Protein AF-0000000078760744 (afdb_homodimer)

Secondary structure (DSSP, 8-state):
-----HHHHHHHHTS-HHHHHHHHTT-S---HHHHHHHHHHHHHHT----HHHHHHHHT---EEEEEES-S-SHHHHHHHHHHHHHHHTTT-EEEEEE-TT-HHHHHHHHHHHHHTT-SEEEE----S--GGG--TT--EEEES----TTSEEEEE-HHHHHHHHHHHHHHTT--SEEEEE--TTS--TTHHHHHHHHHHHHHTTPPPEEEE--TTS-HHHHHHHHHHHHHH-TT--EEEESSHHHHHHHHHHHHHTTPPTTTT-EEEEEE--HHHHHH-TT-EEEEP-HHHHHHHHHHHHHHHHTT-----EEEE--EEE--TT-/-----HHHHHHHHTS-HHHHHHHHTT-S---HHHHHHHHHHHHHHT----HHHHHHHHT---EEEEEES-S-SHHHHHHHHHHHHHHHTTT-EEEEEE-TT-HHHHHHHHHHHHHTT-SEEEE----S---TT--TT--EEEES----TTSEEEEE-HHHHHHHHHHHHHHTT--SEEEEE--TTS--TTHHHHHHHHHHHHHTTPPPEEEE--TTS-HHHHHHHHHHHHHH-TT--EEEESSHHHHHHHHHHHHHTTPPTTTT-EEEEEE--HHHHHH-TT-EEEEP-HHHHHHHHHHHHHHHHTT-----EEEE--EEE--TT-

Foldseek 3Di:
DPPDDLCNLCVQLVHDSVLLVCLVVVHDDDDPSSNVSSVVSCVVVVNDPDLLVVCVVVLASLEEEEEEQDCPPLLNVLLVVLLQVLSVVVVHHYDYQHQVQPLVSSLVSVVVCVVSSHLEYEYEHQHPDPLPPPDPPHAYEYEQADNDDRYAYEYAQLLVQLLVQLVVCVVVPWQAEEEEEEDPVGDGLNVSSVVSNVVNCVVVVGDYHYFYDHPSDDLVVLLVSLLVVCVVCVSGLEYEYSALSNQVSNCVSCVVVVHDANPRHAYEHEAPRPVSCVVVVQHKYKHTPSNVRSNVRSVQSVCVSVVHDDHYHHHHYIDTDHGRRD/DPPDDLCQLCVQLVHHSVLLVCLVVVHDDDDPSSNVSSVVSCVVVVNDPDLLVVCVVVLASLEEEEEEQDCPPLLNVLLVVLLQVLSVVVVHHYDYQHQVQPLVSSLVSVVVCVVSSHLEYEYEHQHPDNLPPPDPPHAYEYEQADNDDRYAYEYAQLLVQLLVQLVVCVVVPWQAEEEEEEDPVGDGLNVSSVVSNVVNCVVVPGDYHYFYDHPSDDLVVLLVSLLVVCVVCVSGLEYEYSALSSQVSNCVSCVVVVHDANPRHAYEHEAPRPVSCVVPVQHKYKHTPSNVRSNVRSVQSVCVSVVHDDHYHHHHYIDTDHGRRD

Solvent-accessible surface area (backbone atoms only — not comparable to full-atom values): 33428 Å² total; per-residue (Å²): 128,86,78,74,42,59,59,49,33,9,61,67,36,72,46,51,48,64,54,43,50,25,55,77,62,69,48,76,96,70,55,71,65,56,46,48,36,42,50,50,24,20,59,73,64,66,46,60,72,51,45,48,59,48,16,66,71,68,75,50,54,47,26,32,35,38,42,28,39,51,41,54,48,48,55,43,10,48,31,51,47,47,33,48,50,59,38,44,78,70,67,28,42,35,38,61,37,71,29,64,60,32,62,68,50,42,51,51,47,53,51,51,42,56,26,55,49,42,48,29,36,42,35,36,69,84,62,76,88,66,75,77,72,71,45,87,93,52,32,36,30,24,46,50,28,70,72,51,90,77,41,31,30,37,34,49,27,29,38,61,40,18,35,54,56,43,49,52,40,48,74,71,67,34,65,35,43,36,34,38,34,51,52,82,86,51,68,36,59,59,55,32,22,56,53,24,34,48,54,55,31,51,76,69,72,39,68,82,40,79,45,74,48,47,76,72,52,52,70,72,55,46,44,50,54,51,41,55,50,50,69,75,41,75,72,48,24,21,35,45,19,66,27,47,66,55,28,35,48,47,52,52,42,36,47,75,71,70,44,47,71,35,83,58,29,22,38,30,22,25,41,59,27,68,59,49,47,57,52,33,63,45,57,12,23,30,22,49,43,50,70,57,53,23,53,50,45,50,51,49,38,54,40,33,57,72,68,42,89,74,68,66,42,59,63,41,66,61,44,80,43,82,33,61,20,80,127,86,77,74,43,59,59,51,34,9,59,64,36,71,46,51,48,64,53,44,50,25,56,76,62,68,48,74,97,71,56,70,66,58,45,47,37,42,51,50,22,20,60,74,65,68,46,60,72,51,45,47,60,48,15,65,72,68,74,48,54,48,28,32,35,37,39,28,38,50,42,55,48,49,55,43,11,49,32,50,48,47,34,48,50,57,37,42,77,70,68,29,44,36,38,61,38,72,28,64,58,31,64,70,50,42,51,50,47,53,50,51,41,56,26,55,48,44,48,29,36,43,36,34,70,84,62,75,90,65,75,76,70,71,45,86,93,51,31,37,29,24,44,48,28,69,69,52,91,75,40,31,29,37,35,49,26,30,37,61,41,18,37,53,55,44,49,52,42,46,74,70,66,37,66,36,42,35,34,37,33,51,52,82,85,53,66,35,59,60,57,32,21,56,52,24,34,47,54,55,32,52,77,70,73,39,69,83,39,79,46,74,48,47,76,72,52,51,67,70,55,48,44,51,54,50,43,54,50,50,68,76,41,75,73,48,25,21,34,47,19,67,25,48,66,55,28,36,48,48,52,53,42,36,46,75,71,70,44,46,71,34,82,57,29,22,38,30,23,22,41,59,28,70,59,48,46,57,53,32,64,46,57,12,23,29,23,49,45,50,69,56,52,25,52,51,44,52,52,48,38,54,40,32,57,72,69,44,88,74,71,65,41,60,64,41,65,59,45,80,43,83,35,61,19,80

Nearest PDB structures (foldseek):
  2pue-assembly1_A  TM=9.050E-01  e=2.016E-27  Escherichia coli
  1jfs-assembly1_A-2  TM=8.765E-01  e=9.260E-28  Escherichia coli
  5ysz-assembly1_A-2  TM=7.354E-01  e=8.883E-24  Thermobifida fusca YX
  3c3k-assembly1_B  TM=8.754E-01  e=2.737E-19  Actinobacillus succinogenes 130Z
  1urp-assembly1_A  TM=7.060E-01  e=9.295E-19  Escherichia coli K-12

pLDDT: mean 92.15, std 10.06, range [35.28, 98.94]

Structure (mmCIF, N/CA/C/O backbone):
data_AF-0000000078760744-model_v1
#
loop_
_entity.id
_entity.type
_entity.pdbx_description
1 polymer 'LacI family transcriptional regulator'
#
loop_
_atom_site.group_PDB
_atom_site.id
_atom_site.type_symbol
_atom_site.label_atom_id
_atom_site.label_alt_id
_atom_site.label_comp_id
_atom_site.label_asym_id
_atom_site.label_entity_id
_atom_site.label_seq_id
_atom_site.pdbx_PDB_ins_code
_atom_site.Cartn_x
_atom_site.Cartn_y
_atom_site.Cartn_z
_atom_site.occupancy
_atom_site.B_iso_or_equiv
_atom_site.auth_seq_id
_atom_site.auth_comp_id
_atom_site.auth_asym_id
_atom_site.auth_atom_id
_atom_site.pdbx_PDB_model_num
ATOM 1 N N . MET A 1 1 ? 0.284 38.438 10.344 1 35.41 1 MET A N 1
ATOM 2 C CA . MET A 1 1 ? 0.421 38.156 11.766 1 35.41 1 MET A CA 1
ATOM 3 C C . MET A 1 1 ? 1.846 37.719 12.094 1 35.41 1 MET A C 1
ATOM 5 O O . MET A 1 1 ? 2.486 37.031 11.312 1 35.41 1 MET A O 1
ATOM 9 N N . LYS A 1 2 ? 2.496 38.5 12.992 1 47.16 2 LYS A N 1
ATOM 10 C CA . LYS A 1 2 ? 3.889 38.219 13.344 1 47.16 2 LYS A CA 1
ATOM 11 C C . LYS A 1 2 ? 4.09 36.781 13.742 1 47.16 2 LYS A C 1
ATOM 13 O O . LYS A 1 2 ? 3.295 36.219 14.508 1 47.16 2 LYS A O 1
ATOM 18 N N . LYS A 1 3 ? 4.879 35.938 13 1 59.22 3 LYS A N 1
ATOM 19 C CA . LYS A 1 3 ? 5.148 34.531 13.281 1 59.22 3 LYS A CA 1
ATOM 20 C C . LYS A 1 3 ? 5.738 34.344 14.672 1 59.22 3 LYS A C 1
ATOM 22 O O . LYS A 1 3 ? 6.676 35.062 15.055 1 59.22 3 LYS A O 1
ATOM 27 N N . ILE A 1 4 ? 4.977 33.75 15.617 1 64.12 4 ILE A N 1
ATOM 28 C CA . ILE A 1 4 ? 5.438 33.469 16.969 1 64.12 4 ILE A CA 1
ATOM 29 C C . ILE A 1 4 ? 6.715 32.625 16.891 1 64.12 4 ILE A C 1
ATOM 31 O O . ILE A 1 4 ? 6.746 31.578 16.25 1 64.12 4 ILE A O 1
ATOM 35 N N . GLY A 1 5 ? 7.832 33.281 17.156 1 73.12 5 GLY A N 1
ATOM 36 C CA . GLY A 1 5 ? 9.109 32.594 17.219 1 73.12 5 GLY A CA 1
ATOM 37 C C . GLY A 1 5 ? 9.695 32.531 18.609 1 73.12 5 GLY A C 1
ATOM 38 O O . GLY A 1 5 ? 8.977 32.719 19.594 1 73.12 5 GLY A O 1
ATOM 39 N N . ILE A 1 6 ? 10.883 32.219 18.594 1 78.44 6 ILE A N 1
ATOM 40 C CA . ILE A 1 6 ? 11.617 32.031 19.844 1 78.44 6 ILE A CA 1
ATOM 41 C C . ILE A 1 6 ? 11.57 33.344 20.656 1 78.44 6 ILE A C 1
ATOM 43 O O . ILE A 1 6 ? 11.477 33.312 21.875 1 78.44 6 ILE A O 1
ATOM 47 N N . ARG A 1 7 ? 11.469 34.406 20 1 83.81 7 ARG A N 1
ATOM 48 C CA . ARG A 1 7 ? 11.484 35.688 20.672 1 83.81 7 ARG A CA 1
ATOM 49 C C . ARG A 1 7 ? 10.172 35.938 21.406 1 83.81 7 ARG A C 1
ATOM 51 O O . ARG A 1 7 ? 10.164 36.438 22.531 1 83.81 7 ARG A O 1
ATOM 58 N N . GLU A 1 8 ? 9.102 35.531 20.734 1 85.75 8 GLU A N 1
ATOM 59 C CA . GLU A 1 8 ? 7.789 35.719 21.359 1 85.75 8 GLU A CA 1
ATOM 60 C C . GLU A 1 8 ? 7.621 34.781 22.547 1 85.75 8 GLU A C 1
ATOM 62 O O . GLU A 1 8 ? 7.039 35.156 23.562 1 85.75 8 GLU A O 1
ATOM 67 N N . VAL A 1 9 ? 8.125 33.594 22.328 1 87.44 9 VAL A N 1
ATOM 68 C CA . VAL A 1 9 ? 8.078 32.656 23.422 1 87.44 9 VAL A CA 1
ATOM 69 C C . VAL A 1 9 ? 8.898 33.156 24.609 1 87.44 9 VAL A C 1
ATOM 71 O O . VAL A 1 9 ? 8.461 33.094 25.766 1 87.44 9 VAL A O 1
ATOM 74 N N . ALA A 1 10 ? 10 33.719 24.344 1 88.56 10 ALA A N 1
ATOM 75 C CA . ALA A 1 10 ? 10.883 34.25 25.375 1 88.56 10 ALA A CA 1
ATOM 76 C C . ALA A 1 10 ? 10.195 35.375 26.141 1 88.56 10 ALA A C 1
ATOM 78 O O . ALA A 1 10 ? 10.25 35.406 27.375 1 88.56 10 ALA A O 1
ATOM 79 N N . LYS A 1 11 ? 9.562 36.188 25.422 1 89.44 11 LYS A N 1
ATOM 80 C CA . LYS A 1 11 ? 8.836 37.281 26.016 1 89.44 11 LYS A CA 1
ATOM 81 C C . LYS A 1 11 ? 7.711 36.781 26.922 1 89.44 11 LYS A C 1
ATOM 83 O O . LYS A 1 11 ? 7.543 37.25 28.047 1 89.44 11 LYS A O 1
ATOM 88 N N . GLU A 1 12 ? 7.031 35.844 26.391 1 90.19 12 GLU A N 1
ATOM 89 C CA . GLU A 1 12 ? 5.914 35.281 27.156 1 90.19 12 GLU A CA 1
ATOM 90 C C . GLU A 1 12 ? 6.398 34.562 28.406 1 90.19 12 GLU A C 1
ATOM 92 O O . GLU A 1 12 ? 5.742 34.594 29.453 1 90.19 12 GLU A O 1
ATOM 97 N N . ALA A 1 13 ? 7.441 33.906 28.297 1 90.62 13 ALA A N 1
ATOM 98 C CA . ALA A 1 13 ? 8 33.125 29.391 1 90.62 13 ALA A CA 1
ATOM 99 C C . ALA A 1 13 ? 8.867 34 30.297 1 90.62 13 ALA A C 1
ATOM 101 O O . ALA A 1 13 ? 9.281 33.562 31.375 1 90.62 13 ALA A O 1
ATOM 102 N N . ASN A 1 14 ? 9.188 35.156 29.969 1 91.75 14 ASN A N 1
ATOM 103 C CA . ASN A 1 14 ? 10.039 36.094 30.703 1 91.75 14 ASN A CA 1
ATOM 104 C C . ASN A 1 14 ? 11.453 35.562 30.859 1 91.75 14 ASN A C 1
ATOM 106 O O . ASN A 1 14 ? 11.984 35.5 31.984 1 91.75 14 ASN A O 1
ATOM 110 N N . VAL A 1 15 ? 11.891 35.031 29.797 1 91.75 15 VAL A N 1
ATOM 111 C CA . VAL A 1 15 ? 13.273 34.562 29.734 1 91.75 15 VAL A CA 1
ATOM 112 C C . VAL A 1 15 ? 13.93 35.094 28.453 1 91.75 15 VAL A C 1
ATOM 114 O O . VAL A 1 15 ? 13.273 35.719 27.625 1 91.75 15 VAL A O 1
ATOM 117 N N . SER A 1 16 ? 15.203 35 28.359 1 87.12 16 SER A N 1
ATOM 118 C CA . SER A 1 16 ? 15.906 35.375 27.125 1 87.12 16 SER A CA 1
ATOM 119 C C . SER A 1 16 ? 15.648 34.375 26 1 87.12 16 SER A C 1
ATOM 121 O O . SER A 1 16 ? 15.336 33.219 26.266 1 87.12 16 SER A O 1
ATOM 123 N N . PRO A 1 17 ? 15.781 34.844 24.672 1 87.75 17 PRO A N 1
ATOM 124 C CA . PRO A 1 17 ? 15.688 33.906 23.547 1 87.75 17 PRO A CA 1
ATOM 125 C C . PRO A 1 17 ? 16.703 32.75 23.656 1 87.75 17 PRO A C 1
ATOM 127 O O . PRO A 1 17 ? 16.406 31.625 23.266 1 87.75 17 PRO A O 1
ATOM 130 N N . THR A 1 18 ? 17.781 33.125 24.297 1 82.38 18 THR A N 1
ATOM 131 C CA . THR A 1 18 ? 18.828 32.125 24.484 1 82.38 18 THR A CA 1
ATOM 132 C C . THR A 1 18 ? 18.359 31.031 25.453 1 82.38 18 THR A C 1
ATOM 134 O O . THR A 1 18 ? 18.625 29.844 25.234 1 82.38 18 THR A O 1
ATOM 137 N N . THR A 1 19 ? 17.688 31.469 26.453 1 84.75 19 THR A N 1
ATOM 138 C CA . THR A 1 19 ? 17.156 30.516 27.422 1 84.75 19 THR A CA 1
ATOM 139 C C . THR A 1 19 ? 16.125 29.594 26.766 1 84.75 19 THR A C 1
ATOM 141 O O . THR A 1 19 ? 16.125 28.391 27 1 84.75 19 THR A O 1
ATOM 144 N N . VAL A 1 20 ? 15.297 30.172 25.859 1 84.75 20 VAL A N 1
ATOM 145 C CA . VAL A 1 20 ? 14.297 29.375 25.156 1 84.75 20 VAL A CA 1
ATOM 146 C C . VAL A 1 20 ? 14.992 28.344 24.281 1 84.75 20 VAL A C 1
ATOM 148 O O . VAL A 1 20 ? 14.617 27.172 24.281 1 84.75 20 VAL A O 1
ATOM 151 N N . SER A 1 21 ? 16.031 28.766 23.656 1 79 21 SER A N 1
ATOM 152 C CA . SER A 1 21 ? 16.797 27.875 22.797 1 79 21 SER A CA 1
ATOM 153 C C . SER A 1 21 ? 17.422 26.734 23.609 1 79 21 SER A C 1
ATOM 155 O O . SER A 1 21 ? 17.375 25.578 23.188 1 79 21 SER A O 1
ATOM 157 N N . ARG A 1 22 ? 17.906 27.141 24.719 1 77.5 22 ARG A N 1
ATOM 158 C CA . ARG A 1 22 ? 18.516 26.125 25.594 1 77.5 22 ARG A CA 1
ATOM 159 C C . ARG A 1 22 ? 17.484 25.141 26.109 1 77.5 22 ARG A C 1
ATOM 161 O O . ARG A 1 22 ? 17.75 23.938 26.188 1 77.5 22 ARG A O 1
ATOM 168 N N . VAL A 1 23 ? 16.328 25.594 26.438 1 78.5 23 VAL A N 1
ATOM 169 C CA . VAL A 1 23 ? 15.242 24.75 26.922 1 78.5 23 VAL A CA 1
ATOM 170 C C . VAL A 1 23 ? 14.805 23.781 25.828 1 78.5 23 VAL A C 1
ATOM 172 O O . VAL A 1 23 ? 14.648 22.578 26.078 1 78.5 23 VAL A O 1
ATOM 175 N N . LEU A 1 24 ? 14.719 24.344 24.609 1 76.69 24 LEU A N 1
ATOM 176 C CA . LEU A 1 24 ? 14.203 23.578 23.484 1 76.69 24 LEU A CA 1
ATOM 177 C C . LEU A 1 24 ? 15.203 22.516 23.047 1 76.69 24 LEU A C 1
ATOM 179 O O . LEU A 1 24 ? 14.82 21.453 22.547 1 76.69 24 LEU A O 1
ATOM 183 N N . ASN A 1 25 ? 16.5 22.781 23.391 1 71.62 25 ASN A N 1
ATOM 184 C CA . ASN A 1 25 ? 17.547 21.875 22.938 1 71.62 25 ASN A CA 1
ATOM 185 C C . ASN A 1 25 ? 18.203 21.141 24.109 1 71.62 25 ASN A C 1
ATOM 187 O O . ASN A 1 25 ? 19.203 20.438 23.938 1 71.62 25 ASN A O 1
ATOM 191 N N . ASP A 1 26 ? 17.562 21.281 25.172 1 69.94 26 ASP A N 1
ATOM 192 C CA . ASP A 1 26 ? 18.016 20.688 26.422 1 69.94 26 ASP A CA 1
ATOM 193 C C . ASP A 1 26 ? 19.531 20.875 26.594 1 69.94 26 ASP A C 1
ATOM 195 O O . ASP A 1 26 ? 20.25 19.906 26.828 1 69.94 26 ASP A O 1
ATOM 199 N N . ARG A 1 27 ? 19.875 21.984 26.328 1 71.06 27 ARG A N 1
ATOM 200 C CA . ARG A 1 27 ? 21.297 22.297 26.422 1 71.06 27 ARG A CA 1
ATOM 201 C C . ARG A 1 27 ? 21.594 23.109 27.688 1 71.06 27 ARG A C 1
ATOM 203 O O . ARG A 1 27 ? 20.922 24.109 27.953 1 71.06 27 ARG A O 1
ATOM 210 N N . GLY A 1 28 ? 22.5 22.641 28.5 1 65.06 28 GLY A N 1
ATOM 211 C CA . GLY A 1 28 ? 22.969 23.344 29.688 1 65.06 28 GLY A CA 1
ATOM 212 C C . GLY A 1 28 ? 22.109 23.094 30.906 1 65.06 28 GLY A C 1
ATOM 213 O O . GLY A 1 28 ? 21.141 22.312 30.859 1 65.06 28 GLY A O 1
ATOM 214 N N . TYR A 1 29 ? 22.578 23.578 32.062 1 75.94 29 TYR A N 1
ATOM 215 C CA . TYR A 1 29 ? 21.797 23.469 33.312 1 75.94 29 TYR A CA 1
ATOM 216 C C . TYR A 1 29 ? 20.594 24.406 33.281 1 75.94 29 TYR A C 1
ATOM 218 O O . TYR A 1 29 ? 20.734 25.609 33.031 1 75.94 29 TYR A O 1
ATOM 226 N N . LEU A 1 30 ? 19.375 23.906 33.219 1 80 30 LEU A N 1
ATOM 227 C CA . LEU A 1 30 ? 18.141 24.672 33.281 1 80 30 LEU A CA 1
ATOM 228 C C . LEU A 1 30 ? 17.25 24.172 34.406 1 80 30 LEU A C 1
ATOM 230 O O . LEU A 1 30 ? 17.156 22.969 34.656 1 80 30 LEU A O 1
ATOM 234 N N . SER A 1 31 ? 16.781 25.125 35.25 1 82.69 31 SER A N 1
ATOM 235 C CA . SER A 1 31 ? 15.867 24.766 36.312 1 82.69 31 SER A CA 1
ATOM 236 C C . SER A 1 31 ? 14.539 24.234 35.75 1 82.69 31 SER A C 1
ATOM 238 O O . SER A 1 31 ? 14.141 24.594 34.656 1 82.69 31 SER A O 1
ATOM 240 N N . GLU A 1 32 ? 13.945 23.375 36.594 1 85.38 32 GLU A N 1
ATOM 241 C CA . GLU A 1 32 ? 12.633 22.859 36.219 1 85.38 32 GLU A CA 1
ATOM 242 C C . GLU A 1 32 ? 11.617 23.984 36.031 1 85.38 32 GLU A C 1
ATOM 244 O O . GLU A 1 32 ? 10.734 23.906 35.188 1 85.38 32 GLU A O 1
ATOM 249 N N . GLU A 1 33 ? 11.805 24.938 36.844 1 87.31 33 GLU A N 1
ATOM 250 C CA . GLU A 1 33 ? 10.906 26.094 36.75 1 87.31 33 GLU A CA 1
ATOM 251 C C . GLU A 1 33 ? 11.031 26.797 35.406 1 87.31 33 GLU A C 1
ATOM 253 O O . GLU A 1 33 ? 10.016 27.125 34.781 1 87.31 33 GLU A O 1
ATOM 258 N N . THR A 1 34 ? 12.211 26.984 34.969 1 87.38 34 THR A N 1
ATOM 259 C CA . THR A 1 34 ? 12.461 27.656 33.688 1 87.38 34 THR A CA 1
ATOM 260 C C . THR A 1 34 ? 11.891 26.844 32.531 1 87.38 34 THR A C 1
ATOM 262 O O . THR A 1 34 ? 11.258 27.391 31.625 1 87.38 34 THR A O 1
ATOM 265 N N . LYS A 1 35 ? 12.039 25.609 32.5 1 88.44 35 LYS A N 1
ATOM 266 C CA . LYS A 1 35 ? 11.5 24.719 31.469 1 88.44 35 LYS A CA 1
ATOM 267 C C . LYS A 1 35 ? 9.977 24.828 31.391 1 88.44 35 LYS A C 1
ATOM 269 O O . LYS A 1 35 ? 9.406 24.953 30.312 1 88.44 35 LYS A O 1
ATOM 274 N N . ARG A 1 36 ? 9.438 24.781 32.562 1 87.75 36 ARG A N 1
ATOM 275 C CA . ARG A 1 36 ? 7.98 24.859 32.656 1 87.75 36 ARG A CA 1
ATOM 276 C C . ARG A 1 36 ? 7.469 26.172 32.062 1 87.75 36 ARG A C 1
ATOM 278 O O . ARG A 1 36 ? 6.492 26.172 31.312 1 87.75 36 ARG A O 1
ATOM 285 N N . LYS A 1 37 ? 8.086 27.234 32.469 1 89.06 37 LYS A N 1
ATOM 286 C CA . LYS A 1 37 ? 7.684 28.547 31.969 1 89.06 37 LYS A CA 1
ATOM 287 C C . LYS A 1 37 ? 7.73 28.594 30.438 1 89.06 37 LYS A C 1
ATOM 289 O O . LYS A 1 37 ? 6.816 29.109 29.797 1 89.06 37 LYS A O 1
ATOM 294 N N . VAL A 1 38 ? 8.773 28 29.906 1 87.25 38 VAL A N 1
ATOM 295 C CA . VAL A 1 38 ? 8.969 28.016 28.453 1 87.25 38 VAL A CA 1
ATOM 296 C C . VAL A 1 38 ? 7.91 27.156 27.781 1 87.25 38 VAL A C 1
ATOM 298 O O . VAL A 1 38 ? 7.258 27.594 26.828 1 87.25 38 VAL A O 1
ATOM 301 N N . PHE A 1 39 ? 7.715 26.047 28.344 1 85.25 39 PHE A N 1
ATOM 302 C CA . PHE A 1 39 ? 6.746 25.141 27.734 1 85.25 39 PHE A CA 1
ATOM 303 C C . PHE A 1 39 ? 5.332 25.688 27.859 1 85.25 39 PHE A C 1
ATOM 305 O O . PHE A 1 39 ? 4.516 25.547 26.953 1 85.25 39 PHE A O 1
ATOM 312 N N . ASP A 1 40 ? 5.047 26.281 29 1 85.81 40 ASP A N 1
ATOM 313 C CA . ASP A 1 40 ? 3.752 26.922 29.172 1 85.81 40 ASP A CA 1
ATOM 314 C C . ASP A 1 40 ? 3.553 28.047 28.172 1 85.81 40 ASP A C 1
ATOM 316 O O . ASP A 1 40 ? 2.463 28.203 27.609 1 85.81 40 ASP A O 1
ATOM 320 N N . ALA A 1 41 ? 4.551 28.812 28 1 84.75 41 ALA A N 1
ATOM 321 C CA . ALA A 1 41 ? 4.5 29.891 27.031 1 84.75 41 ALA A CA 1
ATOM 322 C C . ALA A 1 41 ? 4.281 29.359 25.625 1 84.75 41 ALA A C 1
ATOM 324 O O . ALA A 1 41 ? 3.506 29.938 24.844 1 84.75 41 ALA A O 1
ATOM 325 N N . MET A 1 42 ? 4.973 28.281 25.312 1 81.25 42 MET A N 1
ATOM 326 C CA . MET A 1 42 ? 4.828 27.656 24 1 81.25 42 MET A CA 1
ATOM 327 C C . MET A 1 42 ? 3.396 27.188 23.781 1 81.25 42 MET A C 1
ATOM 329 O O . MET A 1 42 ? 2.832 27.391 22.703 1 81.25 42 MET A O 1
ATOM 333 N N . LYS A 1 43 ? 2.867 26.641 24.781 1 77.88 43 LYS A N 1
ATOM 334 C CA . LYS A 1 43 ? 1.491 26.156 24.719 1 77.88 43 LYS A CA 1
ATOM 335 C C . LYS A 1 43 ? 0.514 27.312 24.516 1 77.88 43 LYS A C 1
ATOM 337 O O . LYS A 1 43 ? -0.38 27.25 23.672 1 77.88 43 LYS A O 1
ATOM 342 N N . LYS A 1 44 ? 0.79 28.297 25.328 1 78.38 44 LYS A N 1
ATOM 343 C CA . LYS A 1 44 ? -0.084 29.453 25.281 1 78.38 44 LYS A CA 1
ATOM 344 C C . LYS A 1 44 ? -0.042 30.125 23.906 1 78.38 44 LYS A C 1
ATOM 346 O O . LYS A 1 44 ? -1.079 30.531 23.375 1 78.38 44 LYS A O 1
ATOM 351 N N . LEU A 1 45 ? 1.163 30.141 23.422 1 77.19 45 LEU A N 1
ATOM 352 C CA . LEU A 1 45 ? 1.356 30.844 22.156 1 77.19 45 LEU A CA 1
ATOM 353 C C . LEU A 1 45 ? 1.137 29.906 20.969 1 77.19 45 LEU A C 1
ATOM 355 O O . LEU A 1 45 ? 1.202 30.328 19.812 1 77.19 45 LEU A O 1
ATOM 359 N N . GLU A 1 46 ? 0.945 28.656 21.297 1 70 46 GLU A N 1
ATOM 360 C CA . GLU A 1 46 ? 0.829 27.625 20.266 1 70 46 GLU A CA 1
ATOM 361 C C . GLU A 1 46 ? 2.061 27.609 19.359 1 70 46 GLU A C 1
ATOM 363 O O . GLU A 1 46 ? 1.938 27.594 18.141 1 70 46 GLU A O 1
ATOM 368 N N . TYR A 1 47 ? 3.143 27.828 20.109 1 68.44 47 TYR A N 1
ATOM 369 C CA . TYR A 1 47 ? 4.426 27.812 19.406 1 68.44 47 TYR A CA 1
ATOM 370 C C . TYR A 1 47 ? 5 26.406 19.359 1 68.44 47 TYR A C 1
ATOM 372 O O . TYR A 1 47 ? 5.008 25.688 20.359 1 68.44 47 TYR A O 1
ATOM 380 N N . TYR A 1 48 ? 5.293 26 18.141 1 66.44 48 TYR A N 1
ATOM 381 C CA . TYR A 1 48 ? 6.039 24.766 17.938 1 66.44 48 TYR A CA 1
ATOM 382 C C . TYR A 1 48 ? 7.402 25.047 17.312 1 66.44 48 TYR A C 1
ATOM 384 O O . TYR A 1 48 ? 7.512 25.828 16.359 1 66.44 48 TYR A O 1
ATOM 392 N N . PRO A 1 49 ? 8.461 24.5 18.188 1 63.12 49 PRO A N 1
ATOM 393 C CA . PRO A 1 49 ? 9.781 24.703 17.594 1 63.12 49 PRO A CA 1
ATOM 394 C C . PRO A 1 49 ? 9.852 24.25 16.125 1 63.12 49 PRO A C 1
ATOM 396 O O . PRO A 1 49 ? 9.242 23.25 15.766 1 63.12 49 PRO A O 1
ATOM 399 N N . ASN A 1 50 ? 10.43 25.141 15.391 1 68.44 50 ASN A N 1
ATOM 400 C CA . ASN A 1 50 ? 10.617 24.844 13.977 1 68.44 50 ASN A CA 1
ATOM 401 C C . ASN A 1 50 ? 11.672 23.75 13.773 1 68.44 50 ASN A C 1
ATOM 403 O O . ASN A 1 50 ? 12.859 23.984 13.992 1 68.44 50 ASN A O 1
ATOM 407 N N . GLU A 1 51 ? 11.203 22.531 13.539 1 71.44 51 GLU A N 1
ATOM 408 C CA . GLU A 1 51 ? 12.094 21.375 13.383 1 71.44 51 GLU A CA 1
ATOM 409 C C . GLU A 1 51 ? 13.07 21.594 12.227 1 71.44 51 GLU A C 1
ATOM 411 O O . GLU A 1 51 ? 14.188 21.078 12.25 1 71.44 51 GLU A O 1
ATOM 416 N N . LEU A 1 52 ? 12.617 22.359 11.297 1 69.12 52 LEU A N 1
ATOM 417 C CA . LEU A 1 52 ? 13.508 22.672 10.18 1 69.12 52 LEU A CA 1
ATOM 418 C C . LEU A 1 52 ? 14.727 23.453 10.656 1 69.12 52 LEU A C 1
ATOM 420 O O . LEU A 1 52 ? 15.859 23.156 10.242 1 69.12 52 LEU A O 1
ATOM 424 N N . ALA A 1 53 ? 14.406 24.359 11.477 1 61.25 53 ALA A N 1
ATOM 425 C CA . ALA A 1 53 ? 15.492 25.172 12.023 1 61.25 53 ALA A CA 1
ATOM 426 C C . ALA A 1 53 ? 16.438 24.328 12.875 1 61.25 53 ALA A C 1
ATOM 428 O O . ALA A 1 53 ? 17.656 24.469 12.797 1 61.25 53 ALA A O 1
ATOM 429 N N . ARG A 1 54 ? 15.812 23.547 13.594 1 66.38 54 ARG A N 1
ATOM 430 C CA . ARG A 1 54 ? 16.594 22.672 14.453 1 66.38 54 ARG A CA 1
ATOM 431 C C . ARG A 1 54 ? 17.453 21.719 13.633 1 66.38 54 ARG A C 1
ATOM 433 O O . ARG A 1 54 ? 18.609 21.453 13.984 1 66.38 54 ARG A O 1
ATOM 440 N N . ALA A 1 55 ? 16.859 21.172 12.672 1 68.88 55 ALA A N 1
ATOM 441 C CA . ALA A 1 55 ? 17.562 20.266 11.781 1 68.88 55 ALA A CA 1
ATOM 442 C C . ALA A 1 55 ? 18.781 20.938 11.141 1 68.88 55 ALA A C 1
ATOM 444 O O . ALA A 1 55 ? 19.844 20.312 11.016 1 68.88 55 ALA A O 1
ATOM 445 N N . LEU A 1 56 ? 18.625 22.109 10.781 1 62.44 56 LEU A N 1
ATOM 446 C CA . LEU A 1 56 ? 19.703 22.875 10.164 1 62.44 56 LEU A CA 1
ATOM 447 C C . LEU A 1 56 ? 20.859 23.078 11.148 1 62.44 56 LEU A C 1
ATOM 449 O O . LEU A 1 56 ? 22.031 22.984 10.766 1 62.44 56 LEU A O 1
ATOM 453 N N . PHE A 1 57 ? 20.422 23.25 12.32 1 56.69 57 PHE A N 1
ATOM 454 C CA . PHE A 1 57 ? 21.422 23.531 13.344 1 56.69 57 PHE A CA 1
ATOM 455 C C . PHE A 1 57 ? 22.172 22.25 13.719 1 56.69 57 PHE A C 1
ATOM 457 O O . PHE A 1 57 ? 23.406 22.281 13.859 1 56.69 57 PHE A O 1
ATOM 464 N N . LYS A 1 58 ? 21.531 21.203 13.859 1 64.06 58 LYS A N 1
ATOM 465 C CA . LYS A 1 58 ? 22.109 19.938 14.336 1 64.06 58 LYS A CA 1
ATOM 466 C C . LYS A 1 58 ? 22.641 19.109 13.172 1 64.06 58 LYS A C 1
ATOM 468 O O . LYS A 1 58 ? 23.359 18.125 13.383 1 64.06 58 LYS A O 1
ATOM 473 N N . ASN A 1 59 ? 22.391 19.516 11.984 1 68.5 59 ASN A N 1
ATOM 474 C CA . ASN A 1 59 ? 22.719 18.75 10.789 1 68.5 59 ASN A CA 1
ATOM 475 C C . ASN A 1 59 ? 22.109 17.344 10.844 1 68.5 59 ASN A C 1
ATOM 477 O O . ASN A 1 59 ? 22.766 16.359 10.5 1 68.5 59 ASN A O 1
ATOM 481 N N . GLU A 1 60 ? 21.062 17.219 11.555 1 81.62 60 GLU A N 1
ATOM 482 C CA . GLU A 1 60 ? 20.25 16.016 11.641 1 81.62 60 GLU A CA 1
ATOM 483 C C . GLU A 1 60 ? 18.766 16.344 11.461 1 81.62 60 GLU A C 1
ATOM 485 O O . GLU A 1 60 ? 18.203 17.141 12.203 1 81.62 60 GLU A O 1
ATOM 490 N N . THR A 1 61 ? 18.203 15.727 10.5 1 88.88 61 THR A N 1
ATOM 491 C CA . THR A 1 61 ? 16.828 16.078 10.188 1 88.88 61 THR A CA 1
ATOM 492 C C . THR A 1 61 ? 15.859 15.016 10.727 1 88.88 61 THR A C 1
ATOM 494 O O . THR A 1 61 ? 14.648 15.242 10.781 1 88.88 61 THR A O 1
ATOM 497 N N . TYR A 1 62 ? 16.359 13.82 11.156 1 94.62 62 TYR A N 1
ATOM 498 C CA . TYR A 1 62 ? 15.539 12.68 11.531 1 94.62 62 TYR A CA 1
ATOM 499 C C . TYR A 1 62 ? 14.531 12.344 10.43 1 94.62 62 TYR A C 1
ATOM 501 O O . TYR A 1 62 ? 13.359 12.094 10.711 1 94.62 62 TYR A O 1
ATOM 509 N N . THR A 1 63 ? 15.039 12.484 9.188 1 96.69 63 THR A N 1
ATOM 510 C CA . THR A 1 63 ? 14.234 12.172 8.016 1 96.69 63 THR A CA 1
ATOM 511 C C . THR A 1 63 ? 14.898 11.078 7.176 1 96.69 63 THR A C 1
ATOM 513 O O . THR A 1 63 ? 16.109 11.117 6.949 1 96.69 63 THR A O 1
ATOM 516 N N . VAL A 1 64 ? 14.141 10.094 6.82 1 98.44 64 VAL A N 1
ATOM 517 C CA . VAL A 1 64 ? 14.609 9.016 5.957 1 98.44 64 VAL A CA 1
ATOM 518 C C . VAL A 1 64 ? 13.781 8.984 4.672 1 98.44 64 VAL A C 1
ATOM 520 O O . VAL A 1 64 ? 12.562 9.141 4.715 1 98.44 64 VAL A O 1
ATOM 523 N N . GLY A 1 65 ? 14.453 8.914 3.514 1 98.56 65 GLY A N 1
ATOM 524 C CA . GLY A 1 65 ? 13.773 8.742 2.244 1 98.56 65 GLY A CA 1
ATOM 525 C C . GLY A 1 65 ? 13.516 7.285 1.897 1 98.56 65 GLY A C 1
ATOM 526 O O . GLY A 1 65 ? 14.375 6.43 2.131 1 98.56 65 GLY A O 1
ATOM 527 N N . LEU A 1 66 ? 12.328 6.992 1.453 1 98.75 66 LEU A N 1
ATOM 528 C CA . LEU A 1 66 ? 11.992 5.68 0.917 1 98.75 66 LEU A CA 1
ATOM 529 C C . LEU A 1 66 ? 11.742 5.754 -0.586 1 98.75 66 LEU A C 1
ATOM 531 O O . LEU A 1 66 ? 10.758 6.344 -1.026 1 98.75 66 LEU A O 1
ATOM 535 N N . ILE A 1 67 ? 12.586 5.145 -1.397 1 97.5 67 ILE A N 1
ATOM 536 C CA . ILE A 1 67 ? 12.406 5.109 -2.846 1 97.5 67 ILE A CA 1
ATOM 537 C C . ILE A 1 67 ? 11.992 3.707 -3.281 1 97.5 67 ILE A C 1
ATOM 539 O O . ILE A 1 67 ? 12.773 2.76 -3.176 1 97.5 67 ILE A O 1
ATOM 543 N N . PHE A 1 68 ? 10.844 3.572 -3.781 1 97.19 68 PHE A N 1
ATOM 544 C CA . PHE A 1 68 ? 10.32 2.303 -4.266 1 97.19 68 PHE A CA 1
ATOM 545 C C . PHE A 1 68 ? 9.617 2.484 -5.605 1 97.19 68 PHE A C 1
ATOM 547 O O . PHE A 1 68 ? 9.164 3.584 -5.934 1 97.19 68 PHE A O 1
ATOM 554 N N . PRO A 1 69 ? 9.484 1.473 -6.387 1 94.69 69 PRO A N 1
ATOM 555 C CA . PRO A 1 69 ? 8.82 1.604 -7.688 1 94.69 69 PRO A CA 1
ATOM 556 C C . PRO A 1 69 ? 7.312 1.788 -7.57 1 94.69 69 PRO A C 1
ATOM 558 O O . PRO A 1 69 ? 6.688 2.377 -8.453 1 94.69 69 PRO A O 1
ATOM 561 N N . THR A 1 70 ? 6.758 1.176 -6.461 1 94.56 70 THR A N 1
ATOM 562 C CA . THR A 1 70 ? 5.324 1.284 -6.219 1 94.56 70 THR A CA 1
ATOM 563 C C . THR A 1 70 ? 5.004 1 -4.754 1 94.56 70 THR A C 1
ATOM 565 O O . THR A 1 70 ? 5.758 0.303 -4.07 1 94.56 70 THR A O 1
ATOM 568 N N . ILE A 1 71 ? 3.895 1.477 -4.324 1 96 71 ILE A N 1
ATOM 569 C CA . ILE A 1 71 ? 3.432 1.1 -2.994 1 96 71 ILE A CA 1
ATOM 570 C C . ILE A 1 71 ? 2.166 0.254 -3.107 1 96 71 ILE A C 1
ATOM 572 O O . ILE A 1 71 ? 1.592 -0.154 -2.096 1 96 71 ILE A O 1
ATOM 576 N N . THR A 1 72 ? 1.729 -0.09 -4.363 1 96.62 72 THR A N 1
ATOM 577 C CA . THR A 1 72 ? 0.478 -0.821 -4.531 1 96.62 72 THR A CA 1
ATOM 578 C C . THR A 1 72 ? 0.727 -2.326 -4.531 1 96.62 72 THR A C 1
ATOM 580 O O . THR A 1 72 ? -0.197 -3.113 -4.316 1 96.62 72 THR A O 1
ATOM 583 N N . ASN A 1 73 ? 1.979 -2.729 -4.832 1 96.25 73 ASN A N 1
ATOM 584 C CA . ASN A 1 73 ? 2.334 -4.133 -4.648 1 96.25 73 ASN A CA 1
ATOM 585 C C . ASN A 1 73 ? 2.248 -4.547 -3.182 1 96.25 73 ASN A C 1
ATOM 587 O O . ASN A 1 73 ? 2.844 -3.904 -2.314 1 96.25 73 ASN A O 1
ATOM 591 N N . PRO A 1 74 ? 1.514 -5.629 -2.932 1 97.88 74 PRO A N 1
ATOM 592 C CA . PRO A 1 74 ? 1.278 -5.969 -1.526 1 97.88 74 PRO A CA 1
ATOM 593 C C . PRO A 1 74 ? 2.574 -6.168 -0.742 1 97.88 74 PRO A C 1
ATOM 595 O O . PRO A 1 74 ? 2.643 -5.824 0.44 1 97.88 74 PRO A O 1
ATOM 598 N N . PHE A 1 75 ? 3.615 -6.727 -1.352 1 98.06 75 PHE A N 1
ATOM 599 C CA . PHE A 1 75 ? 4.902 -6.883 -0.685 1 98.06 75 PHE A CA 1
ATOM 600 C C . PHE A 1 75 ? 5.496 -5.527 -0.327 1 98.06 75 PHE A C 1
ATOM 602 O O . PHE A 1 75 ? 5.902 -5.305 0.815 1 98.06 75 PHE A O 1
ATOM 609 N N . HIS A 1 76 ? 5.5 -4.609 -1.261 1 97.88 76 HIS A N 1
ATOM 610 C CA . HIS A 1 76 ? 6.062 -3.283 -1.038 1 97.88 76 HIS A CA 1
ATOM 611 C C . HIS A 1 76 ? 5.242 -2.5 -0.02 1 97.88 76 HIS A C 1
ATOM 613 O O . HIS A 1 76 ? 5.797 -1.808 0.834 1 97.88 76 HIS A O 1
ATOM 619 N N . ALA A 1 77 ? 3.92 -2.605 -0.145 1 98.25 77 ALA A N 1
ATOM 620 C CA . ALA A 1 77 ? 3.049 -1.872 0.771 1 98.25 77 ALA A CA 1
ATOM 621 C C . ALA A 1 77 ? 3.311 -2.279 2.219 1 98.25 77 ALA A C 1
ATOM 623 O O . ALA A 1 77 ? 3.484 -1.422 3.088 1 98.25 77 ALA A O 1
ATOM 624 N N . GLU A 1 78 ? 3.354 -3.582 2.414 1 98.25 78 GLU A N 1
ATOM 625 C CA . GLU A 1 78 ? 3.586 -4.105 3.756 1 98.25 78 GLU A CA 1
ATOM 626 C C . GLU A 1 78 ? 4.977 -3.729 4.262 1 98.25 78 GLU A C 1
ATOM 628 O O . GLU A 1 78 ? 5.133 -3.328 5.418 1 98.25 78 GLU A O 1
ATOM 633 N N . LEU A 1 79 ? 5.914 -3.82 3.408 1 98.69 79 LEU A N 1
ATOM 634 C CA . LEU A 1 79 ? 7.293 -3.482 3.748 1 98.69 79 LEU A CA 1
ATOM 635 C C . LEU A 1 79 ? 7.418 -2.01 4.117 1 98.69 79 LEU A C 1
ATOM 637 O O . LEU A 1 79 ? 8 -1.672 5.148 1 98.69 79 LEU A O 1
ATOM 641 N N . ILE A 1 80 ? 6.863 -1.134 3.311 1 98.69 80 ILE A N 1
ATOM 642 C CA . ILE A 1 80 ? 6.949 0.309 3.512 1 98.69 80 ILE A CA 1
ATOM 643 C C . ILE A 1 80 ? 6.23 0.692 4.805 1 98.69 80 ILE A C 1
ATOM 645 O O . ILE A 1 80 ? 6.73 1.515 5.578 1 98.69 80 ILE A O 1
ATOM 649 N N . GLN A 1 81 ? 5.094 0.089 5.062 1 98.5 81 GLN A N 1
ATOM 650 C CA . GLN A 1 81 ? 4.375 0.352 6.305 1 98.5 81 GLN A CA 1
ATOM 651 C C . GLN A 1 81 ? 5.219 -0.025 7.52 1 98.5 81 GLN A C 1
ATOM 653 O O . GLN A 1 81 ? 5.309 0.74 8.484 1 98.5 81 GLN A O 1
ATOM 658 N N . ASP A 1 82 ? 5.824 -1.211 7.465 1 98.5 82 ASP A N 1
ATOM 659 C CA . ASP A 1 82 ? 6.621 -1.692 8.586 1 98.5 82 ASP A CA 1
ATOM 660 C C . ASP A 1 82 ? 7.855 -0.817 8.797 1 98.5 82 ASP A C 1
ATOM 662 O O . ASP A 1 82 ? 8.227 -0.528 9.938 1 98.5 82 ASP A O 1
ATOM 666 N N . ILE A 1 83 ? 8.453 -0.422 7.695 1 98.81 83 ILE A N 1
ATOM 667 C CA . ILE A 1 83 ? 9.625 0.446 7.781 1 98.81 83 ILE A CA 1
ATOM 668 C C . ILE A 1 83 ? 9.227 1.784 8.398 1 98.81 83 ILE A C 1
ATOM 670 O O . ILE A 1 83 ? 9.914 2.287 9.297 1 98.81 83 ILE A O 1
ATOM 674 N N . GLU A 1 84 ? 8.148 2.352 7.883 1 98.75 84 GLU A N 1
ATOM 675 C CA . GLU A 1 84 ? 7.68 3.625 8.414 1 98.75 84 GLU A CA 1
ATOM 676 C C . GLU A 1 84 ? 7.383 3.523 9.906 1 98.75 84 GLU A C 1
ATOM 678 O O . GLU A 1 84 ? 7.758 4.406 10.688 1 98.75 84 GLU A O 1
ATOM 683 N N . PHE A 1 85 ? 6.758 2.447 10.305 1 97.88 85 PHE A N 1
ATOM 684 C CA . PHE A 1 85 ? 6.43 2.238 11.711 1 97.88 85 PHE A CA 1
ATOM 685 C C . PHE A 1 85 ? 7.695 2.17 12.555 1 97.88 85 PHE A C 1
ATOM 687 O O . PHE A 1 85 ? 7.785 2.812 13.609 1 97.88 85 PHE A O 1
ATOM 694 N N . GLU A 1 86 ? 8.656 1.415 12.117 1 98.19 86 GLU A N 1
ATOM 695 C CA . GLU A 1 86 ? 9.914 1.246 12.836 1 98.19 86 GLU A CA 1
ATOM 696 C C . GLU A 1 86 ? 10.664 2.572 12.969 1 98.19 86 GLU A C 1
ATOM 698 O O . GLU A 1 86 ? 11.195 2.893 14.031 1 98.19 86 GLU A O 1
ATOM 703 N N . LEU A 1 87 ? 10.688 3.322 11.891 1 98.5 87 LEU A N 1
ATOM 704 C CA . LEU A 1 87 ? 11.375 4.605 11.891 1 98.5 87 LEU A CA 1
ATOM 705 C C . LEU A 1 87 ? 10.656 5.613 12.781 1 98.5 87 LEU A C 1
ATOM 707 O O . LEU A 1 87 ? 11.297 6.305 13.578 1 98.5 87 LEU A O 1
ATOM 711 N N . SER A 1 88 ? 9.336 5.641 12.641 1 97.31 88 SER A N 1
ATOM 712 C CA . SER A 1 88 ? 8.562 6.59 13.43 1 97.31 88 SER A CA 1
ATOM 713 C C . SER A 1 88 ? 8.703 6.324 14.922 1 97.31 88 SER A C 1
ATOM 715 O O . SER A 1 88 ? 8.75 7.258 15.727 1 97.31 88 SER A O 1
ATOM 717 N N . SER A 1 89 ? 8.766 5.066 15.273 1 95.75 89 SER A N 1
ATOM 718 C CA . SER A 1 89 ? 8.906 4.684 16.672 1 95.75 89 SER A CA 1
ATOM 719 C C . SER A 1 89 ? 10.242 5.141 17.234 1 95.75 89 SER A C 1
ATOM 721 O O . SER A 1 89 ? 10.422 5.195 18.469 1 95.75 89 SER A O 1
ATOM 723 N N . ARG A 1 90 ? 11.109 5.574 16.359 1 95.5 90 ARG A N 1
ATOM 724 C CA . ARG A 1 90 ? 12.438 6.02 16.781 1 95.5 90 ARG A CA 1
ATOM 725 C C . ARG A 1 90 ? 12.633 7.504 16.5 1 95.5 90 ARG A C 1
ATOM 727 O O . ARG A 1 90 ? 13.758 8 16.5 1 95.5 90 ARG A O 1
ATOM 734 N N . GLY A 1 91 ? 11.539 8.148 16.156 1 94.62 91 GLY A N 1
ATOM 735 C CA . GLY A 1 91 ? 11.547 9.594 16.031 1 94.62 91 GLY A CA 1
ATOM 736 C C . GLY A 1 91 ? 11.867 10.07 14.633 1 94.62 91 GLY A C 1
ATOM 737 O O . GLY A 1 91 ? 12.023 11.273 14.406 1 94.62 91 GLY A O 1
ATOM 738 N N . TYR A 1 92 ? 11.984 9.133 13.688 1 96.94 92 TYR A N 1
ATOM 739 C CA . TYR A 1 92 ? 12.281 9.516 12.312 1 96.94 92 TYR A CA 1
ATOM 740 C C . TYR A 1 92 ? 11 9.727 11.516 1 96.94 92 TYR A C 1
ATOM 742 O O . TYR A 1 92 ? 9.992 9.055 11.75 1 96.94 92 TYR A O 1
ATOM 750 N N . LYS A 1 93 ? 11.055 10.664 10.602 1 96.69 93 LYS A N 1
ATOM 751 C CA . LYS A 1 93 ? 9.992 10.859 9.625 1 96.69 93 LYS A CA 1
ATOM 752 C C . LYS A 1 93 ? 10.383 10.281 8.266 1 96.69 93 LYS A C 1
ATOM 754 O O . LYS A 1 93 ? 11.562 10.117 7.977 1 96.69 93 LYS A O 1
ATOM 759 N N . VAL A 1 94 ? 9.359 10.039 7.473 1 98.38 94 VAL A N 1
ATOM 760 C CA . VAL A 1 94 ? 9.609 9.328 6.223 1 98.38 94 VAL A CA 1
ATOM 761 C C . VAL A 1 94 ? 9.125 10.164 5.043 1 98.38 94 VAL A C 1
ATOM 763 O O . VAL A 1 94 ? 7.965 10.578 5 1 98.38 94 VAL A O 1
ATOM 766 N N . LEU A 1 95 ? 10.031 10.445 4.105 1 98.5 95 LEU A N 1
ATOM 767 C CA . LEU A 1 95 ? 9.656 10.969 2.797 1 98.5 95 LEU A CA 1
ATOM 768 C C . LEU A 1 95 ? 9.383 9.836 1.814 1 98.5 95 LEU A C 1
ATOM 770 O O . LEU A 1 95 ? 10.258 9.008 1.557 1 98.5 95 LEU A O 1
ATOM 774 N N . LEU A 1 96 ? 8.172 9.75 1.316 1 98.69 96 LEU A N 1
ATOM 775 C CA . LEU A 1 96 ? 7.762 8.703 0.388 1 98.69 96 LEU A CA 1
ATOM 776 C C . LEU A 1 96 ? 8.078 9.094 -1.051 1 98.69 96 LEU A C 1
ATOM 778 O O . LEU A 1 96 ? 7.66 10.156 -1.519 1 98.69 96 LEU A O 1
ATOM 782 N N . CYS A 1 97 ? 8.828 8.242 -1.763 1 98.19 97 CYS A N 1
ATOM 783 C CA . CYS A 1 97 ? 9.227 8.469 -3.148 1 98.19 97 CYS A CA 1
ATOM 784 C C . CYS A 1 97 ? 8.852 7.285 -4.027 1 98.19 97 CYS A C 1
ATOM 786 O O . CYS A 1 97 ? 9.562 6.281 -4.059 1 98.19 97 CYS A O 1
ATOM 788 N N . ASN A 1 98 ? 7.773 7.453 -4.762 1 96.75 98 ASN A N 1
ATOM 789 C CA . ASN A 1 98 ? 7.332 6.43 -5.699 1 96.75 98 ASN A CA 1
ATOM 790 C C . ASN A 1 98 ? 7.875 6.684 -7.102 1 96.75 98 ASN A C 1
ATOM 792 O O . ASN A 1 98 ? 7.344 7.516 -7.84 1 96.75 98 ASN A O 1
ATOM 796 N N . SER A 1 99 ? 8.82 5.906 -7.523 1 94 99 SER A N 1
ATOM 797 C CA . SER A 1 99 ? 9.484 6.18 -8.789 1 94 99 SER A CA 1
ATOM 798 C C . SER A 1 99 ? 8.664 5.66 -9.969 1 94 99 SER A C 1
ATOM 800 O O . SER A 1 99 ? 8.914 6.035 -11.117 1 94 99 SER A O 1
ATOM 802 N N . LEU A 1 100 ? 7.715 4.707 -9.734 1 92.38 100 LEU A N 1
ATOM 803 C CA . LEU A 1 100 ? 6.887 4.098 -10.766 1 92.38 100 LEU A CA 1
ATOM 804 C C . LEU A 1 100 ? 7.746 3.482 -11.859 1 92.38 100 LEU A C 1
ATOM 806 O O . LEU A 1 100 ? 7.484 3.688 -13.047 1 92.38 100 LEU A O 1
ATOM 810 N N . ASN A 1 101 ? 8.859 2.936 -11.469 1 90.38 101 ASN A N 1
ATOM 811 C CA . ASN A 1 101 ? 9.797 2.236 -12.336 1 90.38 101 ASN A CA 1
ATOM 812 C C . ASN A 1 101 ? 10.422 3.178 -13.359 1 90.38 101 ASN A C 1
ATOM 814 O O . ASN A 1 101 ? 10.883 2.738 -14.422 1 90.38 101 ASN A O 1
ATOM 818 N N . ASN A 1 102 ? 10.383 4.445 -13.117 1 92.38 102 ASN A N 1
ATOM 819 C CA . ASN A 1 102 ? 10.984 5.457 -13.984 1 92.38 102 ASN A CA 1
ATOM 820 C C . ASN A 1 102 ? 12.359 5.879 -13.484 1 92.38 102 ASN A C 1
ATOM 822 O O . ASN A 1 102 ? 12.477 6.527 -12.445 1 92.38 102 ASN A O 1
ATOM 826 N N . PRO A 1 103 ? 13.391 5.516 -14.211 1 92 103 PRO A N 1
ATOM 827 C CA . PRO A 1 103 ? 14.742 5.812 -13.742 1 92 103 PRO A CA 1
ATOM 828 C C . PRO A 1 103 ? 15 7.309 -13.586 1 92 103 PRO A C 1
ATOM 830 O O . PRO A 1 103 ? 15.75 7.727 -12.703 1 92 103 PRO A O 1
ATOM 833 N N . THR A 1 104 ? 14.398 8.102 -14.461 1 92.31 104 THR A N 1
ATOM 834 C CA . THR A 1 104 ? 14.547 9.547 -14.367 1 92.31 104 THR A CA 1
ATOM 835 C C . THR A 1 104 ? 13.922 10.07 -13.078 1 92.31 104 THR A C 1
ATOM 837 O O . THR A 1 104 ? 14.531 10.875 -12.367 1 92.31 104 THR A O 1
ATOM 840 N N . LYS A 1 105 ? 12.789 9.594 -12.781 1 93.19 105 LYS A N 1
ATOM 841 C CA . LYS A 1 105 ? 12.117 9.992 -11.547 1 93.19 105 LYS A CA 1
ATOM 842 C C . LYS A 1 105 ? 12.898 9.539 -10.32 1 93.19 105 LYS A C 1
ATOM 844 O O . LYS A 1 105 ? 12.984 10.266 -9.328 1 93.19 105 LYS A O 1
ATOM 849 N N . GLU A 1 106 ? 13.398 8.367 -10.414 1 94.12 106 GLU A N 1
ATOM 850 C CA . GLU A 1 106 ? 14.227 7.836 -9.336 1 94.12 106 GLU A CA 1
ATOM 851 C C . GLU A 1 106 ? 15.406 8.758 -9.047 1 94.12 106 GLU A C 1
ATOM 853 O O . GLU A 1 106 ? 15.695 9.055 -7.883 1 94.12 106 GLU A O 1
ATOM 858 N N . LYS A 1 107 ? 16.078 9.211 -10.016 1 91.19 107 LYS A N 1
ATOM 859 C CA . LYS A 1 107 ? 17.219 10.117 -9.867 1 91.19 107 LYS A CA 1
ATOM 860 C C . LYS A 1 107 ? 16.766 11.461 -9.297 1 91.19 107 LYS A C 1
ATOM 862 O O . LYS A 1 107 ? 17.469 12.055 -8.477 1 91.19 107 LYS A O 1
ATOM 867 N N . GLU A 1 108 ? 15.68 11.891 -9.781 1 91.88 108 GLU A N 1
ATOM 868 C CA . GLU A 1 108 ? 15.125 13.133 -9.266 1 91.88 108 GLU A CA 1
ATOM 869 C C . GLU A 1 108 ? 14.852 13.031 -7.766 1 91.88 108 GLU A C 1
ATOM 871 O O . GLU A 1 108 ? 15.109 13.977 -7.02 1 91.88 108 GLU A O 1
ATOM 876 N N . TYR A 1 109 ? 14.328 11.914 -7.344 1 94.5 109 TYR A N 1
ATOM 877 C CA . TYR A 1 109 ? 14.055 11.711 -5.93 1 94.5 109 TYR A CA 1
ATOM 878 C C . TYR A 1 109 ? 15.344 11.68 -5.121 1 94.5 109 TYR A C 1
ATOM 880 O O . TYR A 1 109 ? 15.414 12.25 -4.031 1 94.5 109 TYR A O 1
ATOM 888 N N . LEU A 1 110 ? 16.312 11.023 -5.656 1 91.5 110 LEU A N 1
ATOM 889 C CA . LEU A 1 110 ? 17.594 10.969 -4.973 1 91.5 110 LEU A CA 1
ATOM 890 C C . LEU A 1 110 ? 18.156 12.367 -4.77 1 91.5 110 LEU A C 1
ATOM 892 O O . LEU A 1 110 ? 18.625 12.703 -3.68 1 91.5 110 LEU A O 1
ATOM 896 N N . THR A 1 111 ? 18.062 13.164 -5.785 1 88.81 111 THR A N 1
ATOM 897 C CA . THR A 1 111 ? 18.531 14.547 -5.719 1 88.81 111 THR A CA 1
ATOM 898 C C . THR A 1 111 ? 17.719 15.344 -4.699 1 88.81 111 THR A C 1
ATOM 900 O O . THR A 1 111 ? 18.281 16.062 -3.871 1 88.81 111 THR A O 1
ATOM 903 N N . MET A 1 112 ? 16.469 15.172 -4.75 1 91.69 112 MET A N 1
ATOM 904 C CA . MET A 1 112 ? 15.578 15.875 -3.828 1 91.69 112 MET A CA 1
ATOM 905 C C . MET A 1 112 ? 15.883 15.492 -2.383 1 91.69 112 MET A C 1
ATOM 907 O O . MET A 1 112 ? 15.938 16.359 -1.508 1 91.69 112 MET A O 1
ATOM 911 N N . LEU A 1 113 ? 16.109 14.258 -2.117 1 93.62 113 LEU A N 1
ATOM 912 C CA . LEU A 1 113 ? 16.391 13.773 -0.769 1 93.62 113 LEU A CA 1
ATOM 913 C C . LEU A 1 113 ? 17.719 14.336 -0.261 1 93.62 113 LEU A C 1
ATOM 915 O O . LEU A 1 113 ? 17.828 14.727 0.903 1 93.62 113 LEU A O 1
ATOM 919 N N . ARG A 1 114 ? 18.625 14.422 -1.124 1 87.25 114 ARG A N 1
ATOM 920 C CA . ARG A 1 114 ? 19.922 14.992 -0.756 1 87.25 114 ARG A CA 1
ATOM 921 C C . ARG A 1 114 ? 19.797 16.484 -0.431 1 87.25 114 ARG A C 1
ATOM 923 O O . ARG A 1 114 ? 20.344 16.953 0.566 1 87.25 114 ARG A O 1
ATOM 930 N N . LYS A 1 115 ? 19.047 17.094 -1.282 1 83.75 115 LYS A N 1
ATOM 931 C CA . LYS A 1 115 ? 18.828 18.531 -1.092 1 83.75 115 LYS A CA 1
ATOM 932 C C . LYS A 1 115 ? 18.109 18.797 0.219 1 83.75 115 LYS A C 1
ATOM 934 O O . LYS A 1 115 ? 18.25 19.875 0.804 1 83.75 115 LYS A O 1
ATOM 939 N N . ASN A 1 116 ? 17.391 17.844 0.684 1 88.62 116 ASN A N 1
ATOM 940 C CA . ASN A 1 116 ? 16.641 18.016 1.917 1 88.62 116 ASN A CA 1
ATOM 941 C C . ASN A 1 116 ? 17.375 17.438 3.119 1 88.62 116 ASN A C 1
ATOM 943 O O . ASN A 1 116 ? 16.812 17.312 4.203 1 88.62 116 ASN A O 1
ATOM 947 N N . GLN A 1 117 ? 18.578 17.016 2.869 1 87.25 117 GLN A N 1
ATOM 948 C CA . GLN A 1 117 ? 19.5 16.594 3.918 1 87.25 117 GLN A CA 1
ATOM 949 C C . GLN A 1 117 ? 18.906 15.453 4.734 1 87.25 117 GLN A C 1
ATOM 951 O O . GLN A 1 117 ? 18.953 15.477 5.969 1 87.25 117 GLN A O 1
ATOM 956 N N . VAL A 1 118 ? 18.344 14.492 4.059 1 93.31 118 VAL A N 1
ATOM 957 C CA . VAL A 1 118 ? 17.844 13.32 4.777 1 93.31 118 VAL A CA 1
ATOM 958 C C . VAL A 1 118 ? 19.016 12.594 5.441 1 93.31 118 VAL A C 1
ATOM 960 O O . VAL A 1 118 ? 20.141 12.656 4.961 1 93.31 118 VAL A O 1
ATOM 963 N N . ASP A 1 119 ? 18.688 11.93 6.523 1 95.25 119 ASP A N 1
ATOM 964 C CA . ASP A 1 119 ? 19.734 11.234 7.266 1 95.25 119 ASP A CA 1
ATOM 965 C C . ASP A 1 119 ? 20.078 9.906 6.602 1 95.25 119 ASP A C 1
ATOM 967 O O . ASP A 1 119 ? 21.172 9.367 6.812 1 95.25 119 ASP A O 1
ATOM 971 N N . GLY A 1 120 ? 19.234 9.352 5.844 1 97.19 120 GLY A N 1
ATOM 972 C CA . GLY A 1 120 ? 19.453 8.086 5.152 1 97.19 120 GLY A CA 1
ATOM 973 C C . GLY A 1 120 ? 18.344 7.738 4.188 1 97.19 120 GLY A C 1
ATOM 974 O O . GLY A 1 120 ? 17.312 8.422 4.141 1 97.19 120 GLY A O 1
ATOM 975 N N . ILE A 1 121 ? 18.578 6.699 3.389 1 97.75 121 ILE A N 1
ATOM 976 C CA . ILE A 1 121 ? 17.625 6.262 2.381 1 97.75 121 ILE A CA 1
ATOM 977 C C . ILE A 1 121 ? 17.469 4.746 2.432 1 97.75 121 ILE A C 1
ATOM 979 O O . ILE A 1 121 ? 18.469 4.023 2.596 1 97.75 121 ILE A O 1
ATOM 983 N N . ILE A 1 122 ? 16.281 4.262 2.412 1 98.5 122 ILE A N 1
ATOM 984 C CA . ILE A 1 122 ? 16 2.861 2.115 1 98.5 122 ILE A CA 1
ATOM 985 C C . ILE A 1 122 ? 15.383 2.744 0.726 1 98.5 122 ILE A C 1
ATOM 987 O O . ILE A 1 122 ? 14.43 3.459 0.404 1 98.5 122 ILE A O 1
ATOM 991 N N . VAL A 1 123 ? 15.906 1.862 -0.088 1 96.44 123 VAL A N 1
ATOM 992 C CA . VAL A 1 123 ? 15.508 1.872 -1.491 1 96.44 123 VAL A CA 1
ATOM 993 C C . VAL A 1 123 ? 15.242 0.444 -1.963 1 96.44 123 VAL A C 1
ATOM 995 O O . VAL A 1 123 ? 15.922 -0.493 -1.538 1 96.44 123 VAL A O 1
ATOM 998 N N . GLY A 1 124 ? 14.18 0.284 -2.666 1 93.5 124 GLY A N 1
ATOM 999 C CA . GLY A 1 124 ? 13.883 -0.882 -3.482 1 93.5 124 GLY A CA 1
ATOM 1000 C C . GLY A 1 124 ? 13.633 -0.543 -4.938 1 93.5 124 GLY A C 1
ATOM 1001 O O . GLY A 1 124 ? 12.734 0.245 -5.25 1 93.5 124 GLY A O 1
ATOM 1002 N N . THR A 1 125 ? 14.531 -0.841 -5.859 1 88.75 125 THR A N 1
ATOM 1003 C CA . THR A 1 125 ? 14.383 -0.455 -7.258 1 88.75 125 THR A CA 1
ATOM 1004 C C . THR A 1 125 ? 14.617 -1.649 -8.18 1 88.75 125 THR A C 1
ATOM 1006 O O . THR A 1 125 ? 15.164 -2.67 -7.75 1 88.75 125 THR A O 1
ATOM 1009 N N . HIS A 1 126 ? 14.117 -1.476 -9.398 1 87.19 126 HIS A N 1
ATOM 1010 C CA . HIS A 1 126 ? 14.305 -2.504 -10.414 1 87.19 126 HIS A CA 1
ATOM 1011 C C . HIS A 1 126 ? 14.836 -1.906 -11.711 1 87.19 126 HIS A C 1
ATOM 1013 O O . HIS A 1 126 ? 14.828 -2.566 -12.75 1 87.19 126 HIS A O 1
ATOM 1019 N N . ASN A 1 127 ? 15.242 -0.645 -11.555 1 85.44 127 ASN A N 1
ATOM 1020 C CA . ASN A 1 127 ? 15.758 0.017 -12.75 1 85.44 127 ASN A CA 1
ATOM 1021 C C . ASN A 1 127 ? 17.203 -0.383 -13.023 1 85.44 127 ASN A C 1
ATOM 1023 O O . ASN A 1 127 ? 17.953 -0.71 -12.102 1 85.44 127 ASN A O 1
ATOM 1027 N N . LYS A 1 128 ? 17.531 -0.278 -14.25 1 80.25 128 LYS A N 1
ATOM 1028 C CA . LYS A 1 128 ? 18.906 -0.586 -14.656 1 80.25 128 LYS A CA 1
ATOM 1029 C C . LYS A 1 128 ? 19.797 0.639 -14.523 1 80.25 128 LYS A C 1
ATOM 1031 O O . LYS A 1 128 ? 19.328 1.774 -14.594 1 80.25 128 LYS A O 1
ATOM 1036 N N . ASP A 1 129 ? 21.094 0.426 -14.297 1 67.12 129 ASP A N 1
ATOM 1037 C CA . ASP A 1 129 ? 22.188 1.368 -14.477 1 67.12 129 ASP A CA 1
ATOM 1038 C C . ASP A 1 129 ? 21.969 2.641 -13.664 1 67.12 129 ASP A C 1
ATOM 1040 O O . ASP A 1 129 ? 22.094 3.748 -14.188 1 67.12 129 ASP A O 1
ATOM 1044 N N . ILE A 1 130 ? 21.484 2.367 -12.477 1 70.88 130 ILE A N 1
ATOM 1045 C CA . ILE A 1 130 ? 21.406 3.586 -11.68 1 70.88 130 ILE A CA 1
ATOM 1046 C C . ILE A 1 130 ? 22.734 3.803 -10.93 1 70.88 130 ILE A C 1
ATOM 1048 O O . ILE A 1 130 ? 23.016 3.1 -9.961 1 70.88 130 ILE A O 1
ATOM 1052 N N . ALA A 1 131 ? 23.609 4.492 -11.438 1 65.12 131 ALA A N 1
ATOM 1053 C CA . ALA A 1 131 ? 24.938 4.777 -10.891 1 65.12 131 ALA A CA 1
ATOM 1054 C C . ALA A 1 131 ? 24.859 5.832 -9.789 1 65.12 131 ALA A C 1
ATOM 1056 O O . ALA A 1 131 ? 25.812 6.031 -9.039 1 65.12 131 ALA A O 1
ATOM 1057 N N . ASP A 1 132 ? 23.719 6.176 -9.391 1 72.75 132 ASP A N 1
ATOM 1058 C CA . ASP A 1 132 ? 23.578 7.414 -8.633 1 72.75 132 ASP A CA 1
ATOM 1059 C C . ASP A 1 132 ? 23.5 7.137 -7.137 1 72.75 132 ASP A C 1
ATOM 1061 O O . ASP A 1 132 ? 23.516 8.062 -6.324 1 72.75 132 ASP A O 1
ATOM 1065 N N . TYR A 1 133 ? 23.625 5.844 -6.703 1 85.56 133 TYR A N 1
ATOM 1066 C CA . TYR A 1 133 ? 23.469 5.594 -5.273 1 85.56 133 TYR A CA 1
ATOM 1067 C C . TYR A 1 133 ? 24.828 5.559 -4.578 1 85.56 133 TYR A C 1
ATOM 1069 O O . TYR A 1 133 ? 24.906 5.344 -3.365 1 85.56 133 TYR A O 1
ATOM 1077 N N . ASP A 1 134 ? 25.828 5.809 -5.336 1 81.19 134 ASP A N 1
ATOM 1078 C CA . ASP A 1 134 ? 27.172 5.938 -4.75 1 81.19 134 ASP A CA 1
ATOM 1079 C C . ASP A 1 134 ? 27.406 7.355 -4.234 1 81.19 134 ASP A C 1
ATOM 1081 O O . ASP A 1 134 ? 28.125 8.133 -4.867 1 81.19 134 ASP A O 1
ATOM 1085 N N . ILE A 1 135 ? 26.844 7.633 -3.148 1 79.25 135 ILE A N 1
ATOM 1086 C CA . ILE A 1 135 ? 26.906 8.969 -2.572 1 79.25 135 ILE A CA 1
ATOM 1087 C C . ILE A 1 135 ? 27.656 8.922 -1.243 1 79.25 135 ILE A C 1
ATOM 1089 O O . ILE A 1 135 ? 27.125 8.438 -0.241 1 79.25 135 ILE A O 1
ATOM 1093 N N . PRO A 1 136 ? 28.812 9.391 -1.28 1 76.19 136 PRO A N 1
ATOM 1094 C CA . PRO A 1 136 ? 29.594 9.367 -0.04 1 76.19 136 PRO A CA 1
ATOM 1095 C C . PRO A 1 136 ? 28.891 10.062 1.119 1 76.19 136 PRO A C 1
ATOM 1097 O O . PRO A 1 136 ? 28.281 11.117 0.932 1 76.19 136 PRO A O 1
ATOM 1100 N N . GLY A 1 137 ? 28.859 9.336 2.248 1 81.81 137 GLY A N 1
ATOM 1101 C CA . GLY A 1 137 ? 28.359 9.953 3.469 1 81.81 137 GLY A CA 1
ATOM 1102 C C . GLY A 1 137 ? 26.875 9.773 3.662 1 81.81 137 GLY A C 1
ATOM 1103 O O . GLY A 1 137 ? 26.344 10.062 4.738 1 81.81 137 GLY A O 1
ATOM 1104 N N . LEU A 1 138 ? 26.188 9.375 2.672 1 89.75 138 LEU A N 1
ATOM 1105 C CA . LEU A 1 138 ? 24.75 9.156 2.807 1 89.75 138 LEU A CA 1
ATOM 1106 C C . LEU A 1 138 ? 24.453 7.676 3.008 1 89.75 138 LEU A C 1
ATOM 1108 O O . LEU A 1 138 ? 24.641 6.871 2.09 1 89.75 138 LEU A O 1
ATOM 1112 N N . PRO A 1 139 ? 24.031 7.328 4.242 1 96.25 139 PRO A N 1
ATOM 1113 C CA . PRO A 1 139 ? 23.672 5.93 4.488 1 96.25 139 PRO A CA 1
ATOM 1114 C C . PRO A 1 139 ? 22.516 5.453 3.607 1 96.25 139 PRO A C 1
ATOM 1116 O O . PRO A 1 139 ? 21.469 6.098 3.559 1 96.25 139 PRO A O 1
ATOM 1119 N N . ILE A 1 140 ? 22.734 4.348 2.869 1 96.56 140 ILE A N 1
ATOM 1120 C CA . ILE A 1 140 ? 21.719 3.781 1.988 1 96.56 140 ILE A CA 1
ATOM 1121 C C . ILE A 1 140 ? 21.625 2.275 2.221 1 96.56 140 ILE A C 1
ATOM 1123 O O . ILE A 1 140 ? 22.641 1.57 2.215 1 96.56 140 ILE A O 1
ATOM 1127 N N . VAL A 1 141 ? 20.453 1.799 2.494 1 97.81 141 VAL A N 1
ATOM 1128 C CA . VAL A 1 141 ? 20.156 0.373 2.566 1 97.81 141 VAL A CA 1
ATOM 1129 C C . VAL A 1 141 ? 19.234 -0.019 1.42 1 97.81 141 VAL A C 1
ATOM 1131 O O . VAL A 1 141 ? 18.203 0.624 1.198 1 97.81 141 VAL A O 1
ATOM 1134 N N . ALA A 1 142 ? 19.609 -0.985 0.657 1 96.5 142 ALA A N 1
ATOM 1135 C CA . ALA A 1 142 ? 18.797 -1.493 -0.455 1 96.5 142 ALA A CA 1
ATOM 1136 C C . ALA A 1 142 ? 18.078 -2.781 -0.067 1 96.5 142 ALA A C 1
ATOM 1138 O O . ALA A 1 142 ? 18.672 -3.658 0.575 1 96.5 142 ALA A O 1
ATOM 1139 N N . ILE A 1 143 ? 16.797 -2.828 -0.41 1 97.38 143 ILE A N 1
ATOM 1140 C CA . ILE A 1 143 ? 16.031 -4.051 -0.218 1 97.38 143 ILE A CA 1
ATOM 1141 C C . ILE A 1 143 ? 16.016 -4.859 -1.515 1 97.38 143 ILE A C 1
ATOM 1143 O O . ILE A 1 143 ? 15.516 -4.387 -2.539 1 97.38 143 ILE A O 1
ATOM 1147 N N . ASP A 1 144 ? 16.547 -6.02 -1.526 1 94.12 144 ASP A N 1
ATOM 1148 C CA . ASP A 1 144 ? 16.516 -6.984 -2.621 1 94.12 144 ASP A CA 1
ATOM 1149 C C . ASP A 1 144 ? 17.234 -6.445 -3.854 1 94.12 144 ASP A C 1
ATOM 1151 O O . ASP A 1 144 ? 16.812 -6.676 -4.984 1 94.12 144 ASP A O 1
ATOM 1155 N N . ARG A 1 145 ? 18.281 -5.59 -3.631 1 91.56 145 ARG A N 1
ATOM 1156 C CA . ARG A 1 145 ? 19.031 -5 -4.723 1 91.56 145 ARG A CA 1
ATOM 1157 C C . ARG A 1 145 ? 20.484 -4.758 -4.312 1 91.56 145 ARG A C 1
ATOM 1159 O O . ARG A 1 145 ? 20.766 -4.352 -3.182 1 91.56 145 ARG A O 1
ATOM 1166 N N . SER A 1 146 ? 21.328 -5.062 -5.211 1 87.81 146 SER A N 1
ATOM 1167 C CA . SER A 1 146 ? 22.734 -4.711 -5.008 1 87.81 146 SER A CA 1
ATOM 1168 C C . SER A 1 146 ? 23.094 -3.43 -5.754 1 87.81 146 SER A C 1
ATOM 1170 O O . SER A 1 146 ? 23.188 -3.426 -6.984 1 87.81 146 SER A O 1
ATOM 1172 N N . LEU A 1 147 ? 23.328 -2.334 -5.043 1 87.19 147 LEU A N 1
ATOM 1173 C CA . LEU A 1 147 ? 23.516 -1.033 -5.672 1 87.19 147 LEU A CA 1
ATOM 1174 C C . LEU A 1 147 ? 24.984 -0.599 -5.602 1 87.19 147 LEU A C 1
ATOM 1176 O O . LEU A 1 147 ? 25.328 0.51 -6.016 1 87.19 147 LEU A O 1
ATOM 1180 N N . GLY A 1 148 ? 25.828 -1.454 -5.066 1 80.25 148 GLY A N 1
ATOM 1181 C CA . GLY A 1 148 ? 27.234 -1.096 -5.043 1 80.25 148 GLY A CA 1
ATOM 1182 C C . GLY A 1 148 ? 27.875 -1.318 -3.688 1 80.25 148 GLY A C 1
ATOM 1183 O O . GLY A 1 148 ? 27.234 -1.79 -2.752 1 80.25 148 GLY A O 1
ATOM 1184 N N . GLU A 1 149 ? 29.094 -0.901 -3.604 1 79.38 149 GLU A N 1
ATOM 1185 C CA . GLU A 1 149 ? 29.922 -1.248 -2.449 1 79.38 149 GLU A CA 1
ATOM 1186 C C . GLU A 1 149 ? 29.578 -0.384 -1.241 1 79.38 149 GLU A C 1
ATOM 1188 O O . GLU A 1 149 ? 29.781 -0.792 -0.097 1 79.38 149 GLU A O 1
ATOM 1193 N N . ASN A 1 150 ? 29 0.729 -1.515 1 81.94 150 ASN A N 1
ATOM 1194 C CA . ASN A 1 150 ? 28.719 1.639 -0.409 1 81.94 150 ASN A CA 1
ATOM 1195 C C . ASN A 1 150 ? 27.281 1.494 0.089 1 81.94 150 ASN A C 1
ATOM 1197 O O . ASN A 1 150 ? 26.828 2.287 0.914 1 81.94 150 ASN A O 1
ATOM 1201 N N . THR A 1 151 ? 26.594 0.517 -0.422 1 91.25 151 THR A N 1
ATOM 1202 C CA . THR A 1 151 ? 25.219 0.25 0.005 1 91.25 151 THR A CA 1
ATOM 1203 C C . THR A 1 151 ? 25.125 -1.115 0.681 1 91.25 151 THR A C 1
ATOM 1205 O O . THR A 1 151 ? 25.922 -2.014 0.396 1 91.25 151 THR A O 1
ATOM 1208 N N . VAL A 1 152 ? 24.328 -1.178 1.674 1 95.75 152 VAL A N 1
ATOM 1209 C CA . VAL A 1 152 ? 24.047 -2.438 2.354 1 95.75 152 VAL A CA 1
ATOM 1210 C C . VAL A 1 152 ? 22.766 -3.051 1.796 1 95.75 152 VAL A C 1
ATOM 1212 O O . VAL A 1 152 ? 21.766 -2.352 1.6 1 95.75 152 VAL A O 1
ATOM 1215 N N . THR A 1 153 ? 22.828 -4.32 1.53 1 96.88 153 THR A N 1
ATOM 1216 C CA . THR A 1 153 ? 21.672 -5.016 0.963 1 96.88 153 THR A CA 1
ATOM 1217 C C . THR A 1 153 ? 21.031 -5.93 2 1 96.88 153 THR A C 1
ATOM 1219 O O . THR A 1 153 ? 21.719 -6.633 2.734 1 96.88 153 THR A O 1
ATOM 1222 N N . VAL A 1 154 ? 19.703 -5.852 2.141 1 98.62 154 VAL A N 1
ATOM 1223 C CA . VAL A 1 154 ? 18.922 -6.727 3.004 1 98.62 154 VAL A CA 1
ATOM 1224 C C . VAL A 1 154 ? 17.922 -7.527 2.162 1 98.62 154 VAL A C 1
ATOM 1226 O O . VAL A 1 154 ? 17.219 -6.961 1.327 1 98.62 154 VAL A O 1
ATOM 1229 N N . SER A 1 155 ? 17.875 -8.805 2.303 1 98.44 155 SER A N 1
ATOM 1230 C CA . SER A 1 155 ? 16.969 -9.68 1.566 1 98.44 155 SER A CA 1
ATOM 1231 C C . SER A 1 155 ? 16.719 -10.977 2.324 1 98.44 155 SER A C 1
ATOM 1233 O O . SER A 1 155 ? 17.438 -11.289 3.279 1 98.44 155 SER A O 1
ATOM 1235 N N . CYS A 1 156 ? 15.695 -11.664 1.921 1 98.75 156 CYS A N 1
ATOM 1236 C CA . CYS A 1 156 ? 15.461 -13.008 2.441 1 98.75 156 CYS A CA 1
ATOM 1237 C C . CYS A 1 156 ? 16.375 -14.023 1.764 1 98.75 156 CYS A C 1
ATOM 1239 O O . CYS A 1 156 ? 17.141 -13.672 0.87 1 98.75 156 CYS A O 1
ATOM 1241 N N . ASP A 1 157 ? 16.344 -15.258 2.244 1 98.75 157 ASP A N 1
ATOM 1242 C CA . ASP A 1 157 ? 17.078 -16.359 1.63 1 98.75 157 ASP A CA 1
ATOM 1243 C C . ASP A 1 157 ? 16.391 -16.828 0.347 1 98.75 157 ASP A C 1
ATOM 1245 O O . ASP A 1 157 ? 15.672 -17.828 0.351 1 98.75 157 ASP A O 1
ATOM 1249 N N . ASN A 1 158 ? 16.703 -16.156 -0.706 1 98.75 158 ASN A N 1
ATOM 1250 C CA . ASN A 1 158 ? 16.047 -16.391 -1.988 1 98.75 158 ASN A CA 1
ATOM 1251 C C . ASN A 1 158 ? 16.344 -17.781 -2.523 1 98.75 158 ASN A C 1
ATOM 1253 O O . ASN A 1 158 ? 15.484 -18.422 -3.133 1 98.75 158 ASN A O 1
ATOM 1257 N N . TYR A 1 159 ? 17.531 -18.234 -2.355 1 98.81 159 TYR A N 1
ATOM 1258 C CA . TYR A 1 159 ? 17.875 -19.562 -2.814 1 98.81 159 TYR A CA 1
ATOM 1259 C C . TYR A 1 159 ? 17.031 -20.625 -2.104 1 98.81 159 TYR A C 1
ATOM 1261 O O . TYR A 1 159 ? 16.422 -21.484 -2.748 1 98.81 159 TYR A O 1
ATOM 1269 N N . ARG A 1 160 ? 16.969 -20.516 -0.803 1 98.88 160 ARG A N 1
ATOM 1270 C CA . ARG A 1 160 ? 16.156 -21.453 -0.035 1 98.88 160 ARG A CA 1
ATOM 1271 C C . ARG A 1 160 ? 14.688 -21.391 -0.462 1 98.88 160 ARG A C 1
ATOM 1273 O O . ARG A 1 160 ? 14.023 -22.422 -0.573 1 98.88 160 ARG A O 1
ATOM 1280 N N . GLY A 1 161 ? 14.188 -20.188 -0.688 1 98.94 161 GLY A N 1
ATOM 1281 C CA . GLY A 1 161 ? 12.82 -20.047 -1.163 1 98.94 161 GLY A CA 1
ATOM 1282 C C . GLY A 1 161 ? 12.578 -20.719 -2.498 1 98.94 161 GLY A C 1
ATOM 1283 O O . GLY A 1 161 ? 11.562 -21.391 -2.684 1 98.94 161 GLY A O 1
ATOM 1284 N N . GLY A 1 162 ? 13.516 -20.516 -3.439 1 98.88 162 GLY A N 1
ATOM 1285 C CA . GLY A 1 162 ? 13.406 -21.172 -4.73 1 98.88 162 GLY A CA 1
ATOM 1286 C C . GLY A 1 162 ? 13.43 -22.688 -4.629 1 98.88 162 GLY A C 1
ATOM 1287 O O . GLY A 1 162 ? 12.703 -23.375 -5.344 1 98.88 162 GLY A O 1
ATOM 1288 N N . GLU A 1 163 ? 14.273 -23.156 -3.746 1 98.88 163 GLU A N 1
ATOM 1289 C CA . GLU A 1 163 ? 14.375 -24.594 -3.512 1 98.88 163 GLU A CA 1
ATOM 1290 C C . GLU A 1 163 ? 13.062 -25.156 -2.998 1 98.88 163 GLU A C 1
ATOM 1292 O O . GLU A 1 163 ? 12.562 -26.156 -3.531 1 98.88 163 GLU A O 1
ATOM 1297 N N . LEU A 1 164 ? 12.492 -24.531 -1.982 1 98.94 164 LEU A N 1
ATOM 1298 C CA . LEU A 1 164 ? 11.25 -25 -1.374 1 98.94 164 LEU A CA 1
ATOM 1299 C C . LEU A 1 164 ? 10.109 -24.984 -2.389 1 98.94 164 LEU A C 1
ATOM 1301 O O . LEU A 1 164 ? 9.344 -25.953 -2.473 1 98.94 164 LEU A O 1
ATOM 1305 N N . ALA A 1 165 ? 10.039 -23.906 -3.162 1 98.94 165 ALA A N 1
ATOM 1306 C CA . ALA A 1 165 ? 8.961 -23.75 -4.133 1 98.94 165 ALA A CA 1
ATOM 1307 C C . ALA A 1 165 ? 9.031 -24.828 -5.211 1 98.94 165 ALA A C 1
ATOM 1309 O O . ALA A 1 165 ? 8.023 -25.484 -5.516 1 98.94 165 ALA A O 1
ATOM 1310 N N . THR A 1 166 ? 10.203 -25.031 -5.738 1 98.94 166 THR A N 1
ATOM 1311 C CA . THR A 1 166 ? 10.383 -25.984 -6.828 1 98.94 166 THR A CA 1
ATOM 1312 C C . THR A 1 166 ? 10.219 -27.406 -6.332 1 98.94 166 THR A C 1
ATOM 1314 O O . THR A 1 166 ? 9.594 -28.234 -7.004 1 98.94 166 THR A O 1
ATOM 1317 N N . GLN A 1 167 ? 10.766 -27.703 -5.18 1 98.81 167 GLN A N 1
ATOM 1318 C CA . GLN A 1 167 ? 10.641 -29.031 -4.59 1 98.81 167 GLN A CA 1
ATOM 1319 C C . GLN A 1 167 ? 9.18 -29.391 -4.367 1 98.81 167 GLN A C 1
ATOM 1321 O O . GLN A 1 167 ? 8.781 -30.547 -4.562 1 98.81 167 GLN A O 1
ATOM 1326 N N . LEU A 1 168 ? 8.383 -28.438 -3.932 1 98.88 168 LEU A N 1
ATOM 1327 C CA . LEU A 1 168 ? 6.961 -28.672 -3.73 1 98.88 168 LEU A CA 1
ATOM 1328 C C . LEU A 1 168 ? 6.305 -29.156 -5.02 1 98.88 168 LEU A C 1
ATOM 1330 O O . LEU A 1 168 ? 5.543 -30.125 -5.008 1 98.88 168 LEU A O 1
ATOM 1334 N N . LEU A 1 169 ? 6.602 -28.469 -6.129 1 98.88 169 LEU A N 1
ATOM 1335 C CA . LEU A 1 169 ? 6.008 -28.797 -7.422 1 98.88 169 LEU A CA 1
ATOM 1336 C C . LEU A 1 169 ? 6.457 -30.188 -7.883 1 98.88 169 LEU A C 1
ATOM 1338 O O . LEU A 1 169 ? 5.641 -31 -8.328 1 98.88 169 LEU A O 1
ATOM 1342 N N . VAL A 1 170 ? 7.738 -30.516 -7.727 1 98.69 170 VAL A N 1
ATOM 1343 C CA . VAL A 1 170 ? 8.289 -31.812 -8.141 1 98.69 170 VAL A CA 1
ATOM 1344 C C . VAL A 1 170 ? 7.684 -32.938 -7.297 1 98.69 170 VAL A C 1
ATOM 1346 O O . VAL A 1 170 ? 7.293 -33.969 -7.824 1 98.69 170 VAL A O 1
ATOM 1349 N N . ASN A 1 171 ? 7.594 -32.625 -6.008 1 98.19 171 ASN A N 1
ATOM 1350 C CA . ASN A 1 171 ? 7.043 -33.625 -5.086 1 98.19 171 ASN A CA 1
ATOM 1351 C C . ASN A 1 171 ? 5.586 -33.938 -5.406 1 98.19 171 ASN A C 1
ATOM 1353 O O . ASN A 1 171 ? 5.102 -35.031 -5.105 1 98.19 171 ASN A O 1
ATOM 1357 N N . HIS A 1 172 ? 4.938 -33.031 -6.035 1 98.25 172 HIS A N 1
ATOM 1358 C CA . HIS A 1 172 ? 3.525 -33.219 -6.355 1 98.25 172 HIS A CA 1
ATOM 1359 C C . HIS A 1 172 ? 3.344 -33.688 -7.785 1 98.25 172 HIS A C 1
ATOM 1361 O O . HIS A 1 172 ? 2.244 -33.625 -8.336 1 98.25 172 HIS A O 1
ATOM 1367 N N . GLY A 1 173 ? 4.445 -34.031 -8.469 1 98.12 173 GLY A N 1
ATOM 1368 C CA . GLY A 1 173 ? 4.375 -34.812 -9.703 1 98.12 173 GLY A CA 1
ATOM 1369 C C . GLY A 1 173 ? 4.547 -33.938 -10.945 1 98.12 173 GLY A C 1
ATOM 1370 O O . GLY A 1 173 ? 4.445 -34.469 -12.062 1 98.12 173 GLY A O 1
ATOM 1371 N N . CYS A 1 174 ? 4.797 -32.688 -10.773 1 98.75 174 CYS A N 1
ATOM 1372 C CA . CYS A 1 174 ? 4.984 -31.828 -11.945 1 98.75 174 CYS A CA 1
ATOM 1373 C C . CYS A 1 174 ? 6.246 -32.219 -12.703 1 98.75 174 CYS A C 1
ATOM 1375 O O . CYS A 1 174 ? 7.281 -32.5 -12.102 1 98.75 174 CYS A O 1
ATOM 1377 N N . GLN A 1 175 ? 6.16 -32.188 -13.969 1 98.44 175 GLN A N 1
ATOM 1378 C CA . GLN A 1 175 ? 7.27 -32.594 -14.82 1 98.44 175 GLN A CA 1
ATOM 1379 C C . GLN A 1 175 ? 7.719 -31.469 -15.734 1 98.44 175 GLN A C 1
ATOM 1381 O O . GLN A 1 175 ? 8.883 -31.406 -16.141 1 98.44 175 GLN A O 1
ATOM 1386 N N . ASN A 1 176 ? 6.816 -30.625 -16.156 1 98.69 176 ASN A N 1
ATOM 1387 C CA . ASN A 1 176 ? 7.086 -29.453 -16.984 1 98.69 176 ASN A CA 1
ATOM 1388 C C . ASN A 1 176 ? 6.816 -28.156 -16.234 1 98.69 176 ASN A C 1
ATOM 1390 O O . ASN A 1 176 ? 5.758 -27.547 -16.391 1 98.69 176 ASN A O 1
ATOM 1394 N N . ILE A 1 177 ? 7.84 -27.766 -15.539 1 98.88 177 ILE A N 1
ATOM 1395 C CA . ILE A 1 177 ? 7.668 -26.672 -14.586 1 98.88 177 ILE A CA 1
ATOM 1396 C C . ILE A 1 177 ? 8.227 -25.375 -15.172 1 98.88 177 ILE A C 1
ATOM 1398 O O . ILE A 1 177 ? 9.414 -25.312 -15.516 1 98.88 177 ILE A O 1
ATOM 1402 N N . LEU A 1 178 ? 7.426 -24.359 -15.312 1 98.94 178 LEU A N 1
ATOM 1403 C CA . LEU A 1 178 ? 7.809 -23.016 -15.773 1 98.94 178 LEU A CA 1
ATOM 1404 C C . LEU A 1 178 ? 8.219 -22.141 -14.602 1 98.94 178 LEU A C 1
ATOM 1406 O O . LEU A 1 178 ? 7.512 -22.078 -13.594 1 98.94 178 LEU A O 1
ATOM 1410 N N . CYS A 1 179 ? 9.352 -21.562 -14.703 1 98.94 179 CYS A N 1
ATOM 1411 C CA . CYS A 1 179 ? 9.75 -20.5 -13.789 1 98.94 179 CYS A CA 1
ATOM 1412 C C . CYS A 1 179 ? 9.547 -19.125 -14.414 1 98.94 179 CYS A C 1
ATOM 1414 O O . CYS A 1 179 ? 10.117 -18.828 -15.469 1 98.94 179 CYS A O 1
ATOM 1416 N N . ILE A 1 180 ? 8.695 -18.344 -13.812 1 98.88 180 ILE A N 1
ATOM 1417 C CA . ILE A 1 180 ? 8.516 -16.969 -14.25 1 98.88 180 ILE A CA 1
ATOM 1418 C C . ILE A 1 180 ? 9.344 -16.031 -13.375 1 98.88 180 ILE A C 1
ATOM 1420 O O . ILE A 1 180 ? 9.18 -16.016 -12.148 1 98.88 180 ILE A O 1
ATOM 1424 N N . ARG A 1 181 ? 10.227 -15.281 -13.93 1 97.88 181 ARG A N 1
ATOM 1425 C CA . ARG A 1 181 ? 11.148 -14.438 -13.172 1 97.88 181 ARG A CA 1
ATOM 1426 C C . ARG A 1 181 ? 11.219 -13.039 -13.766 1 97.88 181 ARG A C 1
ATOM 1428 O O . ARG A 1 181 ? 10.68 -12.789 -14.852 1 97.88 181 ARG A O 1
ATOM 1435 N N . GLY A 1 182 ? 11.836 -12.086 -13.016 1 95.19 182 GLY A N 1
ATOM 1436 C CA . GLY A 1 182 ? 12.133 -10.766 -13.539 1 95.19 182 GLY A CA 1
ATOM 1437 C C . GLY A 1 182 ? 13.32 -10.742 -14.477 1 95.19 182 GLY A C 1
ATOM 1438 O O . GLY A 1 182 ? 13.805 -11.797 -14.898 1 95.19 182 GLY A O 1
ATOM 1439 N N . ASP A 1 183 ? 13.82 -9.562 -14.727 1 93.12 183 ASP A N 1
ATOM 1440 C CA . ASP A 1 183 ? 14.945 -9.336 -15.641 1 93.12 183 ASP A CA 1
ATOM 1441 C C . ASP A 1 183 ? 16.25 -9.883 -15.047 1 93.12 183 ASP A C 1
ATOM 1443 O O . ASP A 1 183 ? 16.766 -9.344 -14.078 1 93.12 183 ASP A O 1
ATOM 1447 N N . SER A 1 184 ? 16.828 -10.852 -15.75 1 91.31 184 SER A N 1
ATOM 1448 C CA . SER A 1 184 ? 18.016 -11.539 -15.242 1 91.31 184 SER A CA 1
ATOM 1449 C C . SER A 1 184 ? 19.25 -10.664 -15.375 1 91.31 184 SER A C 1
ATOM 1451 O O . SER A 1 184 ? 20.281 -10.945 -14.758 1 91.31 184 SER A O 1
ATOM 1453 N N . LYS A 1 185 ? 19.125 -9.609 -16.109 1 89.31 185 LYS A N 1
ATOM 1454 C CA . LYS A 1 185 ? 20.281 -8.742 -16.328 1 89.31 185 LYS A CA 1
ATOM 1455 C C . LYS A 1 185 ? 20.5 -7.797 -15.148 1 89.31 185 LYS A C 1
ATOM 1457 O O . LYS A 1 185 ? 21.562 -7.188 -15.016 1 89.31 185 LYS A O 1
ATOM 1462 N N . ILE A 1 186 ? 19.469 -7.711 -14.344 1 87.25 186 ILE A N 1
ATOM 1463 C CA . ILE A 1 186 ? 19.578 -6.887 -13.141 1 87.25 186 ILE A CA 1
ATOM 1464 C C . ILE A 1 186 ? 20.125 -7.719 -11.984 1 87.25 186 ILE A C 1
ATOM 1466 O O . ILE A 1 186 ? 19.688 -8.852 -11.773 1 87.25 186 ILE A O 1
ATOM 1470 N N . LYS A 1 187 ? 21.094 -7.168 -11.32 1 86.06 187 LYS A N 1
ATOM 1471 C CA . LYS A 1 187 ? 21.688 -7.871 -10.188 1 86.06 187 LYS A CA 1
ATOM 1472 C C . LYS A 1 187 ? 20.75 -7.816 -8.977 1 86.06 187 LYS A C 1
ATOM 1474 O O . LYS A 1 187 ? 20.766 -6.844 -8.219 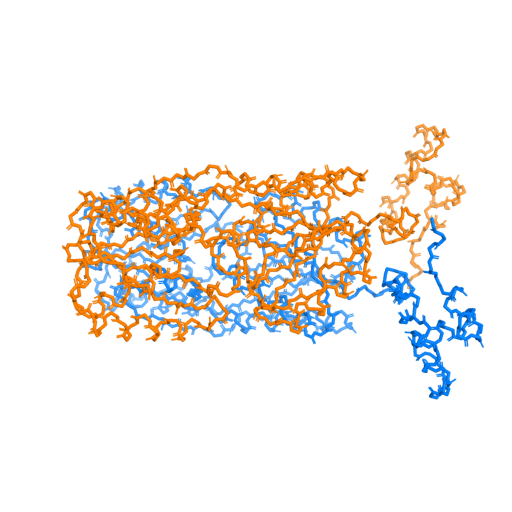1 86.06 187 LYS A O 1
ATOM 1479 N N . LEU A 1 188 ? 20.062 -8.898 -8.75 1 91.44 188 LEU A N 1
ATOM 1480 C CA . LEU A 1 188 ? 19.125 -9.023 -7.645 1 91.44 188 LEU A CA 1
ATOM 1481 C C . LEU A 1 188 ? 19.375 -10.305 -6.859 1 91.44 188 LEU A C 1
ATOM 1483 O O . LEU A 1 188 ? 19.641 -11.359 -7.449 1 91.44 188 LEU A O 1
ATOM 1487 N N . PRO A 1 189 ? 19.266 -10.156 -5.543 1 94.5 189 PRO A N 1
ATOM 1488 C CA . PRO A 1 189 ? 19.266 -11.391 -4.754 1 94.5 189 PRO A CA 1
ATOM 1489 C C . PRO A 1 189 ? 18.219 -12.398 -5.23 1 94.5 189 PRO A C 1
ATOM 1491 O O . PRO A 1 189 ? 18.438 -13.609 -5.133 1 94.5 189 PRO A O 1
ATOM 1494 N N . ALA A 1 190 ? 17.188 -11.945 -5.797 1 95.69 190 ALA A N 1
ATOM 1495 C CA . ALA A 1 190 ? 16.078 -12.781 -6.242 1 95.69 190 ALA A CA 1
ATOM 1496 C C . ALA A 1 190 ? 16.516 -13.727 -7.359 1 95.69 190 ALA A C 1
ATOM 1498 O O . ALA A 1 190 ? 15.859 -14.734 -7.629 1 95.69 190 ALA A O 1
ATOM 1499 N N . ASN A 1 191 ? 17.594 -13.43 -8.031 1 96.56 191 ASN A N 1
ATOM 1500 C CA . ASN A 1 191 ? 18.109 -14.312 -9.07 1 96.56 191 ASN A CA 1
ATOM 1501 C C . ASN A 1 191 ? 18.438 -15.695 -8.523 1 96.56 191 ASN A C 1
ATOM 1503 O O . ASN A 1 191 ? 18.391 -16.688 -9.258 1 96.56 191 ASN A O 1
ATOM 1507 N N . SER A 1 192 ? 18.688 -15.742 -7.258 1 97.81 192 SER A N 1
ATOM 1508 C CA . SER A 1 192 ? 19 -17.016 -6.617 1 97.81 192 SER A CA 1
ATOM 1509 C C . SER A 1 192 ? 17.781 -17.922 -6.574 1 97.81 192 SER A C 1
ATOM 1511 O O . SER A 1 192 ? 17.906 -19.141 -6.422 1 97.81 192 SER A O 1
ATOM 1513 N N . ARG A 1 193 ? 16.562 -17.359 -6.695 1 98.69 193 ARG A N 1
ATOM 1514 C CA . ARG A 1 193 ? 15.352 -18.172 -6.793 1 98.69 193 ARG A CA 1
ATOM 1515 C C . ARG A 1 193 ? 15.406 -19.094 -8.016 1 98.69 193 ARG A C 1
ATOM 1517 O O . ARG A 1 193 ? 15.125 -20.281 -7.918 1 98.69 193 ARG A O 1
ATOM 1524 N N . THR A 1 194 ? 15.797 -18.5 -9.109 1 98.44 194 THR A N 1
ATOM 1525 C CA . THR A 1 194 ? 15.859 -19.25 -10.359 1 98.44 194 THR A CA 1
ATOM 1526 C C . THR A 1 194 ? 17.016 -20.234 -10.344 1 98.44 194 THR A C 1
ATOM 1528 O O . THR A 1 194 ? 16.922 -21.328 -10.898 1 98.44 194 THR A O 1
ATOM 1531 N N . LEU A 1 195 ? 18.109 -19.797 -9.766 1 98.5 195 LEU A N 1
ATOM 1532 C CA . LEU A 1 195 ? 19.234 -20.719 -9.617 1 98.5 195 LEU A CA 1
ATOM 1533 C C . LEU A 1 195 ? 18.812 -21.969 -8.859 1 98.5 195 LEU A C 1
ATOM 1535 O O . LEU A 1 195 ? 19.125 -23.094 -9.273 1 98.5 195 LEU A O 1
ATOM 1539 N N . ALA A 1 196 ? 18.125 -21.781 -7.77 1 98.88 196 ALA A N 1
ATOM 1540 C CA . ALA A 1 196 ? 17.625 -22.891 -6.961 1 98.88 196 ALA A CA 1
ATOM 1541 C C . ALA A 1 196 ? 16.672 -23.766 -7.762 1 98.88 196 ALA A C 1
ATOM 1543 O O . ALA A 1 196 ? 16.734 -24.984 -7.688 1 98.88 196 ALA A O 1
ATOM 1544 N N . TYR A 1 197 ? 15.812 -23.094 -8.516 1 98.88 197 TYR A N 1
ATOM 1545 C CA . TYR A 1 197 ? 14.883 -23.781 -9.406 1 98.88 197 TYR A CA 1
ATOM 1546 C C . TYR A 1 197 ? 15.625 -24.719 -10.352 1 98.88 197 TYR A C 1
ATOM 1548 O O . TYR A 1 197 ? 15.289 -25.906 -10.445 1 98.88 197 TYR A O 1
ATOM 1556 N N . LYS A 1 198 ? 16.594 -24.25 -10.984 1 98.88 198 LYS A N 1
ATOM 1557 C CA . LYS A 1 198 ? 17.375 -25.047 -11.93 1 98.88 198 LYS A CA 1
ATOM 1558 C C . LYS A 1 198 ? 18.094 -26.203 -11.234 1 98.88 198 LYS A C 1
ATOM 1560 O O . LYS A 1 198 ? 18.141 -27.312 -11.75 1 98.88 198 LYS A O 1
ATOM 1565 N N . ASP A 1 199 ? 18.672 -25.891 -10.094 1 98.81 199 ASP A N 1
ATOM 1566 C CA . ASP A 1 199 ? 19.391 -26.922 -9.344 1 98.81 199 ASP A CA 1
ATOM 1567 C C . ASP A 1 199 ? 18.469 -28.062 -8.945 1 98.81 199 ASP A C 1
ATOM 1569 O O . ASP A 1 199 ? 18.844 -29.234 -9.047 1 98.81 199 ASP A O 1
ATOM 1573 N N . VAL A 1 200 ? 17.266 -27.734 -8.469 1 98.88 200 VAL A N 1
ATOM 1574 C CA . VAL A 1 200 ? 16.312 -28.766 -8.062 1 98.88 200 VAL A CA 1
ATOM 1575 C C . VAL A 1 200 ? 15.898 -29.594 -9.281 1 98.88 200 VAL A C 1
ATOM 1577 O O . VAL A 1 200 ? 15.852 -30.812 -9.219 1 98.88 200 VAL A O 1
ATOM 1580 N N . LEU A 1 201 ? 15.586 -28.938 -10.406 1 98.81 201 LEU A N 1
ATOM 1581 C CA . LEU A 1 201 ? 15.18 -29.656 -11.602 1 98.81 201 LEU A CA 1
ATOM 1582 C C . LEU A 1 201 ? 16.281 -30.594 -12.07 1 98.81 201 LEU A C 1
ATOM 1584 O O . LEU A 1 201 ? 16 -31.719 -12.516 1 98.81 201 LEU A O 1
ATOM 1588 N N . ASN A 1 202 ? 17.484 -30.094 -12.016 1 98.5 202 ASN A N 1
ATOM 1589 C CA . ASN A 1 202 ? 18.625 -30.906 -12.422 1 98.5 202 ASN A CA 1
ATOM 1590 C C . ASN A 1 202 ? 18.719 -32.188 -11.609 1 98.5 202 ASN A C 1
ATOM 1592 O O . ASN A 1 202 ? 19.031 -33.25 -12.156 1 98.5 202 ASN A O 1
ATOM 1596 N N . LYS A 1 203 ? 18.484 -32.125 -10.344 1 98.19 203 LYS A N 1
ATOM 1597 C CA . LYS A 1 203 ? 18.516 -33.281 -9.461 1 98.19 203 LYS A CA 1
ATOM 1598 C C . LYS A 1 203 ? 17.484 -34.344 -9.898 1 98.19 203 LYS A C 1
ATOM 1600 O O . LYS A 1 203 ? 17.688 -35.531 -9.68 1 98.19 203 LYS A O 1
ATOM 1605 N N . PHE A 1 204 ? 16.453 -33.906 -10.484 1 97.81 204 PHE A N 1
ATOM 1606 C CA . PHE A 1 204 ? 15.391 -34.812 -10.883 1 97.81 204 PHE A CA 1
ATOM 1607 C C . PHE A 1 204 ? 15.414 -35.062 -12.391 1 97.81 204 PHE A C 1
ATOM 1609 O O . PHE A 1 204 ? 14.492 -35.656 -12.945 1 97.81 204 PHE A O 1
ATOM 1616 N N . MET A 1 205 ? 16.406 -34.469 -13.062 1 97.94 205 MET A N 1
ATOM 1617 C CA . MET A 1 205 ? 16.641 -34.656 -14.5 1 97.94 205 MET A CA 1
ATOM 1618 C C . MET A 1 205 ? 15.469 -34.094 -15.305 1 97.94 205 MET A C 1
ATOM 1620 O O . MET A 1 205 ? 14.992 -34.75 -16.234 1 97.94 205 MET A O 1
ATOM 1624 N N . LEU A 1 206 ? 14.922 -33 -14.852 1 98.5 206 LEU A N 1
ATOM 1625 C CA . LEU A 1 206 ? 13.875 -32.281 -15.562 1 98.5 206 LEU A CA 1
ATOM 1626 C C . LEU A 1 206 ? 14.453 -31.078 -16.312 1 98.5 206 LEU A C 1
ATOM 1628 O O . LEU A 1 206 ? 15.445 -30.5 -15.867 1 98.5 206 LEU A O 1
ATOM 1632 N N . GLU A 1 207 ? 13.891 -30.672 -17.406 1 98.06 207 GLU A N 1
ATOM 1633 C CA . GLU A 1 207 ? 14.359 -29.562 -18.219 1 98.06 207 GLU A CA 1
ATOM 1634 C C . GLU A 1 207 ? 13.781 -28.234 -17.75 1 98.06 207 GLU A C 1
ATOM 1636 O O . GLU A 1 207 ? 12.57 -28.109 -17.578 1 98.06 207 GLU A O 1
ATOM 1641 N N . PRO A 1 208 ? 14.602 -27.312 -17.547 1 98.5 208 PRO A N 1
ATOM 1642 C CA . PRO A 1 208 ? 14.102 -26.016 -17.094 1 98.5 208 PRO A CA 1
ATOM 1643 C C . PRO A 1 208 ? 13.391 -25.25 -18.203 1 98.5 208 PRO A C 1
ATOM 1645 O O . PRO A 1 208 ? 13.812 -25.297 -19.359 1 98.5 208 PRO A O 1
ATOM 1648 N N . LEU A 1 209 ? 12.32 -24.562 -17.859 1 98.62 209 LEU A N 1
ATOM 1649 C CA . LEU A 1 209 ? 11.602 -23.578 -18.656 1 98.62 209 LEU A CA 1
ATOM 1650 C C . LEU A 1 209 ? 11.531 -22.234 -17.938 1 98.62 209 LEU A C 1
ATOM 1652 O O . LEU A 1 209 ? 10.977 -22.156 -16.828 1 98.62 209 LEU A O 1
ATOM 1656 N N . VAL A 1 210 ? 12.109 -21.234 -18.547 1 98.75 210 VAL A N 1
ATOM 1657 C CA . VAL A 1 210 ? 12.172 -19.953 -17.859 1 98.75 210 VAL A CA 1
ATOM 1658 C C . VAL A 1 210 ? 11.562 -18.859 -18.734 1 98.75 210 VAL A C 1
ATOM 1660 O O . VAL A 1 210 ? 11.875 -18.766 -19.922 1 98.75 210 VAL A O 1
ATOM 1663 N N . LEU A 1 211 ? 10.641 -18.141 -18.203 1 98.81 211 LEU A N 1
ATOM 1664 C CA . LEU A 1 211 ? 10.031 -16.969 -18.844 1 98.81 211 LEU A CA 1
ATOM 1665 C C . LEU A 1 211 ? 10.398 -15.688 -18.109 1 98.81 211 LEU A C 1
ATOM 1667 O O . LEU A 1 211 ? 10.195 -15.586 -16.891 1 98.81 211 LEU A O 1
ATOM 1671 N N . GLU A 1 212 ? 10.93 -14.742 -18.766 1 98.25 212 GLU A N 1
ATOM 1672 C CA . GLU A 1 212 ? 11.266 -13.453 -18.156 1 98.25 212 GLU A CA 1
ATOM 1673 C C . GLU A 1 212 ? 10.133 -12.445 -18.344 1 98.25 212 GLU A C 1
ATOM 1675 O O . GLU A 1 212 ? 9.688 -12.211 -19.469 1 98.25 212 GLU A O 1
ATOM 1680 N N . VAL A 1 213 ? 9.68 -11.969 -17.281 1 98.12 213 VAL A N 1
ATOM 1681 C CA . VAL A 1 213 ? 8.695 -10.898 -17.219 1 98.12 213 VAL A CA 1
ATOM 1682 C C . VAL A 1 213 ? 9.234 -9.75 -16.375 1 98.12 213 VAL A C 1
ATOM 1684 O O . VAL A 1 213 ? 9.008 -9.688 -15.172 1 98.12 213 VAL A O 1
ATOM 1687 N N . PRO A 1 214 ? 9.883 -8.805 -17 1 95.5 214 PRO A N 1
ATOM 1688 C CA . PRO A 1 214 ? 10.531 -7.723 -16.25 1 95.5 214 PRO A CA 1
ATOM 1689 C C . PRO A 1 214 ? 9.562 -6.969 -15.344 1 95.5 214 PRO A C 1
ATOM 1691 O O . PRO A 1 214 ? 8.43 -6.684 -15.742 1 95.5 214 PRO A O 1
ATOM 1694 N N . PHE A 1 215 ? 10.055 -6.645 -14.164 1 92.44 215 PHE A N 1
ATOM 1695 C CA . PHE A 1 215 ? 9.25 -5.965 -13.148 1 92.44 215 PHE A CA 1
ATOM 1696 C C . PHE A 1 215 ? 8.766 -4.617 -13.664 1 92.44 215 PHE A C 1
ATOM 1698 O O . PHE A 1 215 ? 7.656 -4.184 -13.344 1 92.44 215 PHE A O 1
ATOM 1705 N N . VAL A 1 216 ? 9.516 -3.951 -14.531 1 92.62 216 VAL A N 1
ATOM 1706 C CA . VAL A 1 216 ? 9.281 -2.568 -14.93 1 92.62 216 VAL A CA 1
ATOM 1707 C C . VAL A 1 216 ? 8.125 -2.512 -15.93 1 92.62 216 VAL A C 1
ATOM 1709 O O . VAL A 1 216 ? 7.578 -1.438 -16.203 1 92.62 216 VAL A O 1
ATOM 1712 N N . LYS A 1 217 ? 7.738 -3.666 -16.469 1 94.69 217 LYS A N 1
ATOM 1713 C CA . LYS A 1 217 ? 6.656 -3.695 -17.453 1 94.69 217 LYS A CA 1
ATOM 1714 C C . LYS A 1 217 ? 5.309 -3.404 -16.797 1 94.69 217 LYS A C 1
ATOM 1716 O O . LYS A 1 217 ? 5.086 -3.764 -15.633 1 94.69 217 LYS A O 1
ATOM 1721 N N . GLU A 1 218 ? 4.484 -2.83 -17.562 1 93.69 218 GLU A N 1
ATOM 1722 C CA . GLU A 1 218 ? 3.117 -2.59 -17.109 1 93.69 218 GLU A CA 1
ATOM 1723 C C . GLU A 1 218 ? 2.346 -3.898 -16.953 1 93.69 218 GLU A C 1
ATOM 1725 O O . GLU A 1 218 ? 2.658 -4.887 -17.625 1 93.69 218 GLU A O 1
ATOM 1730 N N . ILE A 1 219 ? 1.367 -3.857 -16.188 1 95.38 219 ILE A N 1
ATOM 1731 C CA . ILE A 1 219 ? 0.608 -5.047 -15.828 1 95.38 219 ILE A CA 1
ATOM 1732 C C . ILE A 1 219 ? 0.036 -5.699 -17.078 1 95.38 219 ILE A C 1
ATOM 1734 O O . ILE A 1 219 ? 0.037 -6.926 -17.203 1 95.38 219 ILE A O 1
ATOM 1738 N N . ASN A 1 220 ? -0.517 -4.883 -18.016 1 96.06 220 ASN A N 1
ATOM 1739 C CA . ASN A 1 220 ? -1.095 -5.43 -19.234 1 96.06 220 ASN A CA 1
ATOM 1740 C C . ASN A 1 220 ? -0.041 -6.129 -20.078 1 96.06 220 ASN A C 1
ATOM 1742 O O . ASN A 1 220 ? -0.327 -7.145 -20.719 1 96.06 220 ASN A O 1
ATOM 1746 N N . GLU A 1 221 ? 1.121 -5.582 -20.078 1 97.88 221 GLU A N 1
ATOM 1747 C CA . GLU A 1 221 ? 2.223 -6.203 -20.812 1 97.88 221 GLU A CA 1
ATOM 1748 C C . GLU A 1 221 ? 2.643 -7.52 -20.156 1 97.88 221 GLU A C 1
ATOM 1750 O O . GLU A 1 221 ? 2.871 -8.516 -20.859 1 97.88 221 GLU A O 1
ATOM 1755 N N . LYS A 1 222 ? 2.764 -7.531 -18.875 1 98.19 222 LYS A N 1
ATOM 1756 C CA . LYS A 1 222 ? 3.078 -8.758 -18.141 1 98.19 222 LYS A CA 1
ATOM 1757 C C . LYS A 1 222 ? 2.051 -9.844 -18.438 1 98.19 222 LYS A C 1
ATOM 1759 O O . LYS A 1 222 ? 2.414 -11 -18.672 1 98.19 222 LYS A O 1
ATOM 1764 N N . ASN A 1 223 ? 0.825 -9.383 -18.391 1 97.88 223 ASN A N 1
ATOM 1765 C CA . ASN A 1 223 ? -0.271 -10.32 -18.641 1 97.88 223 ASN A CA 1
ATOM 1766 C C . ASN A 1 223 ? -0.169 -10.953 -20.016 1 97.88 223 ASN A C 1
ATOM 1768 O O . ASN A 1 223 ? -0.343 -12.164 -20.172 1 97.88 223 ASN A O 1
ATOM 1772 N N . GLU A 1 224 ? 0.118 -10.148 -20.969 1 98.31 224 GLU A N 1
ATOM 1773 C CA . GLU A 1 224 ? 0.202 -10.625 -22.344 1 98.31 224 GLU A CA 1
ATOM 1774 C C . GLU A 1 224 ? 1.369 -11.594 -22.531 1 98.31 224 GLU A C 1
ATOM 1776 O O . GLU A 1 224 ? 1.253 -12.594 -23.234 1 98.31 224 GLU A O 1
ATOM 1781 N N . ILE A 1 225 ? 2.459 -11.32 -21.906 1 98.75 225 ILE A N 1
ATOM 1782 C CA . ILE A 1 225 ? 3.631 -12.18 -22 1 98.75 225 ILE A CA 1
ATOM 1783 C C . ILE A 1 225 ? 3.305 -13.555 -21.406 1 98.75 225 ILE A C 1
ATOM 1785 O O . ILE A 1 225 ? 3.592 -14.578 -22.031 1 98.75 225 ILE A O 1
ATOM 1789 N N . ILE A 1 226 ? 2.684 -13.578 -20.281 1 98.81 226 ILE A N 1
ATOM 1790 C CA . ILE A 1 226 ? 2.363 -14.812 -19.578 1 98.81 226 ILE A CA 1
ATOM 1791 C C . ILE A 1 226 ? 1.298 -15.586 -20.359 1 98.81 226 ILE A C 1
ATOM 1793 O O . ILE A 1 226 ? 1.426 -16.797 -20.562 1 98.81 226 ILE A O 1
ATOM 1797 N N . LYS A 1 227 ? 0.314 -14.867 -20.797 1 98.5 227 LYS A N 1
ATOM 1798 C CA . LYS A 1 227 ? -0.767 -15.469 -21.562 1 98.5 227 LYS A CA 1
ATOM 1799 C C . LYS A 1 227 ? -0.226 -16.188 -22.797 1 98.5 227 LYS A C 1
ATOM 1801 O O . LYS A 1 227 ? -0.514 -17.375 -23.016 1 98.5 227 LYS A O 1
ATOM 1806 N N . THR A 1 228 ? 0.542 -15.469 -23.594 1 98.5 228 THR A N 1
ATOM 1807 C CA . THR A 1 228 ? 1.08 -16 -24.844 1 98.5 228 THR A CA 1
ATOM 1808 C C . THR A 1 228 ? 1.937 -17.234 -24.578 1 98.5 228 THR A C 1
ATOM 1810 O O . THR A 1 228 ? 1.822 -18.25 -25.281 1 98.5 228 THR A O 1
ATOM 1813 N N . TYR A 1 229 ? 2.738 -17.188 -23.578 1 98.69 229 TYR A N 1
ATOM 1814 C CA . TYR A 1 229 ? 3.635 -18.297 -23.266 1 98.69 229 TYR A CA 1
ATOM 1815 C C . TYR A 1 229 ? 2.85 -19.531 -22.859 1 98.69 229 TYR A C 1
ATOM 1817 O O . TYR A 1 229 ? 3.125 -20.641 -23.344 1 98.69 229 TYR A O 1
ATOM 1825 N N . LEU A 1 230 ? 1.898 -19.406 -21.953 1 98.38 230 LEU A N 1
ATOM 1826 C CA . LEU A 1 230 ? 1.118 -20.547 -21.453 1 98.38 230 LEU A CA 1
ATOM 1827 C C . LEU A 1 230 ? 0.288 -21.172 -22.578 1 98.38 230 LEU A C 1
ATOM 1829 O O . LEU A 1 230 ? 0.117 -22.391 -22.609 1 98.38 230 LEU A O 1
ATOM 1833 N N . GLU A 1 231 ? -0.178 -20.312 -23.453 1 97.25 231 GLU A N 1
ATOM 1834 C CA . GLU A 1 231 ? -0.976 -20.812 -24.562 1 97.25 231 GLU A CA 1
ATOM 1835 C C . GLU A 1 231 ? -0.125 -21.625 -25.531 1 97.25 231 GLU A C 1
ATOM 1837 O O . GLU A 1 231 ? -0.604 -22.609 -26.109 1 97.25 231 GLU A O 1
ATOM 1842 N N . THR A 1 232 ? 1.094 -21.234 -25.688 1 97.56 232 THR A N 1
ATOM 1843 C CA . THR A 1 232 ? 1.96 -21.891 -26.656 1 97.56 232 THR A CA 1
ATOM 1844 C C . THR A 1 232 ? 2.688 -23.078 -26.016 1 97.56 232 THR A C 1
ATOM 1846 O O . THR A 1 232 ? 3.354 -23.844 -26.719 1 97.56 232 THR A O 1
ATOM 1849 N N . HIS A 1 233 ? 2.584 -23.297 -24.75 1 97.69 233 HIS A N 1
ATOM 1850 C CA . HIS A 1 233 ? 3.188 -24.406 -24.016 1 97.69 233 HIS A CA 1
ATOM 1851 C C . HIS A 1 233 ? 2.152 -25.141 -23.188 1 97.69 233 HIS A C 1
ATOM 1853 O O . HIS A 1 233 ? 2.23 -25.141 -21.953 1 97.69 233 HIS A O 1
ATOM 1859 N N . PRO A 1 234 ? 1.269 -25.875 -23.812 1 96.25 234 PRO A N 1
ATOM 1860 C CA . PRO A 1 234 ? 0.14 -26.5 -23.125 1 96.25 234 PRO A CA 1
ATOM 1861 C C . PRO A 1 234 ? 0.57 -27.625 -22.203 1 96.25 234 PRO A C 1
ATOM 1863 O O . PRO A 1 234 ? -0.227 -28.109 -21.391 1 96.25 234 PRO A O 1
ATOM 1866 N N . ASN A 1 235 ? 1.812 -28.047 -22.266 1 97.19 235 ASN A N 1
ATOM 1867 C CA . ASN A 1 235 ? 2.275 -29.188 -21.5 1 97.19 235 ASN A CA 1
ATOM 1868 C C . ASN A 1 235 ? 2.771 -28.781 -20.109 1 97.19 235 ASN A C 1
ATOM 1870 O O . ASN A 1 235 ? 3.092 -29.625 -19.281 1 97.19 235 ASN A O 1
ATOM 1874 N N . ILE A 1 236 ? 2.756 -27.5 -19.828 1 98.56 236 ILE A N 1
ATOM 1875 C CA . ILE A 1 236 ? 3.164 -27.016 -18.5 1 98.56 236 ILE A CA 1
ATOM 1876 C C . ILE A 1 236 ? 2.193 -27.531 -17.438 1 98.56 236 ILE A C 1
ATOM 1878 O O . ILE A 1 236 ? 0.977 -27.391 -17.578 1 98.56 236 ILE A O 1
ATOM 1882 N N . ASP A 1 237 ? 2.781 -28.109 -16.469 1 98.75 237 ASP A N 1
ATOM 1883 C CA . ASP A 1 237 ? 1.924 -28.656 -15.422 1 98.75 237 ASP A CA 1
ATOM 1884 C C . ASP A 1 237 ? 2.307 -28.094 -14.055 1 98.75 237 ASP A C 1
ATOM 1886 O O . ASP A 1 237 ? 1.692 -28.438 -13.039 1 98.75 237 ASP A O 1
ATOM 1890 N N . GLY A 1 238 ? 3.316 -27.203 -13.938 1 98.88 238 GLY A N 1
ATOM 1891 C CA . GLY A 1 238 ? 3.742 -26.469 -12.75 1 98.88 238 GLY A CA 1
ATOM 1892 C C . GLY A 1 238 ? 4.285 -25.094 -13.062 1 98.88 238 GLY A C 1
ATOM 1893 O O . GLY A 1 238 ? 4.961 -24.891 -14.078 1 98.88 238 GLY A O 1
ATOM 1894 N N . VAL A 1 239 ? 3.994 -24.125 -12.266 1 98.94 239 VAL A N 1
ATOM 1895 C CA . VAL A 1 239 ? 4.516 -22.766 -12.414 1 98.94 239 VAL A CA 1
ATOM 1896 C C . VAL A 1 239 ? 5.098 -22.297 -11.086 1 98.94 239 VAL A C 1
ATOM 1898 O O . VAL A 1 239 ? 4.398 -22.281 -10.062 1 98.94 239 VAL A O 1
ATOM 1901 N N . PHE A 1 240 ? 6.375 -22.031 -11.055 1 98.94 240 PHE A N 1
ATOM 1902 C CA . PHE A 1 240 ? 7.016 -21.266 -10 1 98.94 240 PHE A CA 1
ATOM 1903 C C . PHE A 1 240 ? 7.145 -19.797 -10.398 1 98.94 240 PHE A C 1
ATOM 1905 O O . PHE A 1 240 ? 8.008 -19.438 -11.203 1 98.94 240 PHE A O 1
ATOM 1912 N N . ALA A 1 241 ? 6.273 -18.953 -9.844 1 98.94 241 ALA A N 1
ATOM 1913 C CA . ALA A 1 241 ? 6.293 -17.516 -10.148 1 98.94 241 ALA A CA 1
ATOM 1914 C C . ALA A 1 241 ? 7.188 -16.766 -9.164 1 98.94 241 ALA A C 1
ATOM 1916 O O . ALA A 1 241 ? 7.121 -16.984 -7.957 1 98.94 241 ALA A O 1
ATOM 1917 N N . GLY A 1 242 ? 7.945 -15.836 -9.695 1 98.25 242 GLY A N 1
ATOM 1918 C CA . GLY A 1 242 ? 8.938 -15.109 -8.922 1 98.25 242 GLY A CA 1
ATOM 1919 C C . GLY A 1 242 ? 8.328 -14.203 -7.867 1 98.25 242 GLY A C 1
ATOM 1920 O O . GLY A 1 242 ? 9.016 -13.75 -6.953 1 98.25 242 GLY A O 1
ATOM 1921 N N . ASP A 1 243 ? 7.062 -13.883 -7.934 1 98.06 243 ASP A N 1
ATOM 1922 C CA . ASP A 1 243 ? 6.297 -13.164 -6.918 1 98.06 243 ASP A CA 1
ATOM 1923 C C . ASP A 1 243 ? 4.801 -13.445 -7.055 1 98.06 243 ASP A C 1
ATOM 1925 O O . ASP A 1 243 ? 4.375 -14.125 -7.992 1 98.06 243 ASP A O 1
ATOM 1929 N N . ASP A 1 244 ? 4.055 -12.984 -6.129 1 98.5 244 ASP A N 1
ATOM 1930 C CA . ASP A 1 244 ? 2.645 -13.352 -6.051 1 98.5 244 ASP A CA 1
ATOM 1931 C C . ASP A 1 244 ? 1.83 -12.656 -7.137 1 98.5 244 ASP A C 1
ATOM 1933 O O . ASP A 1 244 ? 0.747 -13.117 -7.5 1 98.5 244 ASP A O 1
ATOM 1937 N N . LEU A 1 245 ? 2.328 -11.531 -7.633 1 97.94 245 LEU A N 1
ATOM 1938 C CA . LEU A 1 245 ? 1.66 -10.898 -8.766 1 97.94 245 LEU A CA 1
ATOM 1939 C C . LEU A 1 245 ? 1.743 -11.789 -10.008 1 97.94 245 LEU A C 1
ATOM 1941 O O . LEU A 1 245 ? 0.731 -12.039 -10.664 1 97.94 245 LEU A O 1
ATOM 1945 N N . LEU A 1 246 ? 2.918 -12.266 -10.297 1 98.56 246 LEU A N 1
ATOM 1946 C CA . LEU A 1 246 ? 3.121 -13.133 -11.445 1 98.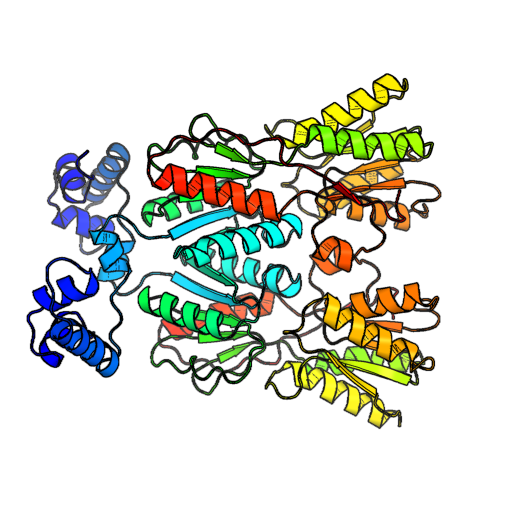56 246 LEU A CA 1
ATOM 1947 C C . LEU A 1 246 ? 2.34 -14.43 -11.297 1 98.56 246 LEU A C 1
ATOM 1949 O O . LEU A 1 246 ? 1.787 -14.953 -12.266 1 98.56 246 LEU A O 1
ATOM 1953 N N . ALA A 1 247 ? 2.344 -14.953 -10.055 1 98.75 247 ALA A N 1
ATOM 1954 C CA . ALA A 1 247 ? 1.553 -16.141 -9.789 1 98.75 247 ALA A CA 1
ATOM 1955 C C . ALA A 1 247 ? 0.074 -15.906 -10.078 1 98.75 247 ALA A C 1
ATOM 1957 O O . ALA A 1 247 ? -0.587 -16.734 -10.703 1 98.75 247 ALA A O 1
ATOM 1958 N N . SER A 1 248 ? -0.42 -14.758 -9.625 1 97.88 248 SER A N 1
ATOM 1959 C CA . SER A 1 248 ? -1.826 -14.422 -9.82 1 97.88 248 SER A CA 1
ATOM 1960 C C . SER A 1 248 ? -2.154 -14.266 -11.297 1 97.88 248 SER A C 1
ATOM 1962 O O . SER A 1 248 ? -3.199 -14.719 -11.766 1 97.88 248 SER A O 1
ATOM 1964 N N . LEU A 1 249 ? -1.271 -13.625 -12.047 1 98.19 249 LEU A N 1
ATOM 1965 C CA . LEU A 1 249 ? -1.467 -13.477 -13.484 1 98.19 249 LEU A CA 1
ATOM 1966 C C . LEU A 1 249 ? -1.473 -14.828 -14.18 1 98.19 249 LEU A C 1
ATOM 1968 O O . LEU A 1 249 ? -2.275 -15.062 -15.086 1 98.19 249 LEU A O 1
ATOM 1972 N N . ALA A 1 250 ? -0.574 -15.703 -13.75 1 98.75 250 ALA A N 1
ATOM 1973 C CA . ALA A 1 250 ? -0.531 -17.047 -14.32 1 98.75 250 ALA A CA 1
ATOM 1974 C C . ALA A 1 250 ? -1.83 -17.797 -14.047 1 98.75 250 ALA A C 1
ATOM 1976 O O . ALA A 1 250 ? -2.418 -18.391 -14.961 1 98.75 250 ALA A O 1
ATOM 1977 N N . ILE A 1 251 ? -2.299 -17.766 -12.805 1 98 251 ILE A N 1
ATOM 1978 C CA . ILE A 1 251 ? -3.521 -18.453 -12.406 1 98 251 ILE A CA 1
ATOM 1979 C C . ILE A 1 251 ? -4.699 -17.938 -13.227 1 98 251 ILE A C 1
ATOM 1981 O O . ILE A 1 251 ? -5.508 -18.719 -13.734 1 98 251 ILE A O 1
ATOM 1985 N N . ASN A 1 252 ? -4.77 -16.609 -13.336 1 96.31 252 ASN A N 1
ATOM 1986 C CA . ASN A 1 252 ? -5.859 -15.992 -14.094 1 96.31 252 ASN A CA 1
ATOM 1987 C C . ASN A 1 252 ? -5.852 -16.438 -15.547 1 96.31 252 ASN A C 1
ATOM 1989 O O . ASN A 1 252 ? -6.906 -16.734 -16.125 1 96.31 252 ASN A O 1
ATOM 1993 N N . ASN A 1 253 ? -4.68 -16.469 -16.172 1 97.56 253 ASN A N 1
ATOM 1994 C CA . ASN A 1 253 ? -4.566 -16.844 -17.562 1 97.56 253 ASN A CA 1
ATOM 1995 C C . ASN A 1 253 ? -4.863 -18.328 -17.781 1 97.56 253 ASN A C 1
ATOM 1997 O O . ASN A 1 253 ? -5.488 -18.703 -18.766 1 97.56 253 ASN A O 1
ATOM 2001 N N . LEU A 1 254 ? -4.398 -19.172 -16.844 1 97.69 254 LEU A N 1
ATOM 2002 C CA . LEU A 1 254 ? -4.715 -20.594 -16.906 1 97.69 254 LEU A CA 1
ATOM 2003 C C . LEU A 1 254 ? -6.223 -20.812 -16.812 1 97.69 254 LEU A C 1
ATOM 2005 O O . LEU A 1 254 ? -6.785 -21.578 -17.609 1 97.69 254 LEU A O 1
ATOM 2009 N N . GLY A 1 255 ? -6.863 -20.109 -15.898 1 93.94 255 GLY A N 1
ATOM 2010 C CA . GLY A 1 255 ? -8.305 -20.188 -15.773 1 93.94 255 GLY A CA 1
ATOM 2011 C C . GLY A 1 255 ? -9.047 -19.766 -17.031 1 93.94 255 GLY A C 1
ATOM 2012 O O . GLY A 1 255 ? -9.984 -20.438 -17.453 1 93.94 255 GLY A O 1
ATOM 2013 N N . SER A 1 256 ? -8.617 -18.734 -17.609 1 91.62 256 SER A N 1
ATOM 2014 C CA . SER A 1 256 ? -9.25 -18.203 -18.812 1 91.62 256 SER A CA 1
ATOM 2015 C C . SER A 1 256 ? -9.094 -19.172 -19.984 1 91.62 256 SER A C 1
ATOM 2017 O O . SER A 1 256 ? -9.922 -19.172 -20.906 1 91.62 256 SER A O 1
ATOM 2019 N N . SER A 1 257 ? -8.055 -19.969 -19.922 1 93.25 257 SER A N 1
ATOM 2020 C CA . SER A 1 257 ? -7.801 -20.922 -20.984 1 93.25 257 SER A CA 1
ATOM 2021 C C . SER A 1 257 ? -8.453 -22.266 -20.688 1 93.25 257 SER A C 1
ATOM 2023 O O . SER A 1 257 ? -8.258 -23.234 -21.422 1 93.25 257 SER A O 1
ATOM 2025 N N . GLY A 1 258 ? -9.102 -22.344 -19.547 1 92.62 258 GLY A N 1
ATOM 2026 C CA . GLY A 1 258 ? -9.852 -23.547 -19.188 1 92.62 258 GLY A CA 1
ATOM 2027 C C . GLY A 1 258 ? -9.016 -24.562 -18.438 1 92.62 258 GLY A C 1
ATOM 2028 O O . GLY A 1 258 ? -9.453 -25.703 -18.25 1 92.62 258 GLY A O 1
ATOM 2029 N N . LYS A 1 259 ? -7.785 -24.172 -18.031 1 94.31 259 LYS A N 1
ATOM 2030 C CA . LYS A 1 259 ? -6.949 -25.062 -17.234 1 94.31 259 LYS A CA 1
ATOM 2031 C C . LYS A 1 259 ? -7.219 -24.875 -15.742 1 94.31 259 LYS A C 1
ATOM 2033 O O . LYS A 1 259 ? -7.363 -23.75 -15.266 1 94.31 259 LYS A O 1
ATOM 2038 N N . ARG A 1 260 ? -7.445 -26.062 -15.156 1 91.38 260 ARG A N 1
ATOM 2039 C CA . ARG A 1 260 ? -7.801 -26 -13.742 1 91.38 260 ARG A CA 1
ATOM 2040 C C . ARG A 1 260 ? -6.555 -26 -12.867 1 91.38 260 ARG A C 1
ATOM 2042 O O . ARG A 1 260 ? -5.684 -26.859 -13.008 1 91.38 260 ARG A O 1
ATOM 2049 N N . VAL A 1 261 ? -6.332 -25.047 -11.953 1 97.44 261 VAL A N 1
ATOM 2050 C CA . VAL A 1 261 ? -5.336 -25 -10.891 1 97.44 261 VAL A CA 1
ATOM 2051 C C . VAL A 1 261 ? -5.941 -25.5 -9.586 1 97.44 261 VAL A C 1
ATOM 2053 O O . VAL A 1 261 ? -6.965 -24.984 -9.125 1 97.44 261 VAL A O 1
ATOM 2056 N N . PRO A 1 262 ? -5.398 -26.547 -8.969 1 96.94 262 PRO A N 1
ATOM 2057 C CA . PRO A 1 262 ? -4.094 -27.172 -9.195 1 96.94 262 PRO A CA 1
ATOM 2058 C C . PRO A 1 262 ? -4.191 -28.453 -10.016 1 96.94 262 PRO A C 1
ATOM 2060 O O . PRO A 1 262 ? -3.188 -29.141 -10.227 1 96.94 262 PRO A O 1
ATOM 2063 N N . LYS A 1 263 ? 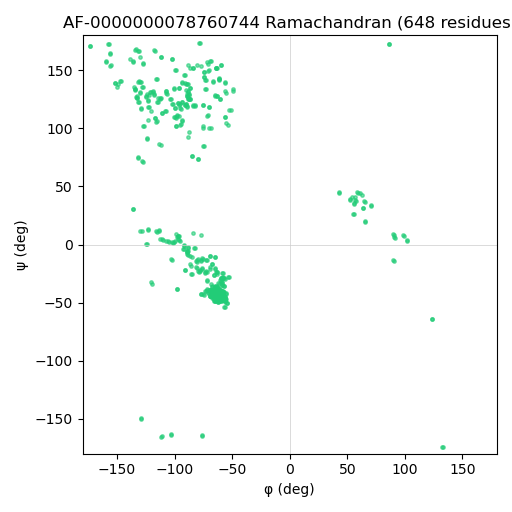-5.328 -28.812 -10.422 1 96.88 263 LYS A N 1
ATOM 2064 C CA . LYS A 1 263 ? -5.555 -30.156 -10.953 1 96.88 263 LYS A CA 1
ATOM 2065 C C . LYS A 1 263 ? -4.711 -30.406 -12.195 1 96.88 263 LYS A C 1
ATOM 2067 O O . LYS A 1 263 ? -4.102 -31.469 -12.336 1 96.88 263 LYS A O 1
ATOM 2072 N N . GLU A 1 264 ? -4.715 -29.5 -13.086 1 97.56 264 GLU A N 1
ATOM 2073 C CA . GLU A 1 264 ? -3.959 -29.672 -14.328 1 97.56 264 GLU A CA 1
ATOM 2074 C C . GLU A 1 264 ? -2.613 -28.953 -14.25 1 97.56 264 GLU A C 1
ATOM 2076 O O . GLU A 1 264 ? -1.629 -29.422 -14.836 1 97.56 264 GLU A O 1
ATOM 2081 N N . VAL A 1 265 ? -2.645 -27.797 -13.633 1 98.69 265 VAL A N 1
ATOM 2082 C CA . VAL A 1 265 ? -1.416 -27.031 -13.453 1 98.69 265 VAL A CA 1
ATOM 2083 C C . VAL A 1 265 ? -1.318 -26.547 -12.016 1 98.69 265 VAL A C 1
ATOM 2085 O O . VAL A 1 265 ? -2.262 -25.938 -11.492 1 98.69 265 VAL A O 1
ATOM 2088 N N . LYS A 1 266 ? -0.227 -26.797 -11.344 1 98.88 266 LYS A N 1
ATOM 2089 C CA . LYS A 1 266 ? 0.023 -26.281 -10 1 98.88 266 LYS A CA 1
ATOM 2090 C C . LYS A 1 266 ? 0.817 -24.969 -10.055 1 98.88 266 LYS A C 1
ATOM 2092 O O . LYS A 1 266 ? 1.692 -24.812 -10.906 1 98.88 266 LYS A O 1
ATOM 2097 N N . VAL A 1 267 ? 0.492 -24.016 -9.234 1 98.94 267 VAL A N 1
ATOM 2098 C CA . VAL A 1 267 ? 1.132 -22.703 -9.242 1 98.94 267 VAL A CA 1
ATOM 2099 C C . VAL A 1 267 ? 1.565 -22.328 -7.828 1 98.94 267 VAL A C 1
ATOM 2101 O O . VAL A 1 267 ? 0.791 -22.453 -6.879 1 98.94 267 VAL A O 1
ATOM 2104 N N . ILE A 1 268 ? 2.77 -21.906 -7.66 1 98.94 268 ILE A N 1
ATOM 2105 C CA . ILE A 1 268 ? 3.275 -21.391 -6.395 1 98.94 268 ILE A CA 1
ATOM 2106 C C . ILE A 1 268 ? 3.92 -20.031 -6.613 1 98.94 268 ILE A C 1
ATOM 2108 O O . ILE A 1 268 ? 4.605 -19.812 -7.613 1 98.94 268 ILE A O 1
ATOM 2112 N N . GLY A 1 269 ? 3.607 -19.125 -5.715 1 98.88 269 GLY A N 1
ATOM 2113 C CA . GLY A 1 269 ? 4.152 -17.781 -5.793 1 98.88 269 GLY A CA 1
ATOM 2114 C C . GLY A 1 269 ? 5.285 -17.531 -4.812 1 98.88 269 GLY A C 1
ATOM 2115 O O . GLY A 1 269 ? 5.91 -18.484 -4.332 1 98.88 269 GLY A O 1
ATOM 2116 N N . PHE A 1 270 ? 5.598 -16.281 -4.574 1 98.88 270 PHE A N 1
ATOM 2117 C CA . PHE A 1 270 ? 6.652 -15.789 -3.695 1 98.88 270 PHE A CA 1
ATOM 2118 C C . PHE A 1 270 ? 6.305 -14.406 -3.145 1 98.88 270 PHE A C 1
ATOM 2120 O O . PHE A 1 270 ? 5.828 -13.539 -3.879 1 98.88 270 PHE A O 1
ATOM 2127 N N . ASP A 1 271 ? 6.559 -14.086 -1.868 1 98.62 271 ASP A N 1
ATOM 2128 C CA . ASP A 1 271 ? 6.348 -12.875 -1.085 1 98.62 271 ASP A CA 1
ATOM 2129 C C . ASP A 1 271 ? 5.496 -13.156 0.152 1 98.62 271 ASP A C 1
ATOM 2131 O O . ASP A 1 271 ? 5.973 -13.031 1.281 1 98.62 271 ASP A O 1
ATOM 2135 N N . GLY A 1 272 ? 4.211 -13.562 -0.147 1 98.44 272 GLY A N 1
ATOM 2136 C CA . GLY A 1 272 ? 3.336 -13.977 0.942 1 98.44 272 GLY A CA 1
ATOM 2137 C C . GLY A 1 272 ? 2.904 -12.82 1.825 1 98.44 272 GLY A C 1
ATOM 2138 O O . GLY A 1 272 ? 2.795 -12.969 3.043 1 98.44 272 GLY A O 1
ATOM 2139 N N . ALA A 1 273 ? 2.738 -11.641 1.207 1 98.12 273 ALA A N 1
ATOM 2140 C CA . ALA A 1 273 ? 2.215 -10.516 1.98 1 98.12 273 ALA A CA 1
ATOM 2141 C C . ALA A 1 273 ? 0.831 -10.828 2.539 1 98.12 273 ALA A C 1
ATOM 2143 O O . ALA A 1 273 ? 0.069 -11.586 1.935 1 98.12 273 ALA A O 1
ATOM 2144 N N . GLN A 1 274 ? 0.476 -10.195 3.617 1 95.81 274 GLN A N 1
ATOM 2145 C CA . GLN A 1 274 ? -0.775 -10.477 4.312 1 95.81 274 GLN A CA 1
ATOM 2146 C C . GLN A 1 274 ? -1.978 -10.203 3.414 1 95.81 274 GLN A C 1
ATOM 2148 O O . GLN A 1 274 ? -2.904 -11.008 3.342 1 95.81 274 GLN A O 1
ATOM 2153 N N . GLN A 1 275 ? -1.962 -9.102 2.734 1 95.62 275 GLN A N 1
ATOM 2154 C CA . GLN A 1 275 ? -3.088 -8.727 1.888 1 95.62 275 GLN A CA 1
ATOM 2155 C C . GLN A 1 275 ? -3.27 -9.719 0.741 1 95.62 275 GLN A C 1
ATOM 2157 O O . GLN A 1 275 ? -4.398 -10 0.329 1 95.62 275 GLN A O 1
ATOM 2162 N N . THR A 1 276 ? -2.16 -10.188 0.222 1 97.06 276 THR A N 1
ATOM 2163 C CA . THR A 1 276 ? -2.24 -11.195 -0.833 1 97.06 276 THR A CA 1
ATOM 2164 C C . THR A 1 276 ? -3.012 -12.422 -0.354 1 97.06 276 THR A C 1
ATOM 2166 O O . THR A 1 276 ? -3.912 -12.906 -1.044 1 97.06 276 THR A O 1
ATOM 2169 N N . LEU A 1 277 ? -2.738 -12.867 0.839 1 94.88 277 LEU A N 1
ATOM 2170 C CA . LEU A 1 277 ? -3.303 -14.109 1.363 1 94.88 277 LEU A CA 1
ATOM 2171 C C . LEU A 1 277 ? -4.758 -13.914 1.772 1 94.88 277 LEU A C 1
ATOM 2173 O O . LEU A 1 277 ? -5.523 -14.875 1.842 1 94.88 277 LEU A O 1
ATOM 2177 N N . ILE A 1 278 ? -5.141 -12.664 2.004 1 94.25 278 ILE A N 1
ATOM 2178 C CA . ILE A 1 278 ? -6.535 -12.359 2.299 1 94.25 278 ILE A CA 1
ATOM 2179 C C . ILE A 1 278 ? -7.352 -12.383 1.008 1 94.25 278 ILE A C 1
ATOM 2181 O O . ILE A 1 278 ? -8.438 -12.969 0.965 1 94.25 278 ILE A O 1
ATOM 2185 N N . TYR A 1 279 ? -6.824 -11.82 -0.067 1 94.94 279 TYR A N 1
ATOM 2186 C CA . TYR A 1 279 ? -7.555 -11.672 -1.319 1 94.94 279 TYR A CA 1
ATOM 2187 C C . TYR A 1 279 ? -7.445 -12.93 -2.172 1 94.94 279 TYR A C 1
ATOM 2189 O O . TYR A 1 279 ? -8.289 -13.18 -3.033 1 94.94 279 TYR A O 1
ATOM 2197 N N . ASN A 1 280 ? -6.402 -13.656 -1.948 1 94.38 280 ASN A N 1
ATOM 2198 C CA . ASN A 1 280 ? -6.172 -14.938 -2.605 1 94.38 280 ASN A CA 1
ATOM 2199 C C . ASN A 1 280 ? -5.781 -16.016 -1.602 1 94.38 280 ASN A C 1
ATOM 2201 O O . ASN A 1 280 ? -4.656 -16.516 -1.624 1 94.38 280 ASN A O 1
ATOM 2205 N N . PRO A 1 281 ? -6.746 -16.469 -0.869 1 93.44 281 PRO A N 1
ATOM 2206 C CA . PRO A 1 281 ? -6.426 -17.359 0.253 1 93.44 281 PRO A CA 1
ATOM 2207 C C . PRO A 1 281 ? -5.992 -18.75 -0.2 1 93.44 281 PRO A C 1
ATOM 2209 O O . PRO A 1 281 ? -5.453 -19.531 0.596 1 93.44 281 PRO A O 1
ATOM 2212 N N . GLU A 1 282 ? -6.172 -19.156 -1.421 1 94.62 282 GLU A N 1
ATOM 2213 C CA . GLU A 1 282 ? -5.855 -20.484 -1.908 1 94.62 282 GLU A CA 1
ATOM 2214 C C . GLU A 1 282 ? -4.441 -20.547 -2.48 1 94.62 282 GLU A C 1
ATOM 2216 O O . GLU A 1 282 ? -3.945 -21.625 -2.805 1 94.62 282 GLU A O 1
ATOM 2221 N N . LEU A 1 283 ? -3.732 -19.438 -2.547 1 97.69 283 LEU A N 1
ATOM 2222 C CA . LEU A 1 283 ? -2.428 -19.344 -3.195 1 97.69 283 LEU A CA 1
ATOM 2223 C C . LEU A 1 283 ? -1.347 -19.984 -2.326 1 97.69 283 LEU A C 1
ATOM 2225 O O . LEU A 1 283 ? -1.157 -19.578 -1.175 1 97.69 283 LEU A O 1
ATOM 2229 N N . SER A 1 284 ? -0.666 -21.016 -2.838 1 98.81 284 SER A N 1
ATOM 2230 C CA . SER A 1 284 ? 0.597 -21.453 -2.26 1 98.81 284 SER A CA 1
ATOM 2231 C C . SER A 1 284 ? 1.726 -20.484 -2.578 1 98.81 284 SER A C 1
ATOM 2233 O O . SER A 1 284 ? 1.831 -19.984 -3.705 1 98.81 284 SER A O 1
ATOM 2235 N N . THR A 1 285 ? 2.488 -20.156 -1.611 1 98.94 285 THR A N 1
ATOM 2236 C CA . THR A 1 285 ? 3.531 -19.156 -1.835 1 98.94 285 THR A CA 1
ATOM 2237 C C . THR A 1 285 ? 4.664 -19.328 -0.829 1 98.94 285 THR A C 1
ATOM 2239 O O . THR A 1 285 ? 4.496 -19.984 0.2 1 98.94 285 THR A O 1
ATOM 2242 N N . ILE A 1 286 ? 5.832 -18.891 -1.215 1 98.94 286 ILE A N 1
ATOM 2243 C CA . ILE A 1 286 ? 6.922 -18.703 -0.262 1 98.94 286 ILE A CA 1
ATOM 2244 C C . ILE A 1 286 ? 6.766 -17.359 0.433 1 98.94 286 ILE A C 1
ATOM 2246 O O . ILE A 1 286 ? 6.719 -16.312 -0.224 1 98.94 286 ILE A O 1
ATOM 2250 N N . GLN A 1 287 ? 6.633 -17.375 1.668 1 98.94 287 GLN A N 1
ATOM 2251 C CA . GLN A 1 287 ? 6.445 -16.125 2.42 1 98.94 287 GLN A CA 1
ATOM 2252 C C . GLN A 1 287 ? 7.781 -15.555 2.877 1 98.94 287 GLN A C 1
ATOM 2254 O O . GLN A 1 287 ? 8.562 -16.25 3.539 1 98.94 287 GLN A O 1
ATOM 2259 N N . GLN A 1 288 ? 8.102 -14.367 2.461 1 98.88 288 GLN A N 1
ATOM 2260 C CA . GLN A 1 288 ? 9.258 -13.633 2.963 1 98.88 288 GLN A CA 1
ATOM 2261 C C . GLN A 1 288 ? 9 -13.102 4.371 1 98.88 288 GLN A C 1
ATOM 2263 O O . GLN A 1 288 ? 7.855 -12.828 4.734 1 98.88 288 GLN A O 1
ATOM 2268 N N . PRO A 1 289 ? 10 -12.992 5.184 1 98.81 289 PRO A N 1
ATOM 2269 C CA . PRO A 1 289 ? 9.844 -12.383 6.504 1 98.81 289 PRO A CA 1
ATOM 2270 C C . PRO A 1 289 ? 9.836 -10.859 6.457 1 98.81 289 PRO A C 1
ATOM 2272 O O . PRO A 1 289 ? 10.781 -10.219 6.918 1 98.81 289 PRO A O 1
ATOM 2275 N N . ILE A 1 290 ? 8.781 -10.266 5.988 1 98.75 290 ILE A N 1
ATOM 2276 C CA . ILE A 1 290 ? 8.695 -8.836 5.691 1 98.75 290 ILE A CA 1
ATOM 2277 C C . ILE A 1 290 ? 8.969 -8.031 6.957 1 98.75 290 ILE A C 1
ATOM 2279 O O . ILE A 1 290 ? 9.648 -7.008 6.914 1 98.75 290 ILE A O 1
ATOM 2283 N N . ASP A 1 291 ? 8.453 -8.5 8.07 1 98.19 291 ASP A N 1
ATOM 2284 C CA . ASP A 1 291 ? 8.68 -7.848 9.359 1 98.19 291 ASP A CA 1
ATOM 2285 C C . ASP A 1 291 ? 10.164 -7.816 9.703 1 98.19 291 ASP A C 1
ATOM 2287 O O . ASP A 1 291 ? 10.695 -6.777 10.094 1 98.19 291 ASP A O 1
ATOM 2291 N N . GLN A 1 292 ? 10.82 -8.922 9.516 1 98.81 292 GLN A N 1
ATOM 2292 C CA . GLN A 1 292 ? 12.25 -8.992 9.812 1 98.81 292 GLN A CA 1
ATOM 2293 C C . GLN A 1 292 ? 13.055 -8.156 8.828 1 98.81 292 GLN A C 1
ATOM 2295 O O . GLN A 1 292 ? 14.039 -7.512 9.203 1 98.81 292 GLN A O 1
ATOM 2300 N N . ILE A 1 293 ? 12.688 -8.203 7.574 1 98.81 293 ILE A N 1
ATOM 2301 C CA . ILE A 1 293 ? 13.375 -7.395 6.57 1 98.81 293 ILE A CA 1
ATOM 2302 C C . ILE A 1 293 ? 13.32 -5.918 6.969 1 98.81 293 ILE A C 1
ATOM 2304 O O . ILE A 1 293 ? 14.336 -5.223 6.941 1 98.81 293 ILE A O 1
ATOM 2308 N N . SER A 1 294 ? 12.148 -5.453 7.344 1 98.81 294 SER A N 1
ATOM 2309 C CA . SER A 1 294 ? 11.969 -4.059 7.73 1 98.81 294 SER A CA 1
ATOM 2310 C C . SER A 1 294 ? 12.812 -3.707 8.953 1 98.81 294 SER A C 1
ATOM 2312 O O . SER A 1 294 ? 13.508 -2.689 8.961 1 98.81 294 SER A O 1
ATOM 2314 N N . LYS A 1 295 ? 12.766 -4.539 9.977 1 98.75 295 LYS A N 1
ATOM 2315 C CA . LYS A 1 295 ? 13.484 -4.289 11.219 1 98.75 295 LYS A CA 1
ATOM 2316 C C . LYS A 1 295 ? 14.992 -4.266 10.984 1 98.75 295 LYS A C 1
ATOM 2318 O O . LYS A 1 295 ? 15.688 -3.377 11.484 1 98.75 295 LYS A O 1
ATOM 2323 N N . VAL A 1 296 ? 15.477 -5.223 10.211 1 98.88 296 VAL A N 1
ATOM 2324 C CA . VAL A 1 296 ? 16.906 -5.324 9.938 1 98.88 296 VAL A CA 1
ATOM 2325 C C . VAL A 1 296 ? 17.344 -4.133 9.086 1 98.88 296 VAL A C 1
ATOM 2327 O O . VAL A 1 296 ? 18.391 -3.529 9.352 1 98.88 296 VAL A O 1
ATOM 2330 N N . ALA A 1 297 ? 16.578 -3.762 8.07 1 98.88 297 ALA A N 1
ATOM 2331 C CA . ALA A 1 297 ? 16.906 -2.633 7.207 1 98.88 297 ALA A CA 1
ATOM 2332 C C . ALA A 1 297 ? 17.016 -1.339 8.008 1 98.88 297 ALA A C 1
ATOM 2334 O O . ALA A 1 297 ? 17.984 -0.585 7.863 1 98.88 297 ALA A O 1
ATOM 2335 N N . VAL A 1 298 ? 16.031 -1.108 8.883 1 98.88 298 VAL A N 1
ATOM 2336 C CA . VAL A 1 298 ? 16 0.113 9.68 1 98.88 298 VAL A CA 1
ATOM 2337 C C . VAL A 1 298 ? 17.172 0.115 10.664 1 98.88 298 VAL A C 1
ATOM 2339 O O . VAL A 1 298 ? 17.859 1.123 10.812 1 98.88 298 VAL A O 1
ATOM 2342 N N . LYS A 1 299 ? 17.359 -1.037 11.336 1 98.75 299 LYS A N 1
ATOM 2343 C CA . LYS A 1 299 ? 18.453 -1.147 12.289 1 98.75 299 LYS A CA 1
ATOM 2344 C C . LYS A 1 299 ? 19.797 -0.834 11.625 1 98.75 299 LYS A C 1
ATOM 2346 O O . LYS A 1 299 ? 20.578 -0.04 12.148 1 98.75 299 LYS A O 1
ATOM 2351 N N . LYS A 1 300 ? 20.016 -1.429 10.516 1 98.69 300 LYS A N 1
ATOM 2352 C CA . LYS A 1 300 ? 21.281 -1.225 9.82 1 98.69 300 LYS A CA 1
ATOM 2353 C C . LYS A 1 300 ? 21.422 0.217 9.336 1 98.69 300 LYS A C 1
ATOM 2355 O O . LYS A 1 300 ? 22.516 0.792 9.383 1 98.69 300 LYS A O 1
ATOM 2360 N N . LEU A 1 301 ? 20.359 0.811 8.812 1 98.62 301 LEU A N 1
ATOM 2361 C CA . LEU A 1 301 ? 20.391 2.203 8.383 1 98.62 301 LEU A CA 1
ATOM 2362 C C . LEU A 1 301 ? 20.766 3.123 9.539 1 98.62 301 LEU A C 1
ATOM 2364 O O . LEU A 1 301 ? 21.609 4.004 9.391 1 98.62 301 LEU A O 1
ATOM 2368 N N . LEU A 1 302 ? 20.109 2.926 10.672 1 98.06 302 LEU A N 1
ATOM 2369 C CA . LEU A 1 302 ? 20.344 3.785 11.82 1 98.06 302 LEU A CA 1
ATOM 2370 C C . LEU A 1 302 ? 21.766 3.615 12.352 1 98.06 302 LEU A C 1
ATOM 2372 O O . LEU A 1 302 ? 22.391 4.582 12.797 1 98.06 302 LEU A O 1
ATOM 2376 N N . ASN A 1 303 ? 22.25 2.357 12.344 1 98.06 303 ASN A N 1
ATOM 2377 C CA . ASN A 1 303 ? 23.656 2.139 12.672 1 98.06 303 ASN A CA 1
ATOM 2378 C C . ASN A 1 303 ? 24.578 2.932 11.75 1 98.06 303 ASN A C 1
ATOM 2380 O O . ASN A 1 303 ? 25.531 3.562 12.211 1 98.06 303 ASN A O 1
ATOM 2384 N N . MET A 1 304 ? 24.312 2.922 10.508 1 96.94 304 MET A N 1
ATOM 2385 C CA . MET A 1 304 ? 25.125 3.629 9.523 1 96.94 304 MET A CA 1
ATOM 2386 C C . MET A 1 304 ? 25.047 5.137 9.742 1 96.94 304 MET A C 1
ATOM 2388 O O . MET A 1 304 ? 26.047 5.84 9.562 1 96.94 304 MET A O 1
ATOM 2392 N N . ILE A 1 305 ? 23.859 5.586 10.039 1 95.38 305 ILE A N 1
ATOM 2393 C CA . ILE A 1 305 ? 23.672 7.004 10.328 1 95.38 305 ILE A CA 1
ATOM 2394 C C . ILE A 1 305 ? 24.547 7.41 11.508 1 95.38 305 ILE A C 1
ATOM 2396 O O . ILE A 1 305 ? 25.078 8.523 11.531 1 95.38 305 ILE A O 1
ATOM 2400 N N . LYS A 1 306 ? 24.75 6.512 12.422 1 94.19 306 LYS A N 1
ATOM 2401 C CA . LYS A 1 306 ? 25.578 6.77 13.594 1 94.19 306 LYS A CA 1
ATOM 2402 C C . LYS A 1 306 ? 27.062 6.578 13.281 1 94.19 306 LYS A C 1
ATOM 2404 O O . LYS A 1 306 ? 27.906 6.707 14.156 1 94.19 306 LYS A O 1
ATOM 2409 N N . GLY A 1 307 ? 27.344 6.184 12.133 1 93.56 307 GLY A N 1
ATOM 2410 C CA . GLY A 1 307 ? 28.734 6.066 11.719 1 93.56 307 GLY A CA 1
ATOM 2411 C C . GLY A 1 307 ? 29.266 4.648 11.805 1 93.56 307 GLY A C 1
ATOM 2412 O O . GLY A 1 307 ? 30.453 4.41 11.586 1 93.56 307 GLY A O 1
ATOM 2413 N N . GLU A 1 308 ? 28.391 3.721 12.086 1 95.38 308 GLU A N 1
ATOM 2414 C CA . GLU A 1 308 ? 28.797 2.324 12.172 1 95.38 308 GLU A CA 1
ATOM 2415 C C . GLU A 1 308 ? 28.828 1.671 10.789 1 95.38 308 GLU A C 1
ATOM 2417 O O . GLU A 1 308 ? 28.078 2.074 9.891 1 95.38 308 GLU A O 1
ATOM 2422 N N . LYS A 1 309 ? 29.719 0.67 10.711 1 94.5 309 LYS A N 1
ATOM 2423 C CA . LYS A 1 309 ? 29.781 -0.107 9.477 1 94.5 309 LYS A CA 1
ATOM 2424 C C . LYS A 1 309 ? 28.812 -1.29 9.523 1 94.5 309 LYS A C 1
ATOM 2426 O O . LYS A 1 309 ? 28.656 -1.927 10.57 1 94.5 309 LYS A O 1
ATOM 2431 N N . GLU A 1 310 ? 28.172 -1.492 8.438 1 96.81 310 GLU A N 1
ATOM 2432 C CA . GLU A 1 310 ? 27.234 -2.615 8.32 1 96.81 310 GLU A CA 1
ATOM 2433 C C . GLU A 1 310 ? 27.547 -3.453 7.082 1 96.81 310 GLU A C 1
ATOM 2435 O O . GLU A 1 310 ? 28.188 -2.979 6.145 1 96.81 310 GLU A O 1
ATOM 2440 N N . THR A 1 311 ? 27.141 -4.691 7.129 1 96.44 311 THR A N 1
ATOM 2441 C CA . THR A 1 311 ? 27.312 -5.605 6.008 1 96.44 311 THR A CA 1
ATOM 2442 C C . THR A 1 311 ? 25.969 -6.082 5.484 1 96.44 311 THR A C 1
ATOM 2444 O O . THR A 1 311 ? 24.938 -5.887 6.141 1 96.44 311 THR A O 1
ATOM 2447 N N . ASP A 1 312 ? 26.016 -6.695 4.336 1 97.31 312 ASP A N 1
ATOM 2448 C CA . ASP A 1 312 ? 24.812 -7.23 3.719 1 97.31 312 ASP A CA 1
ATOM 2449 C C . ASP A 1 312 ? 24.172 -8.305 4.602 1 97.31 312 ASP A C 1
ATOM 2451 O O . ASP A 1 312 ? 24.859 -8.977 5.367 1 97.31 312 ASP A O 1
ATOM 2455 N N . GLU A 1 313 ? 22.891 -8.375 4.656 1 97.94 313 GLU A N 1
ATOM 2456 C CA . GLU A 1 313 ? 22.094 -9.469 5.199 1 97.94 313 GLU A CA 1
ATOM 2457 C C . GLU A 1 313 ? 21.234 -10.109 4.113 1 97.94 313 GLU A C 1
ATOM 2459 O O . GLU A 1 313 ? 20.203 -9.555 3.713 1 97.94 313 GLU A O 1
ATOM 2464 N N . LEU A 1 314 ? 21.594 -11.344 3.713 1 97.38 314 LEU A N 1
ATOM 2465 C CA . LEU A 1 314 ? 21 -11.906 2.506 1 97.38 314 LEU A CA 1
ATOM 2466 C C . LEU A 1 314 ? 20.312 -13.234 2.809 1 97.38 314 LEU A C 1
ATOM 2468 O O . LEU A 1 314 ? 19.906 -13.945 1.892 1 97.38 314 LEU A O 1
ATOM 2472 N N . SER A 1 315 ? 20.125 -13.523 4.105 1 98.19 315 SER A N 1
ATOM 2473 C CA . SER A 1 315 ? 19.688 -14.891 4.398 1 98.19 315 SER A CA 1
ATOM 2474 C C . SER A 1 315 ? 18.578 -14.906 5.441 1 98.19 315 SER A C 1
ATOM 2476 O O . SER A 1 315 ? 18.531 -15.781 6.305 1 98.19 315 SER A O 1
ATOM 2478 N N . LEU A 1 316 ? 17.781 -13.82 5.441 1 98.81 316 LEU A N 1
ATOM 2479 C CA . LEU A 1 316 ? 16.641 -13.875 6.359 1 98.81 316 LEU A CA 1
ATOM 2480 C C . LEU A 1 316 ? 15.711 -15.023 6.008 1 98.81 316 LEU A C 1
ATOM 2482 O O . LEU A 1 316 ? 15.469 -15.297 4.828 1 98.81 316 LEU A O 1
ATOM 2486 N N . PRO A 1 317 ? 15.148 -15.688 6.938 1 98.75 317 PRO A N 1
ATOM 2487 C CA . PRO A 1 317 ? 14.484 -16.984 6.707 1 98.75 317 PRO A CA 1
ATOM 2488 C C . PRO A 1 317 ? 13.141 -16.828 5.996 1 98.75 317 PRO A C 1
ATOM 2490 O O . PRO A 1 317 ? 12.391 -15.891 6.27 1 98.75 317 PRO A O 1
ATOM 2493 N N . VAL A 1 318 ? 12.805 -17.781 5.121 1 98.81 318 VAL A N 1
ATOM 2494 C CA . VAL A 1 318 ? 11.531 -17.828 4.422 1 98.81 318 VAL A CA 1
ATOM 2495 C C . VAL A 1 318 ? 10.711 -19.016 4.918 1 98.81 318 VAL A C 1
ATOM 2497 O O . VAL A 1 318 ? 11.234 -19.906 5.598 1 98.81 318 VAL A O 1
ATOM 2500 N N . LYS A 1 319 ? 9.43 -18.922 4.641 1 98.62 319 LYS A N 1
ATOM 2501 C CA . LYS A 1 319 ? 8.508 -19.984 5.012 1 98.62 319 LYS A CA 1
ATOM 2502 C C . LYS A 1 319 ? 7.613 -20.375 3.838 1 98.62 319 LYS A C 1
ATOM 2504 O O . LYS A 1 319 ? 7.168 -19.516 3.078 1 98.62 319 LYS A O 1
ATOM 2509 N N . LEU A 1 320 ? 7.398 -21.703 3.725 1 98.81 320 LEU A N 1
ATOM 2510 C CA . LEU A 1 320 ? 6.438 -22.188 2.744 1 98.81 320 LEU A CA 1
ATOM 2511 C C . LEU A 1 320 ? 5.02 -22.141 3.303 1 98.81 320 LEU A C 1
ATOM 2513 O O . LEU A 1 320 ? 4.742 -22.734 4.352 1 98.81 320 LEU A O 1
ATOM 2517 N N . ILE A 1 321 ? 4.145 -21.391 2.668 1 98.75 321 ILE A N 1
ATOM 2518 C CA . ILE A 1 321 ? 2.711 -21.453 2.924 1 98.75 321 ILE A CA 1
ATOM 2519 C C . ILE A 1 321 ? 2.035 -22.328 1.863 1 98.75 321 ILE A C 1
ATOM 2521 O O . ILE A 1 321 ? 1.808 -21.875 0.738 1 98.75 321 ILE A O 1
ATOM 2525 N N . LYS A 1 322 ? 1.746 -23.469 2.229 1 98.38 322 LYS A N 1
ATOM 2526 C CA . LYS A 1 322 ? 1.12 -24.391 1.291 1 98.38 322 LYS A CA 1
ATOM 2527 C C . LYS A 1 322 ? -0.401 -24.281 1.343 1 98.38 322 LYS A C 1
ATOM 2529 O O . LYS A 1 322 ? -1.004 -24.438 2.408 1 98.38 322 LYS A O 1
ATOM 2534 N N . LYS A 1 323 ? -0.995 -23.953 0.208 1 97.19 323 LYS A N 1
ATOM 2535 C CA . LYS A 1 323 ? -2.443 -23.891 0.04 1 97.19 323 LYS A CA 1
ATOM 2536 C C . LYS A 1 323 ? -2.893 -24.688 -1.179 1 97.19 323 LYS A C 1
ATOM 2538 O O . LYS A 1 323 ? -2.297 -25.719 -1.506 1 97.19 323 LYS A O 1
ATOM 2543 N N . ASN A 1 324 ? -3.928 -24.312 -1.797 1 95.56 324 ASN A N 1
ATOM 2544 C CA . ASN A 1 324 ? -4.605 -25.203 -2.73 1 95.56 324 ASN A CA 1
ATOM 2545 C C . ASN A 1 324 ? -3.99 -25.125 -4.125 1 95.56 324 ASN A C 1
ATOM 2547 O O . ASN A 1 324 ? -4.172 -26.031 -4.938 1 95.56 324 ASN A O 1
ATOM 2551 N N . THR A 1 325 ? -3.24 -24.094 -4.453 1 97.94 325 THR A N 1
ATOM 2552 C CA . THR A 1 325 ? -2.809 -23.938 -5.836 1 97.94 325 THR A CA 1
ATOM 2553 C C . THR A 1 325 ? -1.626 -24.844 -6.152 1 97.94 325 THR A C 1
ATOM 2555 O O . THR A 1 325 ? -1.247 -25 -7.312 1 97.94 325 THR A O 1
ATOM 2558 N N . ALA A 1 326 ? -0.991 -25.422 -5.168 1 96.31 326 ALA A N 1
ATOM 2559 C CA . ALA A 1 326 ? 0.122 -26.344 -5.418 1 96.31 326 ALA A CA 1
ATOM 2560 C C . ALA A 1 326 ? 0.155 -27.469 -4.383 1 96.31 326 ALA A C 1
ATOM 2562 O O . ALA A 1 326 ? -0.408 -27.328 -3.295 1 96.31 326 ALA A O 1
ATOM 2563 N N . MET B 1 1 ? 35.031 17.828 7.891 1 35.28 1 MET B N 1
ATOM 2564 C CA . MET B 1 1 ? 35.094 18.516 6.602 1 35.28 1 MET B CA 1
ATOM 2565 C C . MET B 1 1 ? 34.125 19.688 6.547 1 35.28 1 MET B C 1
ATOM 2567 O O . MET B 1 1 ? 33 19.594 7.07 1 35.28 1 MET B O 1
ATOM 2571 N N . LYS B 1 2 ? 34.656 20.891 6.332 1 47.09 2 LYS B N 1
ATOM 2572 C CA . LYS B 1 2 ? 33.844 22.109 6.328 1 47.09 2 LYS B CA 1
ATOM 2573 C C . LYS B 1 2 ? 32.656 21.969 5.379 1 47.09 2 LYS B C 1
ATOM 2575 O O . LYS B 1 2 ? 32.812 21.484 4.25 1 47.09 2 LYS B O 1
ATOM 2580 N N . LYS B 1 3 ? 31.391 21.984 5.852 1 59.09 3 LYS B N 1
ATOM 2581 C CA . LYS B 1 3 ? 30.172 21.859 5.047 1 59.09 3 LYS B CA 1
ATOM 2582 C C . LYS B 1 3 ? 30.125 22.938 3.961 1 59.09 3 LYS B C 1
ATOM 2584 O O . LYS B 1 3 ? 30.359 24.109 4.234 1 59.09 3 LYS B O 1
ATOM 2589 N N . ILE B 1 4 ? 30.297 22.547 2.686 1 64.06 4 ILE B N 1
ATOM 2590 C CA . ILE B 1 4 ? 30.188 23.438 1.543 1 64.06 4 ILE B CA 1
ATOM 2591 C C . ILE B 1 4 ? 28.844 24.172 1.584 1 64.06 4 ILE B C 1
ATOM 2593 O O . ILE B 1 4 ? 27.797 23.547 1.65 1 64.06 4 ILE B O 1
ATOM 2597 N N . GLY B 1 5 ? 28.922 25.438 2.006 1 73 5 GLY B N 1
ATOM 2598 C CA . GLY B 1 5 ? 27.734 26.266 2 1 73 5 GLY B CA 1
ATOM 2599 C C . GLY B 1 5 ? 27.781 27.391 0.974 1 73 5 GLY B C 1
ATOM 2600 O O . GLY B 1 5 ? 28.547 27.312 0.013 1 73 5 GLY B O 1
ATOM 2601 N N . ILE B 1 6 ? 26.906 28.234 1.167 1 78.44 6 ILE B N 1
ATOM 2602 C CA . ILE B 1 6 ? 26.766 29.344 0.243 1 78.44 6 ILE B CA 1
ATOM 2603 C C . ILE B 1 6 ? 28.078 30.125 0.148 1 78.44 6 ILE B C 1
ATOM 2605 O O . ILE B 1 6 ? 28.438 30.609 -0.927 1 78.44 6 ILE B O 1
ATOM 2609 N N . ARG B 1 7 ? 28.812 30.109 1.159 1 83.81 7 ARG B N 1
ATOM 2610 C CA . ARG B 1 7 ? 30.062 30.875 1.188 1 83.81 7 ARG B CA 1
ATOM 2611 C C . ARG B 1 7 ? 31.125 30.219 0.311 1 83.81 7 ARG B C 1
ATOM 2613 O O . ARG B 1 7 ? 31.859 30.906 -0.407 1 83.81 7 ARG B O 1
ATOM 2620 N N . GLU B 1 8 ? 31.141 28.891 0.389 1 85.56 8 GLU B N 1
ATOM 2621 C CA . GLU B 1 8 ? 32.094 28.156 -0.433 1 85.56 8 GLU B CA 1
ATOM 2622 C C . GLU B 1 8 ? 31.734 28.25 -1.914 1 85.56 8 GLU B C 1
ATOM 2624 O O . GLU B 1 8 ? 32.625 28.375 -2.762 1 85.56 8 GLU B O 1
ATOM 2629 N N . VAL B 1 9 ? 30.484 28.172 -2.127 1 87.38 9 VAL B N 1
ATOM 2630 C CA . VAL B 1 9 ? 30.016 28.328 -3.502 1 87.38 9 VAL B CA 1
ATOM 2631 C C . VAL B 1 9 ? 30.359 29.719 -4.023 1 87.38 9 VAL B C 1
ATOM 2633 O O . VAL B 1 9 ? 30.828 29.859 -5.152 1 87.38 9 VAL B O 1
ATOM 2636 N N . ALA B 1 10 ? 30.188 30.688 -3.234 1 88.44 10 ALA B N 1
ATOM 2637 C CA . ALA B 1 10 ? 30.469 32.062 -3.604 1 88.44 10 ALA B CA 1
ATOM 2638 C C . ALA B 1 10 ? 31.953 32.25 -3.934 1 88.44 10 ALA B C 1
ATOM 2640 O O . ALA B 1 10 ? 32.312 32.875 -4.941 1 88.44 10 ALA B O 1
ATOM 2641 N N . LYS B 1 11 ? 32.719 31.656 -3.139 1 89.44 11 LYS B N 1
ATOM 2642 C CA . LYS B 1 11 ? 34.156 31.719 -3.348 1 89.44 11 LYS B CA 1
ATOM 2643 C C . LYS B 1 11 ? 34.562 31.047 -4.656 1 89.44 11 LYS B C 1
ATOM 2645 O O . LYS B 1 11 ? 35.344 31.578 -5.43 1 89.44 11 LYS B O 1
ATOM 2650 N N . GLU B 1 12 ? 33.969 29.922 -4.852 1 90.31 12 GLU B N 1
ATOM 2651 C CA . GLU B 1 12 ? 34.281 29.172 -6.062 1 90.31 12 GLU B CA 1
ATOM 2652 C C . GLU B 1 12 ? 33.781 29.891 -7.309 1 90.31 12 GLU B C 1
ATOM 2654 O O . GLU B 1 12 ? 34.438 29.859 -8.352 1 90.31 12 GLU B O 1
ATOM 2659 N N . ALA B 1 13 ? 32.719 30.484 -7.207 1 90.62 13 ALA B N 1
ATOM 2660 C CA . ALA B 1 13 ? 32.094 31.172 -8.328 1 90.62 13 ALA B CA 1
ATOM 2661 C C . ALA B 1 13 ? 32.625 32.594 -8.453 1 90.62 13 ALA B C 1
ATOM 2663 O O . ALA B 1 13 ? 32.344 33.281 -9.445 1 90.62 13 ALA B O 1
ATOM 2664 N N . ASN B 1 14 ? 33.344 33.094 -7.543 1 91.75 14 ASN B N 1
ATOM 2665 C CA . ASN B 1 14 ? 33.875 34.469 -7.492 1 91.75 14 ASN B CA 1
ATOM 2666 C C . ASN B 1 14 ? 32.781 35.5 -7.477 1 91.75 14 ASN B C 1
ATOM 2668 O O . ASN B 1 14 ? 32.781 36.438 -8.273 1 91.75 14 ASN B O 1
ATOM 2672 N N . VAL B 1 15 ? 31.844 35.188 -6.688 1 91.75 15 VAL B N 1
ATOM 2673 C CA . VAL B 1 15 ? 30.75 36.125 -6.441 1 91.75 15 VAL B CA 1
AT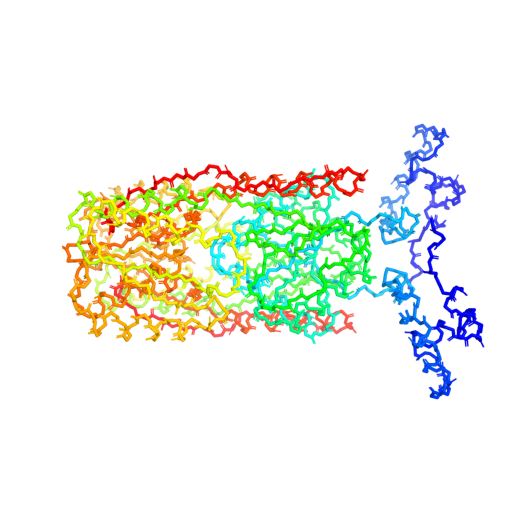OM 2674 C C . VAL B 1 15 ? 30.5 36.25 -4.941 1 91.75 15 VAL B C 1
ATOM 2676 O O . VAL B 1 15 ? 31.109 35.531 -4.145 1 91.75 15 VAL B O 1
ATOM 2679 N N . SER B 1 16 ? 29.766 37.219 -4.543 1 87.19 16 SER B N 1
ATOM 2680 C CA . SER B 1 16 ? 29.406 37.344 -3.135 1 87.19 16 SER B CA 1
ATOM 2681 C C . SER B 1 16 ? 28.406 36.281 -2.715 1 87.19 16 SER B C 1
ATOM 2683 O O . SER B 1 16 ? 27.672 35.75 -3.551 1 87.19 16 SER B O 1
ATOM 2685 N N . PRO B 1 17 ? 28.328 35.938 -1.339 1 87.69 17 PRO B N 1
ATOM 2686 C CA . PRO B 1 17 ? 27.281 35.031 -0.858 1 87.69 17 PRO B CA 1
ATOM 2687 C C . PRO B 1 17 ? 25.875 35.531 -1.166 1 87.69 17 PRO B C 1
ATOM 2689 O O . PRO B 1 17 ? 24.984 34.719 -1.452 1 87.69 17 PRO B O 1
ATOM 2692 N N . THR B 1 18 ? 25.828 36.844 -1.242 1 82.19 18 THR B N 1
ATOM 2693 C CA . THR B 1 18 ? 24.531 37.438 -1.561 1 82.19 18 THR B CA 1
ATOM 2694 C C . THR B 1 18 ? 24.125 37.125 -3.002 1 82.19 18 THR B C 1
ATOM 2696 O O . THR B 1 18 ? 22.969 36.844 -3.283 1 82.19 18 THR B O 1
ATOM 2699 N N . THR B 1 19 ? 25.109 37.188 -3.834 1 84.69 19 THR B N 1
ATOM 2700 C CA . THR B 1 19 ? 24.859 36.875 -5.238 1 84.69 19 THR B CA 1
ATOM 2701 C C . THR B 1 19 ? 24.438 35.438 -5.402 1 84.69 19 THR B C 1
ATOM 2703 O O . THR B 1 19 ? 23.516 35.125 -6.16 1 84.69 19 THR B O 1
ATOM 2706 N N . VAL B 1 20 ? 25.062 34.531 -4.613 1 84.38 20 VAL B N 1
ATOM 2707 C CA . VAL B 1 20 ? 24.703 33.094 -4.672 1 84.38 20 VAL B CA 1
ATOM 2708 C C . VAL B 1 20 ? 23.266 32.906 -4.211 1 84.38 20 VAL B C 1
ATOM 2710 O O . VAL B 1 20 ? 22.484 32.219 -4.859 1 84.38 20 VAL B O 1
ATOM 2713 N N . SER B 1 21 ? 22.938 33.625 -3.195 1 78.88 21 SER B N 1
ATOM 2714 C CA . SER B 1 21 ? 21.578 33.531 -2.67 1 78.88 21 SER B CA 1
ATOM 2715 C C . SER B 1 21 ? 20.562 34.031 -3.693 1 78.88 21 SER B C 1
ATOM 2717 O O . SER B 1 21 ? 19.516 33.406 -3.885 1 78.88 21 SER B O 1
ATOM 2719 N N . ARG B 1 22 ? 20.953 35.094 -4.312 1 77.44 22 ARG B N 1
ATOM 2720 C CA . ARG B 1 22 ? 20.062 35.656 -5.316 1 77.44 22 ARG B CA 1
ATOM 2721 C C . ARG B 1 22 ? 19.906 34.719 -6.508 1 77.44 22 ARG B C 1
ATOM 2723 O O . ARG B 1 22 ? 18.812 34.562 -7.043 1 77.44 22 ARG B O 1
ATOM 2730 N N . VAL B 1 23 ? 20.953 34.062 -6.906 1 78.19 23 VAL B N 1
ATOM 2731 C CA . VAL B 1 23 ? 20.922 33.125 -8.016 1 78.19 23 VAL B CA 1
ATOM 2732 C C . VAL B 1 23 ? 20.047 31.938 -7.66 1 78.19 23 VAL B C 1
ATOM 2734 O O . VAL B 1 23 ? 19.203 31.516 -8.461 1 78.19 23 VAL B O 1
ATOM 2737 N N . LEU B 1 24 ? 20.219 31.5 -6.395 1 76.5 24 LEU B N 1
ATOM 2738 C CA . LEU B 1 24 ? 19.531 30.281 -5.961 1 76.5 24 LEU B CA 1
ATOM 2739 C C . LEU B 1 24 ? 18.031 30.547 -5.789 1 76.5 24 LEU B C 1
ATOM 2741 O O . LEU B 1 24 ? 17.219 29.641 -5.973 1 76.5 24 LEU B O 1
ATOM 2745 N N . ASN B 1 25 ? 17.703 31.859 -5.574 1 71.69 25 ASN B N 1
ATOM 2746 C CA . ASN B 1 25 ? 16.312 32.188 -5.316 1 71.69 25 ASN B CA 1
ATOM 2747 C C . ASN B 1 25 ? 15.711 33.031 -6.457 1 71.69 25 ASN B C 1
ATOM 2749 O O . ASN B 1 25 ? 14.602 33.531 -6.34 1 71.69 25 ASN B O 1
ATOM 2753 N N . ASP B 1 26 ? 16.453 33.031 -7.465 1 69.94 26 ASP B N 1
ATOM 2754 C CA . ASP B 1 26 ? 16.078 33.781 -8.656 1 69.94 26 ASP B CA 1
ATOM 2755 C C . ASP B 1 26 ? 15.531 35.156 -8.289 1 69.94 26 ASP B C 1
ATOM 2757 O O . ASP B 1 26 ? 14.438 35.531 -8.719 1 69.94 26 ASP B O 1
ATOM 2761 N N . ARG B 1 27 ? 16.203 35.688 -7.441 1 70.88 27 ARG B N 1
ATOM 2762 C CA . ARG B 1 27 ? 15.789 37 -6.977 1 70.88 27 ARG B CA 1
ATOM 2763 C C . ARG B 1 27 ? 16.656 38.094 -7.582 1 70.88 27 ARG B C 1
ATOM 2765 O O . ARG B 1 27 ? 17.891 38.031 -7.555 1 70.88 27 ARG B O 1
ATOM 2772 N N . GLY B 1 28 ? 16.062 39.094 -8.234 1 64.88 28 GLY B N 1
ATOM 2773 C CA . GLY B 1 28 ? 16.734 40.25 -8.781 1 64.88 28 GLY B CA 1
ATOM 2774 C C . GLY B 1 28 ? 17.281 40.031 -10.172 1 64.88 28 GLY B C 1
ATOM 2775 O O . GLY B 1 28 ? 17.094 38.969 -10.758 1 64.88 28 GLY B O 1
ATOM 2776 N N . TYR B 1 29 ? 17.781 41.125 -10.781 1 75.88 29 TYR B N 1
ATOM 2777 C CA . TYR B 1 29 ? 18.406 41.031 -12.094 1 75.88 29 TYR B CA 1
ATOM 2778 C C . TYR B 1 29 ? 19.766 40.344 -12 1 75.88 29 TYR B C 1
ATOM 2780 O O . TYR B 1 29 ? 20.625 40.75 -11.211 1 75.88 29 TYR B O 1
ATOM 2788 N N . LEU B 1 30 ? 19.922 39.125 -12.516 1 79.88 30 LEU B N 1
ATOM 2789 C CA . LEU B 1 30 ? 21.188 38.406 -12.578 1 79.88 30 LEU B CA 1
ATOM 2790 C C . LEU B 1 30 ? 21.547 38.031 -14.008 1 79.88 30 LEU B C 1
ATOM 2792 O O . LEU B 1 30 ? 20.672 37.656 -14.789 1 79.88 30 LEU B O 1
ATOM 2796 N N . SER B 1 31 ? 22.781 38.375 -14.406 1 82.38 31 SER B N 1
ATOM 2797 C CA . SER B 1 31 ? 23.234 38 -15.742 1 82.38 31 SER B CA 1
ATOM 2798 C C . SER B 1 31 ? 23.312 36.469 -15.891 1 82.38 31 SER B C 1
ATOM 2800 O O . SER B 1 31 ? 23.5 35.75 -14.906 1 82.38 31 SER B O 1
ATOM 2802 N N . GLU B 1 32 ? 23.125 36.062 -17.141 1 85.25 32 GLU B N 1
ATOM 2803 C CA . GLU B 1 32 ? 23.25 34.656 -17.438 1 85.25 32 GLU B CA 1
ATOM 2804 C C . GLU B 1 32 ? 24.641 34.125 -17.062 1 85.25 32 GLU B C 1
ATOM 2806 O O . GLU B 1 32 ? 24.766 32.969 -16.641 1 85.25 32 GLU B O 1
ATOM 2811 N N . GLU B 1 33 ? 25.547 34.969 -17.25 1 87.25 33 GLU B N 1
ATOM 2812 C CA . GLU B 1 33 ? 26.922 34.594 -16.906 1 87.25 33 GLU B CA 1
ATOM 2813 C C . GLU B 1 33 ? 27.062 34.312 -15.414 1 87.25 33 GLU B C 1
ATOM 2815 O O . GLU B 1 33 ? 27.656 33.312 -15.023 1 87.25 33 GLU B O 1
ATOM 2820 N N . THR B 1 34 ? 26.5 35.125 -14.625 1 87 34 THR B N 1
ATOM 2821 C CA . THR B 1 34 ? 26.562 34.969 -13.18 1 87 34 THR B CA 1
ATOM 2822 C C . THR B 1 34 ? 25.859 33.688 -12.742 1 87 34 THR B C 1
ATOM 2824 O O . THR B 1 34 ? 26.375 32.938 -11.906 1 87 34 THR B O 1
ATOM 2827 N N . LYS B 1 35 ? 24.781 33.375 -13.227 1 88.38 35 LYS B N 1
ATOM 2828 C CA . LYS B 1 35 ? 24.031 32.156 -12.922 1 88.38 35 LYS B CA 1
ATOM 2829 C C . LYS B 1 35 ? 24.844 30.906 -13.25 1 88.38 35 LYS B C 1
ATOM 2831 O O . LYS B 1 35 ? 24.938 29.984 -12.445 1 88.38 35 LYS B O 1
ATOM 2836 N N . ARG B 1 36 ? 25.422 31 -14.414 1 87.56 36 ARG B N 1
ATOM 2837 C CA . ARG B 1 36 ? 26.219 29.859 -14.859 1 87.56 36 ARG B CA 1
ATOM 2838 C C . ARG B 1 36 ? 27.391 29.625 -13.914 1 87.56 36 ARG B C 1
ATOM 2840 O O . ARG B 1 36 ? 27.672 28.469 -13.555 1 87.56 36 ARG B O 1
ATOM 2847 N N . LYS B 1 37 ? 28.062 30.672 -13.594 1 89 37 LYS B N 1
ATOM 2848 C CA . LYS B 1 37 ? 29.203 30.562 -12.688 1 89 37 LYS B CA 1
ATOM 2849 C C . LYS B 1 37 ? 28.797 29.906 -11.367 1 89 37 LYS B C 1
ATOM 2851 O O . LYS B 1 37 ? 29.5 29.031 -10.852 1 89 37 LYS B O 1
ATOM 2856 N N . VAL B 1 38 ? 27.641 30.328 -10.883 1 87.12 38 VAL B N 1
ATOM 2857 C CA . VAL B 1 38 ? 27.156 29.828 -9.602 1 87.12 38 VAL B CA 1
ATOM 2858 C C . VAL B 1 38 ? 26.781 28.344 -9.734 1 87.12 38 VAL B C 1
ATOM 2860 O O . VAL B 1 38 ? 27.203 27.516 -8.914 1 87.12 38 VAL B O 1
ATOM 2863 N N . PHE B 1 39 ? 26.125 28.062 -10.758 1 85.38 39 PHE B N 1
ATOM 2864 C CA . PHE B 1 39 ? 25.688 26.688 -10.945 1 85.38 39 PHE B CA 1
ATOM 2865 C C . PHE B 1 39 ? 26.875 25.766 -11.211 1 85.38 39 PHE B C 1
ATOM 2867 O O . PHE B 1 39 ? 26.922 24.641 -10.742 1 85.38 39 PHE B O 1
ATOM 2874 N N . ASP B 1 40 ? 27.828 26.25 -11.984 1 85.62 40 ASP B N 1
ATOM 2875 C CA . ASP B 1 40 ? 29.047 25.5 -12.211 1 85.62 40 ASP B CA 1
ATOM 2876 C C . ASP B 1 40 ? 29.797 25.25 -10.898 1 85.62 40 ASP B C 1
ATOM 2878 O O . ASP B 1 40 ? 30.312 24.156 -10.672 1 85.62 40 ASP B O 1
ATOM 2882 N N . ALA B 1 41 ? 29.875 26.25 -10.125 1 84.62 41 ALA B N 1
ATOM 2883 C CA . ALA B 1 41 ? 30.531 26.125 -8.828 1 84.62 41 ALA B CA 1
ATOM 2884 C C . ALA B 1 41 ? 29.797 25.109 -7.941 1 84.62 41 ALA B C 1
ATOM 2886 O O . ALA B 1 41 ? 30.438 24.312 -7.254 1 84.62 41 ALA B O 1
ATOM 2887 N N . MET B 1 42 ? 28.484 25.172 -7.98 1 81.25 42 MET B N 1
ATOM 2888 C CA . MET B 1 42 ? 27.672 24.234 -7.211 1 81.25 42 MET B CA 1
ATOM 2889 C C . MET B 1 42 ? 27.938 22.812 -7.648 1 81.25 42 MET B C 1
ATOM 2891 O O . MET B 1 42 ? 28.078 21.906 -6.809 1 81.25 42 MET B O 1
ATOM 2895 N N . LYS B 1 43 ? 28.031 22.656 -8.883 1 77.88 43 LYS B N 1
ATOM 2896 C CA . LYS B 1 43 ? 28.297 21.328 -9.445 1 77.88 43 LYS B CA 1
ATOM 2897 C C . LYS B 1 43 ? 29.688 20.828 -9.031 1 77.88 43 LYS B C 1
ATOM 2899 O O . LYS B 1 43 ? 29.844 19.688 -8.602 1 77.88 43 LYS B O 1
ATOM 2904 N N . LYS B 1 44 ? 30.578 21.766 -9.195 1 78.31 44 LYS B N 1
ATOM 2905 C CA . LYS B 1 44 ? 31.953 21.422 -8.875 1 78.31 44 LYS B CA 1
ATOM 2906 C C . LYS B 1 44 ? 32.094 21.047 -7.402 1 78.31 44 LYS B C 1
ATOM 2908 O O . LYS B 1 44 ? 32.812 20.078 -7.066 1 78.31 44 LYS B O 1
ATOM 2913 N N . LEU B 1 45 ? 31.375 21.812 -6.633 1 77.25 45 LEU B N 1
ATOM 2914 C CA . LEU B 1 45 ? 31.5 21.625 -5.191 1 77.25 45 LEU B CA 1
ATOM 2915 C C . LEU B 1 45 ? 30.516 20.594 -4.688 1 77.25 45 LEU B C 1
ATOM 2917 O O . LEU B 1 45 ? 30.5 20.25 -3.502 1 77.25 45 LEU B O 1
ATOM 2921 N N . GLU B 1 46 ? 29.656 20.156 -5.566 1 70.06 46 GLU B N 1
ATOM 2922 C CA . GLU B 1 46 ? 28.578 19.234 -5.199 1 70.06 46 GLU B CA 1
ATOM 2923 C C . GLU B 1 46 ? 27.703 19.828 -4.098 1 70.06 46 GLU B C 1
ATOM 2925 O O . GLU B 1 46 ? 27.422 19.156 -3.104 1 70.06 46 GLU B O 1
ATOM 2930 N N . TYR B 1 47 ? 27.578 21.125 -4.324 1 68.31 47 TYR B N 1
ATOM 2931 C CA . TYR B 1 47 ? 26.734 21.859 -3.379 1 68.31 47 TYR B CA 1
ATOM 2932 C C . TYR B 1 47 ? 25.281 21.828 -3.807 1 68.31 47 TYR B C 1
ATOM 2934 O O . TYR B 1 47 ? 24.969 22.047 -4.977 1 68.31 47 TYR B O 1
ATOM 2942 N N . TYR B 1 48 ? 24.469 21.375 -2.883 1 66.38 48 TYR B N 1
ATOM 2943 C CA . TYR B 1 48 ? 23.016 21.453 -3.055 1 66.38 48 TYR B CA 1
ATOM 2944 C C . TYR B 1 48 ? 22.406 22.391 -2.018 1 66.38 48 TYR B C 1
ATOM 2946 O O . TYR B 1 48 ? 22.719 22.297 -0.83 1 66.38 48 TYR B O 1
ATOM 2954 N N . PRO B 1 49 ? 21.672 23.469 -2.686 1 63.06 49 PRO B N 1
ATOM 2955 C CA . PRO B 1 49 ? 21.016 24.344 -1.715 1 63.06 49 PRO B CA 1
ATOM 2956 C C . PRO B 1 49 ? 20.203 23.578 -0.672 1 63.06 49 PRO B C 1
ATOM 2958 O O . PRO B 1 49 ? 19.562 22.562 -0.996 1 63.06 49 PRO B O 1
ATOM 2961 N N . ASN B 1 50 ? 20.469 24 0.518 1 68.38 50 ASN B N 1
ATOM 2962 C CA . ASN B 1 50 ? 19.734 23.406 1.627 1 68.38 50 ASN B CA 1
ATOM 2963 C C . ASN B 1 50 ? 18.25 23.812 1.6 1 68.38 50 ASN B C 1
ATOM 2965 O O . ASN B 1 50 ? 17.922 24.969 1.845 1 68.38 50 ASN B O 1
ATOM 2969 N N . GLU B 1 51 ? 17.406 22.922 1.104 1 71.56 51 GLU B N 1
ATOM 2970 C CA . GLU B 1 51 ? 15.984 23.188 0.968 1 71.56 51 GLU B CA 1
ATOM 2971 C C . GLU B 1 51 ? 15.359 23.547 2.314 1 71.56 51 GLU B C 1
ATOM 2973 O O . GLU B 1 51 ? 14.383 24.297 2.377 1 71.56 51 GLU B O 1
ATOM 2978 N N . LEU B 1 52 ? 15.961 23 3.336 1 69.12 52 LEU B N 1
ATOM 2979 C CA . LEU B 1 52 ? 15.461 23.328 4.668 1 69.12 52 LEU B CA 1
ATOM 2980 C C . LEU B 1 52 ? 15.633 24.828 4.961 1 69.12 52 LEU B C 1
ATOM 2982 O O . LEU B 1 52 ? 14.727 25.469 5.492 1 69.12 52 LEU B O 1
ATOM 2986 N N . ALA B 1 53 ? 16.766 25.25 4.582 1 61.25 53 ALA B N 1
ATOM 2987 C CA . ALA B 1 53 ? 17.047 26.672 4.785 1 61.25 53 ALA B CA 1
ATOM 2988 C C . ALA B 1 53 ? 16.125 27.531 3.943 1 61.25 53 ALA B C 1
ATOM 2990 O O . ALA B 1 53 ? 15.617 28.562 4.422 1 61.25 53 ALA B O 1
ATOM 2991 N N . ARG B 1 54 ? 15.992 27.094 2.814 1 66 54 ARG B N 1
ATOM 2992 C CA . ARG B 1 54 ? 15.117 27.828 1.898 1 66 54 ARG B CA 1
ATOM 2993 C C . ARG B 1 54 ? 13.68 27.844 2.408 1 66 54 ARG B C 1
ATOM 2995 O O . ARG B 1 54 ? 12.992 28.859 2.307 1 66 54 ARG B O 1
ATOM 3002 N N . ALA B 1 55 ? 13.266 26.719 2.812 1 68.81 55 ALA B N 1
ATOM 3003 C CA . ALA B 1 55 ? 11.906 26.578 3.346 1 68.81 55 ALA B CA 1
ATOM 3004 C C . ALA B 1 55 ? 11.688 27.516 4.527 1 68.81 55 ALA B C 1
ATOM 3006 O O . ALA B 1 55 ? 10.617 28.125 4.652 1 68.81 55 ALA B O 1
ATOM 3007 N N . LEU B 1 56 ? 12.633 27.625 5.324 1 62.22 56 LEU B N 1
ATOM 3008 C CA . LEU B 1 56 ? 12.555 28.484 6.496 1 62.22 56 LEU B CA 1
ATOM 3009 C C . LEU B 1 56 ? 12.43 29.953 6.086 1 62.22 56 LEU B C 1
ATOM 3011 O O . LEU B 1 56 ? 11.672 30.703 6.688 1 62.22 56 LEU B O 1
ATOM 3015 N N . PHE B 1 57 ? 13.117 30.188 5.047 1 56.47 57 PHE B N 1
ATOM 3016 C CA . PHE B 1 57 ? 13.141 31.562 4.578 1 56.47 57 PHE B CA 1
ATOM 3017 C C . PHE B 1 57 ? 11.82 31.938 3.904 1 56.47 57 PHE B C 1
ATOM 3019 O O . PHE B 1 57 ? 11.273 33 4.129 1 56.47 57 PHE B O 1
ATOM 3026 N N . LYS B 1 58 ? 11.305 31.109 3.121 1 63.69 58 LYS B N 1
ATOM 3027 C CA . LYS B 1 58 ? 10.117 31.359 2.312 1 63.69 58 LYS B CA 1
ATOM 3028 C C . LYS B 1 58 ? 8.844 31 3.07 1 63.69 58 LYS B C 1
ATOM 3030 O O . LYS B 1 58 ? 7.738 31.344 2.648 1 63.69 58 LYS B O 1
ATOM 3035 N N . ASN B 1 59 ? 8.977 30.391 4.184 1 68.12 59 ASN B N 1
ATOM 3036 C CA . ASN B 1 59 ? 7.848 29.859 4.941 1 68.12 59 ASN B CA 1
ATOM 3037 C C . ASN B 1 59 ? 7.008 28.906 4.098 1 68.12 59 ASN B C 1
ATOM 3039 O O . ASN B 1 59 ? 5.777 28.969 4.125 1 68.12 59 ASN B O 1
ATOM 3043 N N . GLU B 1 60 ? 7.625 28.328 3.148 1 81.31 60 GLU B N 1
ATOM 3044 C CA . GLU B 1 60 ? 7.059 27.281 2.305 1 81.31 60 GLU B CA 1
ATOM 3045 C C . GLU B 1 60 ? 8.008 26.078 2.191 1 81.31 60 GLU B C 1
ATOM 3047 O O . GLU B 1 60 ? 9.148 26.234 1.763 1 81.31 60 GLU B O 1
ATOM 3052 N N . THR B 1 61 ? 7.504 24.984 2.57 1 88.75 61 THR B N 1
ATOM 3053 C CA . THR B 1 61 ? 8.391 23.828 2.611 1 88.75 61 THR B CA 1
ATOM 3054 C C . THR B 1 61 ? 8.148 22.922 1.408 1 88.75 61 THR B C 1
ATOM 3056 O O . THR B 1 61 ? 8.945 22.031 1.128 1 88.75 61 THR B O 1
ATOM 3059 N N . TYR B 1 62 ? 7.031 23.109 0.646 1 94.56 62 TYR B N 1
ATOM 3060 C CA . TYR B 1 62 ? 6.602 22.219 -0.42 1 94.56 62 TYR B CA 1
ATOM 3061 C C . TYR B 1 62 ? 6.52 20.781 0.079 1 94.56 62 TYR B C 1
ATOM 3063 O O . TYR B 1 62 ? 6.977 19.859 -0.598 1 94.56 62 TYR B O 1
ATOM 3071 N N . THR B 1 63 ? 6.035 20.672 1.325 1 96.69 63 THR B N 1
ATOM 3072 C CA . THR B 1 63 ? 5.848 19.375 1.958 1 96.69 63 THR B CA 1
ATOM 3073 C C . THR B 1 63 ? 4.387 19.172 2.355 1 96.69 63 THR B C 1
ATOM 3075 O O . THR B 1 63 ? 3.758 20.078 2.906 1 96.69 63 THR B O 1
ATOM 3078 N N . VAL B 1 64 ? 3.84 18.062 2.01 1 98.44 64 VAL B N 1
ATOM 3079 C CA . VAL B 1 64 ? 2.48 17.688 2.387 1 98.44 64 VAL B CA 1
ATOM 3080 C C . VAL B 1 64 ? 2.506 16.406 3.23 1 98.44 64 VAL B C 1
ATOM 3082 O O . VAL B 1 64 ? 3.246 15.477 2.926 1 98.44 64 VAL B O 1
ATOM 3085 N N . GLY B 1 65 ? 1.794 16.422 4.359 1 98.56 65 GLY B N 1
ATOM 3086 C CA . GLY B 1 65 ? 1.63 15.227 5.168 1 98.56 65 GLY B CA 1
ATOM 3087 C C . GLY B 1 65 ? 0.459 14.367 4.73 1 98.56 65 GLY B C 1
ATOM 3088 O O . GLY B 1 65 ? -0.605 14.883 4.391 1 98.56 65 GLY B O 1
ATOM 3089 N N . LEU B 1 66 ? 0.685 13.086 4.641 1 98.81 66 LEU B N 1
ATOM 3090 C CA . LEU B 1 66 ? -0.383 12.117 4.406 1 98.81 66 LEU B CA 1
ATOM 3091 C C . LEU B 1 66 ? -0.618 11.258 5.641 1 98.81 66 LEU B C 1
ATOM 3093 O O . LEU B 1 66 ? 0.234 10.445 6.008 1 98.81 66 LEU B O 1
ATOM 3097 N N . ILE B 1 67 ? -1.761 11.367 6.289 1 97.75 67 ILE B N 1
ATOM 3098 C CA . ILE B 1 67 ? -2.105 10.562 7.449 1 97.75 67 ILE B CA 1
ATOM 3099 C C . ILE B 1 67 ? -3.182 9.547 7.07 1 97.75 67 ILE B C 1
ATOM 3101 O O . ILE B 1 67 ? -4.32 9.914 6.773 1 97.75 67 ILE B O 1
ATOM 3105 N N . PHE B 1 68 ? -2.865 8.328 7.113 1 97.5 68 PHE B N 1
ATOM 3106 C CA . PHE B 1 68 ? -3.793 7.246 6.809 1 97.5 68 PHE B CA 1
ATOM 3107 C C . PHE B 1 68 ? -3.658 6.117 7.824 1 97.5 68 PHE B C 1
ATOM 3109 O O . PHE B 1 68 ? -2.613 5.969 8.461 1 97.5 68 PHE B O 1
ATOM 3116 N N . PRO B 1 69 ? -4.645 5.305 7.992 1 95.44 69 PRO B N 1
ATOM 3117 C CA . PRO B 1 69 ? -4.562 4.211 8.961 1 95.44 69 PRO B CA 1
ATOM 3118 C C . PRO B 1 69 ? -3.623 3.096 8.516 1 95.44 69 PRO B C 1
ATOM 3120 O O . PRO B 1 69 ? -3.057 2.385 9.352 1 95.44 69 PRO B O 1
ATOM 3123 N N . THR B 1 70 ? -3.553 2.924 7.148 1 95.06 70 THR B N 1
ATOM 3124 C CA . THR B 1 70 ? -2.682 1.897 6.586 1 95.06 70 THR B CA 1
ATOM 3125 C C . THR B 1 70 ? -2.373 2.193 5.121 1 95.06 70 THR B C 1
ATOM 3127 O O . THR B 1 70 ? -3.158 2.857 4.438 1 95.06 70 THR B O 1
ATOM 3130 N N . ILE B 1 71 ? -1.312 1.669 4.652 1 96.38 71 ILE B N 1
ATOM 3131 C CA . ILE B 1 71 ? -1.033 1.755 3.223 1 96.38 71 ILE B CA 1
ATOM 3132 C C . ILE B 1 71 ? -1.147 0.369 2.59 1 96.38 71 ILE B C 1
ATOM 3134 O O . ILE B 1 71 ? -0.923 0.208 1.389 1 96.38 71 ILE B O 1
ATOM 3138 N N . THR B 1 72 ? -1.559 -0.669 3.371 1 96.81 72 THR B N 1
ATOM 3139 C CA . THR B 1 72 ? -1.59 -2.027 2.842 1 96.81 72 THR B CA 1
ATOM 3140 C C . THR B 1 72 ? -2.953 -2.338 2.23 1 96.81 72 THR B C 1
ATOM 3142 O O . THR B 1 72 ? -3.084 -3.273 1.437 1 96.81 72 THR B O 1
ATOM 3145 N N . ASN B 1 73 ? -3.986 -1.579 2.66 1 96.44 73 ASN B N 1
ATOM 3146 C CA . ASN B 1 73 ? -5.27 -1.687 1.972 1 96.44 73 ASN B CA 1
ATOM 3147 C C . ASN B 1 73 ? -5.16 -1.235 0.518 1 96.44 73 ASN B C 1
ATOM 3149 O O . ASN B 1 73 ? -4.684 -0.135 0.238 1 96.44 73 ASN B O 1
ATOM 3153 N N . PRO B 1 74 ? -5.625 -2.088 -0.389 1 97.94 74 PRO B N 1
ATOM 3154 C CA . PRO B 1 74 ? -5.406 -1.76 -1.8 1 97.94 74 PRO B CA 1
ATOM 3155 C C . PRO B 1 74 ? -5.988 -0.403 -2.189 1 97.94 74 PRO B C 1
ATOM 3157 O O . PRO B 1 74 ? -5.41 0.306 -3.018 1 97.94 74 PRO B O 1
ATOM 3160 N N . PHE B 1 75 ? -7.129 -0.013 -1.632 1 98.12 75 PHE B N 1
ATOM 3161 C CA . PHE B 1 75 ? -7.703 1.3 -1.903 1 98.12 75 PHE B CA 1
ATOM 3162 C C . PHE B 1 75 ? -6.77 2.408 -1.428 1 98.12 75 PHE B C 1
ATOM 3164 O O . PHE B 1 75 ? -6.465 3.336 -2.18 1 98.12 75 PHE B O 1
ATOM 3171 N N . HIS B 1 76 ? -6.281 2.295 -0.221 1 98.06 76 HIS B N 1
ATOM 3172 C CA . HIS B 1 76 ? -5.398 3.307 0.348 1 98.06 76 HIS B CA 1
ATOM 3173 C C . HIS B 1 76 ? -4.062 3.352 -0.392 1 98.06 76 HIS B C 1
ATOM 3175 O O . HIS B 1 76 ? -3.525 4.434 -0.644 1 98.06 76 HIS B O 1
ATOM 3181 N N . ALA B 1 77 ? -3.537 2.168 -0.707 1 98.31 77 ALA B N 1
ATOM 3182 C CA . ALA B 1 77 ? -2.252 2.111 -1.397 1 98.31 77 ALA B CA 1
ATOM 3183 C C . ALA B 1 77 ? -2.312 2.846 -2.734 1 98.31 77 ALA B C 1
ATOM 3185 O O . ALA B 1 77 ? -1.451 3.676 -3.033 1 98.31 77 ALA B O 1
ATOM 3186 N N . GLU B 1 78 ? -3.354 2.529 -3.479 1 98.31 78 GLU B N 1
ATOM 3187 C CA . GLU B 1 78 ? -3.527 3.152 -4.789 1 98.31 78 GLU B CA 1
ATOM 3188 C C . GLU B 1 78 ? -3.758 4.656 -4.656 1 98.31 78 GLU B C 1
ATOM 3190 O O . GLU B 1 78 ? -3.184 5.445 -5.41 1 98.31 78 GLU B O 1
ATOM 3195 N N . LEU B 1 79 ? -4.535 5.02 -3.703 1 98.69 79 LEU B N 1
ATOM 3196 C CA . LEU B 1 79 ? -4.84 6.422 -3.455 1 98.69 79 LEU B CA 1
ATOM 3197 C C . LEU B 1 79 ? -3.582 7.195 -3.068 1 98.69 79 LEU B C 1
ATOM 3199 O O . LEU B 1 79 ? -3.305 8.258 -3.627 1 98.69 79 LEU B O 1
ATOM 3203 N N . ILE B 1 80 ? -2.814 6.66 -2.145 1 98.69 80 ILE B N 1
ATOM 3204 C CA . ILE B 1 80 ? -1.611 7.312 -1.637 1 98.69 80 ILE B CA 1
ATOM 3205 C C . ILE B 1 80 ? -0.579 7.434 -2.756 1 98.69 80 ILE B C 1
ATOM 3207 O O . ILE B 1 80 ? 0.074 8.469 -2.896 1 98.69 80 ILE B O 1
ATOM 3211 N N . GLN B 1 81 ? -0.44 6.402 -3.557 1 98.44 81 GLN B N 1
ATOM 3212 C CA . GLN B 1 81 ? 0.477 6.461 -4.691 1 98.44 81 GLN B CA 1
ATOM 3213 C C . GLN B 1 81 ? 0.091 7.578 -5.652 1 98.44 81 GLN B C 1
ATOM 3215 O O . GLN B 1 81 ? 0.947 8.344 -6.098 1 98.44 81 GLN B O 1
ATOM 3220 N N . ASP B 1 82 ? -1.204 7.656 -5.98 1 98.44 82 ASP B N 1
ATOM 3221 C CA . ASP B 1 82 ? -1.679 8.656 -6.926 1 98.44 82 ASP B CA 1
ATOM 3222 C C . ASP B 1 82 ? -1.503 10.07 -6.367 1 98.44 82 ASP B C 1
ATOM 3224 O O . ASP B 1 82 ? -1.133 10.992 -7.098 1 98.44 82 ASP B O 1
ATOM 3228 N N . ILE B 1 83 ? -1.782 10.195 -5.082 1 98.81 83 ILE B N 1
ATOM 3229 C CA . ILE B 1 83 ? -1.618 11.5 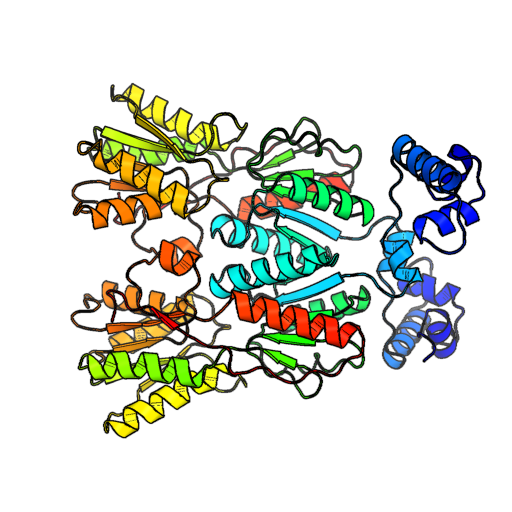-4.434 1 98.81 83 ILE B CA 1
ATOM 3230 C C . ILE B 1 83 ? -0.148 11.906 -4.461 1 98.81 83 ILE B C 1
ATOM 3232 O O . ILE B 1 83 ? 0.18 13.047 -4.805 1 98.81 83 ILE B O 1
ATOM 3236 N N . GLU B 1 84 ? 0.704 10.969 -4.07 1 98.69 84 GLU B N 1
ATOM 3237 C CA . GLU B 1 84 ? 2.135 11.258 -4.074 1 98.69 84 GLU B CA 1
ATOM 3238 C C . GLU B 1 84 ? 2.613 11.648 -5.469 1 98.69 84 GLU B C 1
ATOM 3240 O O . GLU B 1 84 ? 3.369 12.609 -5.625 1 98.69 84 GLU B O 1
ATOM 3245 N N . PHE B 1 85 ? 2.148 10.953 -6.461 1 97.75 85 PHE B N 1
ATOM 3246 C CA . PHE B 1 85 ? 2.527 11.242 -7.836 1 97.75 85 PHE B CA 1
ATOM 3247 C C . PHE B 1 85 ? 2.086 12.648 -8.234 1 97.75 85 PHE B C 1
ATOM 3249 O O . PHE B 1 85 ? 2.865 13.406 -8.812 1 97.75 85 PHE B O 1
ATOM 3256 N N . GLU B 1 86 ? 0.868 12.984 -7.934 1 98.12 86 GLU B N 1
ATOM 3257 C CA . GLU B 1 86 ? 0.312 14.297 -8.273 1 98.12 86 GLU B CA 1
ATOM 3258 C C . GLU B 1 86 ? 1.071 15.414 -7.574 1 98.12 86 GLU B C 1
ATOM 3260 O O . GLU B 1 86 ? 1.373 16.438 -8.188 1 98.12 86 GLU B O 1
ATOM 3265 N N . LEU B 1 87 ? 1.372 15.211 -6.324 1 98.5 87 LEU B N 1
ATOM 3266 C CA . LEU B 1 87 ? 2.09 16.219 -5.547 1 98.5 87 LEU B CA 1
ATOM 3267 C C . LEU B 1 87 ? 3.523 16.359 -6.047 1 98.5 87 LEU B C 1
ATOM 3269 O O . LEU B 1 87 ? 4.004 17.484 -6.234 1 98.5 87 LEU B O 1
ATOM 3273 N N . SER B 1 88 ? 4.156 15.227 -6.281 1 97.19 88 SER B N 1
ATOM 3274 C CA . SER B 1 88 ? 5.543 15.258 -6.734 1 97.19 88 SER B CA 1
ATOM 3275 C C . SER B 1 88 ? 5.664 15.969 -8.078 1 97.19 88 SER B C 1
ATOM 3277 O O . SER B 1 88 ? 6.637 16.688 -8.328 1 97.19 88 SER B O 1
ATOM 3279 N N . SER B 1 89 ? 4.695 15.75 -8.93 1 95.69 89 SER B N 1
ATOM 3280 C CA . SER B 1 89 ? 4.699 16.359 -10.25 1 95.69 89 SER B CA 1
ATOM 3281 C C . SER B 1 89 ? 4.574 17.875 -10.156 1 95.69 89 SER B C 1
ATOM 3283 O O . SER B 1 89 ? 4.863 18.594 -11.117 1 95.69 89 SER B O 1
ATOM 3285 N N . ARG B 1 90 ? 4.262 18.344 -8.961 1 95.38 90 ARG B N 1
ATOM 3286 C CA . ARG B 1 90 ? 4.09 19.781 -8.75 1 95.38 90 ARG B CA 1
ATOM 3287 C C . ARG B 1 90 ? 5.141 20.312 -7.785 1 95.38 90 ARG B C 1
ATOM 3289 O O . ARG B 1 90 ? 4.992 21.422 -7.25 1 95.38 90 ARG B O 1
ATOM 3296 N N . GLY B 1 91 ? 6.113 19.484 -7.52 1 94.44 91 GLY B N 1
ATOM 3297 C CA . GLY B 1 91 ? 7.27 19.922 -6.762 1 94.44 91 GLY B CA 1
ATOM 3298 C C . GLY B 1 91 ? 7.117 19.719 -5.266 1 94.44 91 GLY B C 1
ATOM 3299 O O . GLY B 1 91 ? 7.953 20.172 -4.48 1 94.44 91 GLY B O 1
ATOM 3300 N N . TYR B 1 92 ? 6.031 19.062 -4.852 1 96.88 92 TYR B N 1
ATOM 3301 C CA . TYR B 1 92 ? 5.812 18.812 -3.43 1 96.88 92 TYR B CA 1
ATOM 3302 C C . TYR B 1 92 ? 6.398 17.469 -3.018 1 96.88 92 TYR B C 1
ATOM 3304 O O . TYR B 1 92 ? 6.414 16.531 -3.807 1 96.88 92 TYR B O 1
ATOM 3312 N N . LYS B 1 93 ? 6.887 17.422 -1.805 1 96.69 93 LYS B N 1
ATOM 3313 C CA . LYS B 1 93 ? 7.297 16.172 -1.185 1 96.69 93 LYS B CA 1
ATOM 3314 C C . LYS B 1 93 ? 6.25 15.672 -0.19 1 96.69 93 LYS B C 1
ATOM 3316 O O . LYS B 1 93 ? 5.449 16.469 0.314 1 96.69 93 LYS B O 1
ATOM 3321 N N . VAL B 1 94 ? 6.336 14.383 0.09 1 98.44 94 VAL B N 1
ATOM 3322 C CA . VAL B 1 94 ? 5.273 13.789 0.894 1 98.44 94 VAL B CA 1
ATOM 3323 C C . VAL B 1 94 ? 5.875 13.141 2.139 1 98.44 94 VAL B C 1
ATOM 3325 O O . VAL B 1 94 ? 6.781 12.305 2.039 1 98.44 94 VAL B O 1
ATOM 3328 N N . LEU B 1 95 ? 5.391 13.555 3.311 1 98.56 95 LEU B N 1
ATOM 3329 C CA . LEU B 1 95 ? 5.648 12.828 4.551 1 98.56 95 LEU B CA 1
ATOM 3330 C C . LEU B 1 95 ? 4.574 11.773 4.793 1 98.56 95 LEU B C 1
ATOM 3332 O O . LEU B 1 95 ? 3.389 12.102 4.883 1 98.56 95 LEU B O 1
ATOM 3336 N N . LEU B 1 96 ? 4.961 10.523 4.848 1 98.69 96 LEU B N 1
ATOM 3337 C CA . LEU B 1 96 ? 4.047 9.406 5.047 1 98.69 96 LEU B CA 1
ATOM 3338 C C . LEU B 1 96 ? 3.807 9.156 6.531 1 98.69 96 LEU B C 1
ATOM 3340 O O . LEU B 1 96 ? 4.758 8.961 7.293 1 98.69 96 LEU B O 1
ATOM 3344 N N . CYS B 1 97 ? 2.537 9.156 6.953 1 98.31 97 CYS B N 1
ATOM 3345 C CA . CYS B 1 97 ? 2.143 8.93 8.344 1 98.31 97 CYS B CA 1
ATOM 3346 C C . CYS B 1 97 ? 1.106 7.82 8.438 1 98.31 97 CYS B C 1
ATOM 3348 O O . CYS B 1 97 ? -0.082 8.055 8.211 1 98.31 97 CYS B O 1
ATOM 3350 N N . ASN B 1 98 ? 1.564 6.652 8.836 1 97.12 98 ASN B N 1
ATOM 3351 C CA . ASN B 1 98 ? 0.677 5.516 9.039 1 97.12 98 ASN B CA 1
ATOM 3352 C C . ASN B 1 98 ? 0.222 5.418 10.492 1 97.12 98 ASN B C 1
ATOM 3354 O O . ASN B 1 98 ? 0.955 4.914 11.352 1 97.12 98 ASN B O 1
ATOM 3358 N N . SER B 1 99 ? -0.998 5.762 10.75 1 94.62 99 SER B N 1
ATOM 3359 C CA . SER B 1 99 ? -1.461 5.836 12.133 1 94.62 99 SER B CA 1
ATOM 3360 C C . SER B 1 99 ? -1.814 4.457 12.68 1 94.62 99 SER B C 1
ATOM 3362 O O . SER B 1 99 ? -1.947 4.273 13.891 1 94.62 99 SER B O 1
ATOM 3364 N N . LEU B 1 100 ? -2.072 3.441 11.797 1 93.06 100 LEU B N 1
ATOM 3365 C CA . LEU B 1 100 ? -2.447 2.08 12.164 1 93.06 100 LEU B CA 1
ATOM 3366 C C . LEU B 1 100 ? -3.691 2.08 13.047 1 93.06 100 LEU B C 1
ATOM 3368 O O . LEU B 1 100 ? -3.736 1.387 14.062 1 93.06 100 LEU B O 1
ATOM 3372 N N . ASN B 1 101 ? -4.562 2.992 12.781 1 91.38 101 ASN B N 1
ATOM 3373 C CA . ASN B 1 101 ? -5.848 3.139 13.461 1 91.38 101 ASN B CA 1
ATOM 3374 C C . ASN B 1 101 ? -5.664 3.512 14.93 1 91.38 101 ASN B C 1
ATOM 3376 O O . ASN B 1 101 ? -6.539 3.244 15.758 1 91.38 101 ASN B O 1
ATOM 3380 N N . ASN B 1 102 ? -4.543 4.031 15.289 1 92.94 102 ASN B N 1
ATOM 3381 C CA . ASN B 1 102 ? -4.242 4.477 16.641 1 92.94 102 ASN B CA 1
ATOM 3382 C C . ASN B 1 102 ? -4.43 5.98 16.797 1 92.94 102 ASN B C 1
ATOM 3384 O O . ASN B 1 102 ? -3.658 6.766 16.25 1 92.94 102 ASN B O 1
ATOM 3388 N N . PRO B 1 103 ? -5.43 6.375 17.547 1 92.81 103 PRO B N 1
ATOM 3389 C CA . PRO B 1 103 ? -5.715 7.809 17.656 1 92.81 103 PRO B CA 1
ATOM 3390 C C . PRO B 1 103 ? -4.562 8.594 18.281 1 92.81 103 PRO B C 1
ATOM 3392 O O . PRO B 1 103 ? -4.34 9.758 17.922 1 92.81 103 PRO B O 1
ATOM 3395 N N . THR B 1 104 ? -3.855 7.961 19.203 1 92.75 104 THR B N 1
ATOM 3396 C CA . THR B 1 104 ? -2.709 8.617 19.812 1 92.75 104 THR B CA 1
ATOM 3397 C C . THR B 1 104 ? -1.606 8.859 18.781 1 92.75 104 THR B C 1
ATOM 3399 O O . THR B 1 104 ? -1.045 9.953 18.719 1 92.75 104 THR B O 1
ATOM 3402 N N . LYS B 1 105 ? -1.362 7.898 18 1 93.56 105 LYS B N 1
ATOM 3403 C CA . LYS B 1 105 ? -0.357 8.031 16.953 1 93.56 105 LYS B CA 1
ATOM 3404 C C . LYS B 1 105 ? -0.771 9.086 15.93 1 93.56 105 LYS B C 1
ATOM 3406 O O . LYS B 1 105 ? 0.066 9.844 15.438 1 93.56 105 LYS B O 1
ATOM 3411 N N . GLU B 1 106 ? -2.014 9.055 15.617 1 94.62 106 GLU B N 1
ATOM 3412 C CA . GLU B 1 106 ? -2.555 10.047 14.688 1 94.62 106 GLU B CA 1
ATOM 3413 C C . GLU B 1 106 ? -2.297 11.469 15.188 1 94.62 106 GLU B C 1
ATOM 3415 O O . GLU B 1 106 ? -1.865 12.328 14.422 1 94.62 106 GLU B O 1
ATOM 3420 N N . LYS B 1 107 ? -2.525 11.734 16.406 1 91.62 107 LYS B N 1
ATOM 3421 C CA . LYS B 1 107 ? -2.289 13.039 17.016 1 91.62 107 LYS B CA 1
ATOM 3422 C C . LYS B 1 107 ? -0.804 13.391 17.016 1 91.62 107 LYS B C 1
ATOM 3424 O O . LYS B 1 107 ? -0.433 14.547 16.781 1 91.62 107 LYS B O 1
ATOM 3429 N N . GLU B 1 108 ? -0.059 12.422 17.312 1 92.19 108 GLU B N 1
ATOM 3430 C CA . GLU B 1 108 ? 1.388 12.617 17.281 1 92.19 108 GLU B CA 1
ATOM 3431 C C . GLU B 1 108 ? 1.858 13.031 15.898 1 92.19 108 GLU B C 1
ATOM 3433 O O . GLU B 1 108 ? 2.715 13.914 15.758 1 92.19 108 GLU B O 1
ATOM 3438 N N . TYR B 1 109 ? 1.31 12.414 14.883 1 94.75 109 TYR B N 1
ATOM 3439 C CA . TYR B 1 109 ? 1.666 12.758 13.508 1 94.75 109 TYR B CA 1
ATOM 3440 C C . TYR B 1 109 ? 1.235 14.18 13.172 1 94.75 109 TYR B C 1
ATOM 3442 O O . TYR B 1 109 ? 1.979 14.922 12.531 1 94.75 109 TYR B O 1
ATOM 3450 N N . LEU B 1 110 ? 0.065 14.508 13.594 1 91.81 110 LEU B N 1
ATOM 3451 C CA . LEU B 1 110 ? -0.419 15.859 13.352 1 91.81 110 LEU B CA 1
ATOM 3452 C C . LEU B 1 110 ? 0.515 16.891 13.969 1 91.81 110 LEU B C 1
ATOM 3454 O O . LEU B 1 110 ? 0.861 17.891 13.328 1 91.81 110 LEU B O 1
ATOM 3458 N N . THR B 1 111 ? 0.931 16.625 15.164 1 89.06 111 THR B N 1
ATOM 3459 C CA . THR B 1 111 ? 1.863 17.516 15.859 1 89.06 111 THR B CA 1
ATOM 3460 C C . THR B 1 111 ? 3.201 17.578 15.125 1 89.06 111 THR B C 1
ATOM 3462 O O . THR B 1 111 ? 3.746 18.656 14.906 1 89.06 111 THR B O 1
ATOM 3465 N N . MET B 1 112 ? 3.662 16.469 14.75 1 91.81 112 MET B N 1
ATOM 3466 C CA . MET B 1 112 ? 4.934 16.391 14.039 1 91.81 112 MET B CA 1
ATOM 3467 C C . MET B 1 112 ? 4.875 17.156 12.727 1 91.81 112 MET B C 1
ATOM 3469 O O . MET B 1 112 ? 5.805 17.891 12.391 1 91.81 112 MET B O 1
ATOM 3473 N N . LEU B 1 113 ? 3.818 17.031 12 1 93.69 113 LEU B N 1
ATOM 3474 C CA . LEU B 1 113 ? 3.656 17.719 10.719 1 93.69 113 LEU B CA 1
ATOM 3475 C C . LEU B 1 113 ? 3.609 19.234 10.914 1 93.69 113 LEU B C 1
ATOM 3477 O O . LEU B 1 113 ? 4.199 19.984 10.133 1 93.69 113 LEU B O 1
ATOM 3481 N N . ARG B 1 114 ? 2.988 19.625 11.938 1 87.38 114 ARG B N 1
ATOM 3482 C CA . ARG B 1 114 ? 2.926 21.047 12.242 1 87.38 114 ARG B CA 1
ATOM 3483 C C . ARG B 1 114 ? 4.305 21.594 12.609 1 87.38 114 ARG B C 1
ATOM 3485 O O . ARG B 1 114 ? 4.703 22.656 12.133 1 87.38 114 ARG B O 1
ATOM 3492 N N . LYS B 1 115 ? 4.945 20.797 13.406 1 83.88 115 LYS B N 1
ATOM 3493 C CA . LYS B 1 115 ? 6.285 21.203 13.836 1 83.88 115 LYS B CA 1
ATOM 3494 C C . LYS B 1 115 ? 7.238 21.297 12.648 1 83.88 115 LYS B C 1
ATOM 3496 O O . LYS B 1 115 ? 8.211 22.047 12.68 1 83.88 115 LYS B O 1
ATOM 3501 N N . ASN B 1 116 ? 6.926 20.594 11.625 1 88.75 116 ASN B N 1
ATOM 3502 C CA . ASN B 1 116 ? 7.781 20.578 10.445 1 88.75 116 ASN B CA 1
ATOM 3503 C C . ASN B 1 116 ? 7.281 21.547 9.375 1 88.75 116 ASN B C 1
ATOM 3505 O O . ASN B 1 116 ? 7.762 21.531 8.242 1 88.75 116 ASN B O 1
ATOM 3509 N N . GLN B 1 117 ? 6.27 22.266 9.727 1 87.25 117 GLN B N 1
ATOM 3510 C CA . GLN B 1 117 ? 5.758 23.359 8.906 1 87.25 117 GLN B CA 1
ATOM 3511 C C . GLN B 1 117 ? 5.328 22.859 7.527 1 87.25 117 GLN B C 1
ATOM 3513 O O . GLN B 1 117 ? 5.676 23.453 6.508 1 87.25 117 GLN B O 1
ATOM 3518 N N . VAL B 1 118 ? 4.629 21.75 7.512 1 93.31 118 VAL B N 1
ATOM 3519 C CA . VAL B 1 118 ? 4.109 21.281 6.234 1 93.31 118 VAL B CA 1
ATOM 3520 C C . VAL B 1 118 ? 3.117 22.297 5.668 1 93.31 118 VAL B C 1
ATOM 3522 O O . VAL B 1 118 ? 2.475 23.031 6.418 1 93.31 118 VAL B O 1
ATOM 3525 N N . ASP B 1 119 ? 3.035 22.297 4.359 1 95.25 119 ASP B N 1
ATOM 3526 C CA . ASP B 1 119 ? 2.15 23.25 3.711 1 95.25 119 ASP B CA 1
ATOM 3527 C C . ASP B 1 119 ? 0.695 22.797 3.779 1 95.25 119 ASP B C 1
ATOM 3529 O O . ASP B 1 119 ? -0.224 23.609 3.668 1 95.25 119 ASP B O 1
ATOM 3533 N N . GLY B 1 120 ? 0.445 21.562 3.924 1 97.19 120 GLY B N 1
ATOM 3534 C CA . GLY B 1 120 ? -0.895 21.016 4.004 1 97.19 120 GLY B CA 1
ATOM 3535 C C . GLY B 1 120 ? -0.907 19.531 4.344 1 97.19 120 GLY B C 1
ATOM 3536 O O . GLY B 1 120 ? 0.147 18.891 4.41 1 97.19 120 GLY B O 1
ATOM 3537 N N . ILE B 1 121 ? -2.102 19.016 4.613 1 97.88 121 ILE B N 1
ATOM 3538 C CA . ILE B 1 121 ? -2.271 17.625 5.004 1 97.88 121 ILE B CA 1
ATOM 3539 C C . ILE B 1 121 ? -3.438 17 4.23 1 97.88 121 ILE B C 1
ATOM 3541 O O . ILE B 1 121 ? -4.473 17.656 4.047 1 97.88 121 ILE B O 1
ATOM 3545 N N . ILE B 1 122 ? -3.264 15.867 3.693 1 98.62 122 ILE B N 1
ATOM 3546 C CA . ILE B 1 122 ? -4.359 15.016 3.236 1 98.62 122 ILE B CA 1
ATOM 3547 C C . ILE B 1 122 ? -4.535 13.836 4.191 1 98.62 122 ILE B C 1
ATOM 3549 O O . ILE B 1 122 ? -3.568 13.148 4.527 1 98.62 122 ILE B O 1
ATOM 3553 N N . VAL B 1 123 ? -5.754 13.617 4.641 1 96.81 123 VAL B N 1
ATOM 3554 C CA . VAL B 1 123 ? -5.941 12.656 5.723 1 96.81 123 VAL B CA 1
ATOM 3555 C C . VAL B 1 123 ? -7.121 11.742 5.406 1 96.81 123 VAL B C 1
ATOM 3557 O O . VAL B 1 123 ? -8.117 12.18 4.828 1 96.81 123 VAL B O 1
ATOM 3560 N N . GLY B 1 124 ? -6.918 10.492 5.602 1 94.56 124 GLY B N 1
ATOM 3561 C CA . GLY B 1 124 ? -7.965 9.492 5.715 1 94.56 124 GLY B CA 1
ATOM 3562 C C . GLY B 1 124 ? -7.945 8.75 7.039 1 94.56 124 GLY B C 1
ATOM 3563 O O . GLY B 1 124 ? -6.91 8.219 7.445 1 94.56 124 GLY B O 1
ATOM 3564 N N . THR B 1 125 ? -8.961 8.891 7.867 1 90.81 125 THR B N 1
ATOM 3565 C CA . THR B 1 125 ? -8.953 8.273 9.188 1 90.81 125 THR B CA 1
ATOM 3566 C C . THR B 1 125 ? -10.328 7.684 9.516 1 90.81 125 THR B C 1
ATOM 3568 O O . THR B 1 125 ? -11.32 8.016 8.859 1 90.81 125 THR B O 1
ATOM 3571 N N . HIS B 1 126 ? -10.273 6.746 10.484 1 89.25 126 HIS B N 1
ATOM 3572 C CA . HIS B 1 126 ? -11.508 6.125 10.961 1 89.25 126 HIS B CA 1
ATOM 3573 C C . HIS B 1 126 ? -11.602 6.191 12.484 1 89.25 126 HIS B C 1
ATOM 3575 O O . HIS B 1 126 ? -12.438 5.512 13.086 1 89.25 126 HIS B O 1
ATOM 3581 N N . ASN B 1 127 ? -10.688 6.992 13.008 1 87.81 127 ASN B N 1
ATOM 3582 C CA . ASN B 1 127 ? -10.703 7.121 14.461 1 87.81 127 ASN B CA 1
ATOM 3583 C C . ASN B 1 127 ? -11.836 8.031 14.938 1 87.81 127 ASN B C 1
ATOM 3585 O O . ASN B 1 127 ? -12.234 8.953 14.227 1 87.81 127 ASN B O 1
ATOM 3589 N N . LYS B 1 128 ? -12.234 7.766 16.125 1 82.38 128 LYS B N 1
ATOM 3590 C CA . LYS B 1 128 ? -13.297 8.578 16.703 1 82.38 128 LYS B CA 1
ATOM 3591 C C . LYS B 1 128 ? -12.727 9.805 17.406 1 82.38 128 LYS B C 1
ATOM 3593 O O . LYS B 1 128 ? -11.57 9.797 17.844 1 82.38 128 LYS B O 1
ATOM 3598 N N . ASP B 1 129 ? -13.531 10.883 17.516 1 69.62 129 ASP B N 1
ATOM 3599 C CA . ASP B 1 129 ? -13.359 12.031 18.391 1 69.62 129 ASP B CA 1
ATOM 3600 C C . ASP B 1 129 ? -11.984 12.672 18.203 1 69.62 129 ASP B C 1
ATOM 3602 O O . ASP B 1 129 ? -11.273 12.945 19.172 1 69.62 129 ASP B O 1
ATOM 3606 N N . ILE B 1 130 ? -11.648 12.719 16.938 1 72.31 130 ILE B N 1
ATOM 3607 C CA . ILE B 1 130 ? -10.391 13.438 16.75 1 72.31 130 ILE B CA 1
ATOM 3608 C C . ILE B 1 130 ? -10.672 14.93 16.594 1 72.31 130 ILE B C 1
ATOM 3610 O O . ILE B 1 130 ? -11.25 15.352 15.586 1 72.31 130 ILE B O 1
ATOM 3614 N N . ALA B 1 131 ? -10.578 15.695 17.562 1 65.12 131 ALA B N 1
ATOM 3615 C CA . ALA B 1 131 ? -10.852 17.125 17.578 1 65.12 131 ALA B CA 1
ATOM 3616 C C . ALA B 1 131 ? -9.641 17.922 17.094 1 65.12 131 ALA B C 1
ATOM 3618 O O . ALA B 1 131 ? -9.734 19.125 16.828 1 65.12 131 ALA B O 1
ATOM 3619 N N . ASP B 1 132 ? -8.68 17.25 16.578 1 73.62 132 ASP B N 1
ATOM 3620 C CA . ASP B 1 132 ? -7.371 17.891 16.469 1 73.62 132 ASP B CA 1
ATOM 3621 C C . ASP B 1 132 ? -7.129 18.406 15.062 1 73.62 132 ASP B C 1
ATOM 3623 O O . ASP B 1 132 ? -6.141 19.094 14.805 1 73.62 132 ASP B O 1
ATOM 3627 N N . TYR B 1 133 ? -8.133 18.266 14.125 1 85.88 133 TYR B N 1
ATOM 3628 C CA . TYR B 1 133 ? -7.852 18.719 12.766 1 85.88 133 TYR B CA 1
ATOM 3629 C C . TYR B 1 133 ? -8.367 20.125 12.531 1 85.88 133 TYR B C 1
ATOM 3631 O O . TYR B 1 133 ? -8.242 20.672 11.43 1 85.88 133 TYR B O 1
ATOM 3639 N N . ASP B 1 134 ? -8.891 20.719 13.555 1 81.25 134 ASP B N 1
ATOM 3640 C CA . ASP B 1 134 ? -9.289 22.109 13.484 1 81.25 134 ASP B CA 1
ATOM 3641 C C . ASP B 1 134 ? -8.109 23.031 13.773 1 81.25 134 ASP B C 1
ATOM 3643 O O . ASP B 1 134 ? -8.008 23.609 14.859 1 81.25 134 ASP B O 1
ATOM 3647 N N . ILE B 1 135 ? -7.277 23.156 12.836 1 79.5 135 ILE B N 1
ATOM 3648 C CA . ILE B 1 135 ? -6.051 23.938 12.984 1 79.5 135 ILE B CA 1
ATOM 3649 C C . ILE B 1 135 ? -6.086 25.141 12.047 1 79.5 135 ILE B C 1
ATOM 3651 O O . ILE B 1 135 ? -5.938 25 10.836 1 79.5 135 ILE B O 1
ATOM 3655 N N . PRO B 1 136 ? -6.293 26.25 12.625 1 76.5 136 PRO B N 1
ATOM 3656 C CA . PRO B 1 136 ? -6.352 27.438 11.781 1 76.5 136 PRO B CA 1
ATOM 3657 C C . PRO B 1 136 ? -5.094 27.625 10.93 1 76.5 136 PRO B C 1
ATOM 3659 O O . PRO B 1 136 ? -3.98 27.391 11.414 1 76.5 136 PRO B O 1
ATOM 3662 N N . GLY B 1 137 ? -5.344 27.875 9.641 1 82 137 GLY B N 1
ATOM 3663 C CA . GLY B 1 137 ? -4.242 28.234 8.758 1 82 137 GLY B CA 1
ATOM 3664 C C . GLY B 1 137 ? -3.588 27.031 8.109 1 82 137 GLY B C 1
ATOM 3665 O O . GLY B 1 137 ? -2.773 27.172 7.195 1 82 137 GLY B O 1
ATOM 3666 N N . LEU B 1 138 ? -3.859 25.875 8.562 1 89.88 138 LEU B N 1
ATOM 3667 C CA . LEU B 1 138 ? -3.295 24.688 7.949 1 89.88 138 LEU B CA 1
ATOM 3668 C C . LEU B 1 138 ? -4.305 24.016 7.023 1 89.88 138 LEU B C 1
ATOM 3670 O O . LEU B 1 138 ? -5.316 23.484 7.48 1 89.88 138 LEU B O 1
ATOM 3674 N N . PRO B 1 139 ? -4.035 24.109 5.699 1 96.38 139 PRO B N 1
ATOM 3675 C CA . PRO B 1 139 ? -4.938 23.453 4.754 1 96.38 139 PRO B CA 1
ATOM 3676 C C . PRO B 1 139 ? -5.004 21.938 4.965 1 96.38 139 PRO B C 1
ATOM 3678 O O . PRO B 1 139 ? -3.971 21.266 5 1 96.38 139 PRO B O 1
ATOM 3681 N N . ILE B 1 140 ? -6.227 21.406 5.148 1 96.81 140 ILE B N 1
ATOM 3682 C CA . ILE B 1 140 ? -6.441 19.984 5.352 1 96.81 140 ILE B CA 1
ATOM 3683 C C . ILE B 1 140 ? -7.57 19.5 4.449 1 96.81 140 ILE B C 1
ATOM 3685 O O . ILE B 1 140 ? -8.648 20.094 4.422 1 96.81 140 ILE B O 1
ATOM 3689 N N . VAL B 1 141 ? -7.32 18.5 3.67 1 98.06 141 VAL B N 1
ATOM 3690 C CA . VAL B 1 141 ? -8.328 17.797 2.881 1 98.06 141 VAL B CA 1
ATOM 3691 C C . VAL B 1 141 ? -8.516 16.391 3.418 1 98.06 141 VAL B C 1
ATOM 3693 O O . VAL B 1 141 ? -7.543 15.648 3.605 1 98.06 141 VAL B O 1
ATOM 3696 N N . ALA B 1 142 ? -9.703 16.016 3.736 1 96.88 142 ALA B N 1
ATOM 3697 C CA . ALA B 1 142 ? -10.039 14.688 4.227 1 96.88 142 ALA B CA 1
ATOM 3698 C C . ALA B 1 142 ? -10.633 13.82 3.115 1 96.88 142 ALA B C 1
ATOM 3700 O O . ALA B 1 142 ? -11.445 14.297 2.322 1 96.88 142 ALA B O 1
ATOM 3701 N N . ILE B 1 143 ? -10.141 12.594 3.043 1 97.75 143 ILE B N 1
ATOM 3702 C CA . ILE B 1 143 ? -10.703 11.617 2.119 1 97.75 143 ILE B CA 1
ATOM 3703 C C . ILE B 1 143 ? -11.742 10.766 2.844 1 97.75 143 ILE B C 1
ATOM 3705 O O . ILE B 1 143 ? -11.422 10.062 3.805 1 97.75 143 ILE B O 1
ATOM 3709 N N . ASP B 1 144 ? -12.961 10.828 2.455 1 94.88 144 ASP B N 1
ATOM 3710 C CA . ASP B 1 144 ? -14.055 9.984 2.932 1 94.88 144 ASP B CA 1
ATOM 3711 C C . ASP B 1 144 ? -14.312 10.211 4.418 1 94.88 144 ASP B C 1
ATOM 3713 O O . ASP B 1 144 ? -14.617 9.266 5.152 1 94.88 144 ASP B O 1
ATOM 3717 N N . ARG B 1 145 ? -14.078 11.438 4.93 1 92.56 145 ARG B N 1
ATOM 3718 C CA . ARG B 1 145 ? -14.266 11.766 6.34 1 92.56 145 ARG B CA 1
ATOM 3719 C C . ARG B 1 145 ? -14.648 13.234 6.516 1 92.56 145 ARG B C 1
ATOM 3721 O O . ARG B 1 145 ? -14.117 14.109 5.828 1 92.56 145 ARG B O 1
ATOM 3728 N N . SER B 1 146 ? -15.594 13.422 7.336 1 89 146 SER B N 1
ATOM 3729 C CA . SER B 1 146 ? -15.93 14.781 7.727 1 89 146 SER B CA 1
ATOM 3730 C C . SER B 1 146 ? -15.25 15.164 9.039 1 89 146 SER B C 1
ATOM 3732 O O . SER B 1 146 ? -15.625 14.68 10.102 1 89 146 SER B O 1
ATOM 3734 N N . LEU B 1 147 ? -14.266 16.078 8.992 1 88.31 147 LEU B N 1
ATOM 3735 C CA . LEU B 1 147 ? -13.445 16.359 10.164 1 88.31 147 LEU B CA 1
ATOM 3736 C C . LEU B 1 147 ? -13.758 17.75 10.711 1 88.31 147 LEU B C 1
ATOM 3738 O O . LEU B 1 147 ? -13.102 18.219 11.648 1 88.31 147 LEU B O 1
ATOM 3742 N N . GLY B 1 148 ? -14.727 18.422 10.117 1 81.44 148 GLY B N 1
ATOM 3743 C CA . GLY B 1 148 ? -15.094 19.719 10.656 1 81.44 148 GLY B CA 1
ATOM 3744 C C . GLY B 1 148 ? -15.227 20.797 9.594 1 81.44 148 GLY B C 1
ATOM 3745 O O . GLY B 1 148 ? -15.062 20.516 8.406 1 81.44 148 GLY B O 1
ATOM 3746 N N . GLU B 1 149 ? -15.438 21.984 10.055 1 80 149 GLU B N 1
ATOM 3747 C CA . GLU B 1 149 ? -15.805 23.078 9.148 1 80 149 GLU B CA 1
ATOM 3748 C C . GLU B 1 149 ? -14.586 23.609 8.406 1 80 149 GLU B C 1
ATOM 3750 O O . GLU B 1 149 ? -14.719 24.156 7.312 1 80 149 GLU B O 1
ATOM 3755 N N . ASN B 1 150 ? -13.453 23.391 8.969 1 82.69 150 ASN B N 1
ATOM 3756 C CA . ASN B 1 150 ? -12.258 23.953 8.352 1 82.69 150 ASN B CA 1
ATOM 3757 C C . ASN B 1 150 ? -11.555 22.938 7.461 1 82.69 150 ASN B C 1
ATOM 3759 O O . ASN B 1 150 ? -10.445 23.188 6.988 1 82.69 150 ASN B O 1
ATOM 3763 N N . THR B 1 151 ? -12.172 21.812 7.27 1 91.75 151 THR B N 1
ATOM 3764 C CA . THR B 1 151 ? -11.609 20.781 6.41 1 91.75 151 THR B CA 1
ATOM 3765 C C . THR B 1 151 ? -12.508 20.547 5.195 1 91.75 151 THR B C 1
ATOM 3767 O O . THR B 1 151 ? -13.719 20.766 5.258 1 91.75 151 THR B O 1
ATOM 3770 N N . VAL B 1 152 ? -11.898 20.312 4.105 1 96.06 152 VAL B N 1
ATOM 3771 C CA . VAL B 1 152 ? -12.617 19.953 2.883 1 96.06 152 VAL B CA 1
ATOM 3772 C C . VAL B 1 152 ? -12.641 18.438 2.719 1 96.06 152 VAL B C 1
ATOM 3774 O O . VAL B 1 152 ? -11.633 17.766 2.93 1 96.06 152 VAL B O 1
ATOM 3777 N N . THR B 1 153 ? -13.789 17.938 2.389 1 97.25 153 THR B N 1
ATOM 3778 C CA . THR B 1 153 ? -13.945 16.484 2.234 1 97.25 153 THR B CA 1
ATOM 3779 C C . THR B 1 153 ? -14.094 16.109 0.761 1 97.25 153 THR B C 1
ATOM 3781 O O . THR B 1 153 ? -14.812 16.781 0.016 1 97.25 153 THR B O 1
ATOM 3784 N N . VAL B 1 154 ? -13.344 15.117 0.308 1 98.69 154 VAL B N 1
ATOM 3785 C CA . VAL B 1 154 ? -13.445 14.57 -1.039 1 98.69 154 VAL B CA 1
ATOM 3786 C C . VAL B 1 154 ? -13.844 13.094 -0.967 1 98.69 154 VAL B C 1
ATOM 3788 O O . VAL B 1 154 ? -13.266 12.328 -0.201 1 98.69 154 VAL B O 1
ATOM 3791 N N . SER B 1 155 ? -14.82 12.688 -1.681 1 98.56 155 SER B N 1
ATOM 3792 C CA . SER B 1 155 ? -15.297 11.305 -1.713 1 98.56 155 SER B CA 1
ATOM 3793 C C . SER B 1 155 ? -16.031 11.008 -3.014 1 98.56 155 SER B C 1
ATOM 3795 O O . SER B 1 155 ? -16.375 11.922 -3.766 1 98.56 155 SER B O 1
ATOM 3797 N N . CYS B 1 156 ? -16.219 9.75 -3.268 1 98.75 156 CYS B N 1
ATOM 3798 C CA . CYS B 1 156 ? -17.062 9.336 -4.383 1 98.75 156 CYS B CA 1
ATOM 3799 C C . CYS B 1 156 ? -18.547 9.445 -4.016 1 98.75 156 CYS B C 1
ATOM 3801 O O . CYS B 1 156 ? -18.875 9.797 -2.887 1 98.75 156 CYS B O 1
ATOM 3803 N N . ASP B 1 157 ? -19.422 9.227 -4.988 1 98.81 157 ASP B N 1
ATOM 3804 C CA . ASP B 1 157 ? -20.859 9.18 -4.766 1 98.81 157 ASP B CA 1
ATOM 3805 C C . ASP B 1 157 ? -21.266 7.875 -4.082 1 98.81 157 ASP B C 1
ATOM 3807 O O . ASP B 1 157 ? -21.719 6.938 -4.742 1 98.81 157 ASP B O 1
ATOM 3811 N N . ASN B 1 158 ? -21.156 7.887 -2.801 1 98.81 158 ASN B N 1
ATOM 3812 C CA . ASN B 1 158 ? -21.391 6.688 -2.002 1 98.81 158 ASN B CA 1
ATOM 3813 C C . ASN B 1 158 ? -22.844 6.215 -2.102 1 98.81 158 ASN B C 1
ATOM 3815 O O . ASN B 1 158 ? -23.109 5.012 -2.113 1 98.81 158 ASN B O 1
ATOM 3819 N N . TYR B 1 159 ? -23.734 7.125 -2.119 1 98.81 159 TYR B N 1
ATOM 3820 C CA . TYR B 1 159 ? -25.141 6.742 -2.246 1 98.81 159 TYR B CA 1
ATOM 3821 C C . TYR B 1 159 ? -25.391 6.008 -3.559 1 98.81 159 TYR B C 1
ATOM 3823 O O . TYR B 1 159 ? -25.984 4.93 -3.572 1 98.81 159 TYR B O 1
ATOM 3831 N N . ARG B 1 160 ? -24.906 6.578 -4.629 1 98.88 160 ARG B N 1
ATOM 3832 C CA . ARG B 1 160 ? -25.062 5.938 -5.93 1 98.88 160 ARG B CA 1
ATOM 3833 C C . ARG B 1 160 ? -24.422 4.559 -5.949 1 98.88 160 ARG B C 1
ATOM 3835 O O . ARG B 1 160 ? -24.969 3.611 -6.508 1 98.88 160 ARG B O 1
ATOM 3842 N N . GLY B 1 161 ? -23.234 4.453 -5.352 1 98.94 161 GLY B N 1
ATOM 3843 C CA . GLY B 1 161 ? -22.578 3.16 -5.266 1 98.94 161 GLY B CA 1
ATOM 3844 C C . GLY B 1 161 ? -23.391 2.125 -4.512 1 98.94 161 GLY B C 1
ATOM 3845 O O . GLY B 1 161 ? -23.5 0.976 -4.945 1 98.94 161 GLY B O 1
ATOM 3846 N N . GLY B 1 162 ? -23.938 2.547 -3.355 1 98.88 162 GLY B N 1
ATOM 3847 C CA . GLY B 1 162 ? -24.797 1.644 -2.596 1 98.88 162 GLY B CA 1
ATOM 3848 C C . GLY B 1 162 ? -26.031 1.199 -3.359 1 98.88 162 GLY B C 1
ATOM 3849 O O . GLY B 1 162 ? -26.438 0.039 -3.27 1 98.88 162 GLY B O 1
ATOM 3850 N N . GLU B 1 163 ? -26.578 2.135 -4.094 1 98.88 163 GLU B N 1
ATOM 3851 C CA . GLU B 1 163 ? -27.75 1.843 -4.914 1 98.88 163 GLU B CA 1
ATOM 3852 C C . GLU B 1 163 ? -27.422 0.795 -5.977 1 98.88 163 GLU B C 1
ATOM 3854 O O . GLU B 1 163 ? -28.156 -0.194 -6.117 1 98.88 163 GLU B O 1
ATOM 3859 N N . LEU B 1 164 ? -26.344 0.986 -6.707 1 98.94 164 LEU B N 1
ATOM 3860 C CA . LEU B 1 164 ? -25.938 0.08 -7.777 1 98.94 164 LEU B CA 1
ATOM 3861 C C . LEU B 1 164 ? -25.672 -1.316 -7.23 1 98.94 164 LEU B C 1
ATOM 3863 O O . LEU B 1 164 ? -26.109 -2.312 -7.812 1 98.94 164 LEU B O 1
ATOM 3867 N N . ALA B 1 165 ? -24.969 -1.353 -6.105 1 98.94 165 ALA B N 1
ATOM 3868 C CA . ALA B 1 165 ? -24.578 -2.629 -5.512 1 98.94 165 ALA B CA 1
ATOM 3869 C C . ALA B 1 165 ? -25.797 -3.428 -5.074 1 98.94 165 ALA B C 1
ATOM 3871 O O . ALA B 1 165 ? -25.922 -4.613 -5.391 1 98.94 165 ALA B O 1
ATOM 3872 N N . THR B 1 166 ? -26.688 -2.764 -4.395 1 98.94 166 THR B N 1
ATOM 3873 C CA . THR B 1 166 ? -27.859 -3.434 -3.852 1 98.94 166 THR B CA 1
ATOM 3874 C C . THR B 1 166 ? -28.812 -3.83 -4.973 1 98.94 166 THR B C 1
ATOM 3876 O O . THR B 1 166 ? -29.375 -4.926 -4.953 1 98.94 166 THR B O 1
ATOM 3879 N N . GLN B 1 167 ? -29 -2.951 -5.926 1 98.81 167 GLN B N 1
ATOM 3880 C CA . GLN B 1 167 ? -29.859 -3.236 -7.062 1 98.81 167 GLN B CA 1
ATOM 3881 C C . GLN B 1 167 ? -29.391 -4.469 -7.824 1 98.81 167 GLN B C 1
ATOM 3883 O O . GLN B 1 167 ? -30.203 -5.273 -8.289 1 98.81 167 GLN B O 1
ATOM 3888 N N . LEU B 1 168 ? -28.078 -4.598 -7.969 1 98.88 168 LEU 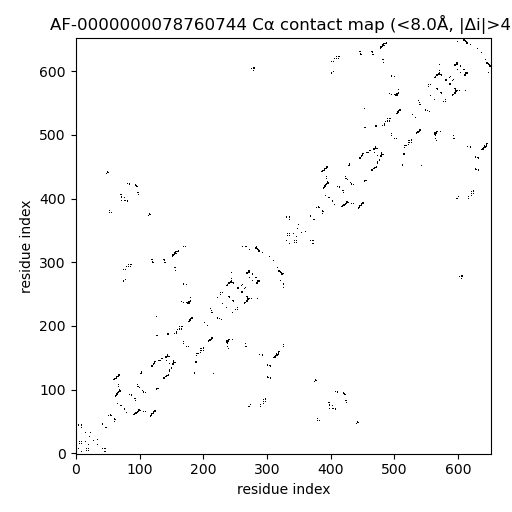B N 1
ATOM 3889 C CA . LEU B 1 168 ? -27.516 -5.766 -8.641 1 98.88 168 LEU B CA 1
ATOM 3890 C C . LEU B 1 168 ? -27.953 -7.055 -7.953 1 98.88 168 LEU B C 1
ATOM 3892 O O . LEU B 1 168 ? -28.375 -8.008 -8.617 1 98.88 168 LEU B O 1
ATOM 3896 N N . LEU B 1 169 ? -27.844 -7.082 -6.617 1 98.88 169 LEU B N 1
ATOM 3897 C CA . LEU B 1 169 ? -28.188 -8.266 -5.844 1 98.88 169 LEU B CA 1
ATOM 3898 C C . LEU B 1 169 ? -29.688 -8.578 -5.953 1 98.88 169 LEU B C 1
ATOM 3900 O O . LEU B 1 169 ? -30.062 -9.727 -6.168 1 98.88 169 LEU B O 1
ATOM 3904 N N . VAL B 1 170 ? -30.547 -7.566 -5.883 1 98.69 170 VAL B N 1
ATOM 3905 C CA . VAL B 1 170 ? -31.984 -7.734 -5.965 1 98.69 170 VAL B CA 1
ATOM 3906 C C . VAL B 1 170 ? -32.375 -8.227 -7.359 1 98.69 170 VAL B C 1
ATOM 3908 O O . VAL B 1 170 ? -33.188 -9.148 -7.496 1 98.69 170 VAL B O 1
ATOM 3911 N N . ASN B 1 171 ? -31.734 -7.617 -8.352 1 98.19 171 ASN B N 1
ATOM 3912 C CA . ASN B 1 171 ? -32.031 -7.992 -9.727 1 98.19 171 ASN B CA 1
ATOM 3913 C C . ASN B 1 171 ? -31.656 -9.445 -10 1 98.19 171 ASN B C 1
ATOM 3915 O O . ASN B 1 171 ? -32.219 -10.078 -10.891 1 98.19 171 ASN B O 1
ATOM 3919 N N . HIS B 1 172 ? -30.75 -9.961 -9.234 1 98.25 172 HIS B N 1
ATOM 3920 C CA . HIS B 1 172 ? -30.297 -11.336 -9.438 1 98.25 172 HIS B CA 1
ATOM 3921 C C . HIS B 1 172 ? -31.016 -12.297 -8.5 1 98.25 172 HIS B C 1
ATOM 3923 O O . HIS B 1 172 ? -30.562 -13.422 -8.297 1 98.25 172 HIS B O 1
ATOM 3929 N N . GLY B 1 173 ? -32.031 -11.797 -7.766 1 98.12 173 GLY B N 1
ATOM 3930 C CA . GLY B 1 173 ? -32.969 -12.68 -7.094 1 98.12 173 GLY B CA 1
ATOM 3931 C C . GLY B 1 173 ? -32.688 -12.812 -5.605 1 98.12 173 GLY B C 1
ATOM 3932 O O . GLY B 1 173 ? -33.375 -13.578 -4.914 1 98.12 173 GLY B O 1
ATOM 3933 N N . CYS B 1 174 ? -31.719 -12.094 -5.102 1 98.75 174 CYS B N 1
ATOM 3934 C CA . CYS B 1 174 ? -31.438 -12.188 -3.672 1 98.75 174 CYS B CA 1
ATOM 3935 C C . CYS B 1 174 ? -32.594 -11.625 -2.854 1 98.75 174 CYS B C 1
ATOM 3937 O O . CYS B 1 174 ? -33.156 -10.586 -3.203 1 98.75 174 CYS B O 1
ATOM 3939 N N . GLN B 1 175 ? -32.906 -12.258 -1.794 1 98.44 175 GLN B N 1
ATOM 3940 C CA . GLN B 1 175 ? -34.031 -11.875 -0.951 1 98.44 175 GLN B CA 1
ATOM 3941 C C . GLN B 1 175 ? -33.562 -11.531 0.462 1 98.44 175 GLN B C 1
ATOM 3943 O O . GLN B 1 175 ? -34.219 -10.734 1.154 1 98.44 175 GLN B O 1
ATOM 3948 N N . ASN B 1 176 ? -32.562 -12.18 0.954 1 98.69 176 ASN B N 1
ATOM 3949 C CA . ASN B 1 176 ? -31.953 -11.938 2.262 1 98.69 176 ASN B CA 1
ATOM 3950 C C . ASN B 1 176 ? -30.531 -11.375 2.135 1 98.69 176 ASN B C 1
ATOM 3952 O O . ASN B 1 176 ? -29.562 -12.117 2.266 1 98.69 176 ASN B O 1
ATOM 3956 N N . ILE B 1 177 ? -30.531 -10.094 2.01 1 98.88 177 ILE B N 1
ATOM 3957 C CA . ILE B 1 177 ? -29.281 -9.43 1.648 1 98.88 177 ILE B CA 1
ATOM 3958 C C . ILE B 1 177 ? -28.641 -8.797 2.887 1 98.88 177 ILE B C 1
ATOM 3960 O O . ILE B 1 177 ? -29.266 -7.957 3.541 1 98.88 177 ILE B O 1
ATOM 3964 N N . LEU B 1 178 ? -27.438 -9.172 3.254 1 98.94 178 LEU B N 1
ATOM 3965 C CA . LEU B 1 178 ? -26.656 -8.617 4.352 1 98.94 178 LEU B CA 1
ATOM 3966 C C . LEU B 1 178 ? -25.812 -7.445 3.875 1 98.94 178 LEU B C 1
ATOM 3968 O O . LEU B 1 178 ? -25.125 -7.547 2.855 1 98.94 178 LEU B O 1
ATOM 3972 N N . CYS B 1 179 ? -25.922 -6.363 4.539 1 98.94 179 CYS B N 1
ATOM 3973 C CA . CYS B 1 179 ? -24.984 -5.254 4.355 1 98.94 179 CYS B CA 1
ATOM 3974 C C . CYS B 1 179 ? -23.938 -5.238 5.453 1 98.94 179 CYS B C 1
ATOM 3976 O O . CYS B 1 179 ? -24.266 -5.148 6.637 1 98.94 179 CYS B O 1
ATOM 3978 N N . ILE B 1 180 ? -22.703 -5.406 5.055 1 98.94 180 ILE B N 1
ATOM 3979 C CA . ILE B 1 180 ? -21.594 -5.285 6.004 1 98.94 180 ILE B CA 1
ATOM 3980 C C . ILE B 1 180 ? -21 -3.885 5.914 1 98.94 180 ILE B C 1
ATOM 3982 O O . ILE B 1 180 ? -20.562 -3.455 4.844 1 98.94 180 ILE B O 1
ATOM 3986 N N . ARG B 1 181 ? -20.969 -3.156 6.973 1 98 181 ARG B N 1
ATOM 3987 C CA . ARG B 1 181 ? -20.516 -1.769 6.977 1 98 181 ARG B CA 1
ATOM 3988 C C . ARG B 1 181 ? -19.562 -1.508 8.141 1 98 181 ARG B C 1
ATOM 3990 O O . ARG B 1 181 ? -19.391 -2.359 9.016 1 98 181 ARG B O 1
ATOM 3997 N N . GLY B 1 182 ? -18.859 -0.337 8.102 1 95.62 182 GLY B N 1
ATOM 3998 C CA . GLY B 1 182 ? -18.062 0.111 9.227 1 95.62 182 GLY B CA 1
ATOM 3999 C C . GLY B 1 182 ? -18.891 0.685 10.359 1 95.62 182 GLY B C 1
ATOM 4000 O O . GLY B 1 182 ? -20.109 0.535 10.383 1 95.62 182 GLY B O 1
ATOM 4001 N N . ASP B 1 183 ? -18.234 1.393 11.25 1 93.88 183 ASP B N 1
ATOM 4002 C CA . ASP B 1 183 ? -18.859 1.984 12.43 1 93.88 183 ASP B CA 1
ATOM 4003 C C . ASP B 1 183 ? -19.781 3.139 12.047 1 93.88 183 ASP B C 1
ATOM 4005 O O . ASP B 1 183 ? -19.312 4.199 11.633 1 93.88 183 ASP B O 1
ATOM 4009 N N . SER B 1 184 ? -21.047 2.979 12.359 1 91.81 184 SER B N 1
ATOM 4010 C CA . SER B 1 184 ? -22.047 3.951 11.938 1 91.81 184 SER B CA 1
ATOM 4011 C C . SER B 1 184 ? -21.984 5.211 12.797 1 91.81 184 SER B C 1
ATOM 4013 O O . SER B 1 184 ? -22.562 6.242 12.43 1 91.81 184 SER B O 1
ATOM 4015 N N . LYS B 1 185 ? -21.266 5.145 13.867 1 90.25 185 LYS B N 1
ATOM 4016 C CA . LYS B 1 185 ? -21.188 6.293 14.766 1 90.25 185 LYS B CA 1
ATOM 4017 C C . LYS B 1 185 ? -20.188 7.32 14.258 1 90.25 185 LYS B C 1
ATOM 4019 O O . LYS B 1 185 ? -20.172 8.461 14.727 1 90.25 185 LYS B O 1
ATOM 4024 N N . ILE B 1 186 ? -19.391 6.883 13.328 1 88.62 186 ILE B N 1
ATOM 4025 C CA . ILE B 1 186 ? -18.422 7.793 12.727 1 88.62 186 ILE B CA 1
ATOM 4026 C C . ILE B 1 186 ? -19.047 8.484 11.523 1 88.62 186 ILE B C 1
ATOM 4028 O O . ILE B 1 186 ? -19.719 7.848 10.703 1 88.62 186 ILE B O 1
ATOM 4032 N N . LYS B 1 187 ? -18.875 9.781 11.469 1 87.31 187 LYS B N 1
ATOM 4033 C CA . LYS B 1 187 ? -19.422 10.539 10.352 1 87.31 187 LYS B CA 1
ATOM 4034 C C . LYS B 1 187 ? -18.594 10.336 9.086 1 87.31 187 LYS B C 1
ATOM 4036 O O . LYS B 1 187 ? -17.594 11.023 8.883 1 87.31 187 LYS B O 1
ATOM 4041 N N . LEU B 1 188 ? -19.078 9.484 8.227 1 92.06 188 LEU B N 1
ATOM 4042 C CA . LEU B 1 188 ? -18.422 9.164 6.973 1 92.06 188 LEU B CA 1
ATOM 4043 C C . LEU B 1 188 ? -19.375 9.289 5.797 1 92.06 188 LEU B C 1
ATOM 4045 O O . LEU B 1 188 ? -20.547 8.875 5.895 1 92.06 188 LEU B O 1
ATOM 4049 N N . PRO B 1 189 ? -18.828 9.844 4.707 1 95 189 PRO B N 1
ATOM 4050 C CA . PRO B 1 189 ? -19.625 9.773 3.48 1 95 189 PRO B CA 1
ATOM 4051 C C . PRO B 1 189 ? -20.078 8.359 3.141 1 95 189 PRO B C 1
ATOM 4053 O O . PRO B 1 189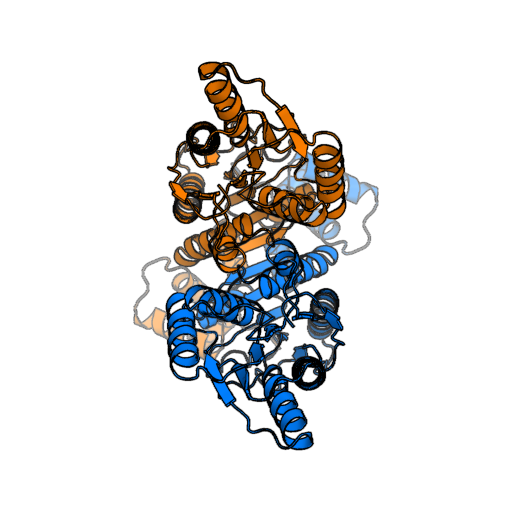 ? -21.156 8.164 2.572 1 95 189 PRO B O 1
ATOM 4056 N N . ALA B 1 190 ? -19.359 7.402 3.539 1 96.19 190 ALA B N 1
ATOM 4057 C CA . ALA B 1 190 ? -19.625 6 3.229 1 96.19 190 ALA B CA 1
ATOM 4058 C C . ALA B 1 190 ? -20.938 5.539 3.869 1 96.19 190 ALA B C 1
ATOM 4060 O O . ALA B 1 190 ? -21.5 4.527 3.461 1 96.19 190 ALA B O 1
ATOM 4061 N N . ASN B 1 191 ? -21.391 6.227 4.879 1 96.94 191 ASN B N 1
ATOM 4062 C CA . ASN B 1 191 ? -22.672 5.875 5.504 1 96.94 191 ASN B CA 1
ATOM 4063 C C . ASN B 1 191 ? -23.812 5.918 4.504 1 96.94 191 ASN B C 1
ATOM 4065 O O . ASN B 1 191 ? -24.812 5.219 4.668 1 96.94 191 ASN B O 1
ATOM 4069 N N . SER B 1 192 ? -23.625 6.691 3.484 1 97.94 192 SER B N 1
ATOM 4070 C CA . SER B 1 192 ? -24.656 6.805 2.453 1 97.94 192 SER B CA 1
ATOM 4071 C C . SER B 1 192 ? -24.781 5.512 1.659 1 97.94 192 SER B C 1
ATOM 4073 O O . SER B 1 192 ? -25.812 5.273 1.015 1 97.94 192 SER B O 1
ATOM 4075 N N . ARG B 1 193 ? -23.766 4.641 1.676 1 98.75 193 ARG B N 1
ATOM 4076 C CA . ARG B 1 193 ? -23.875 3.33 1.048 1 98.75 193 ARG B CA 1
ATOM 4077 C C . ARG B 1 193 ? -24.984 2.51 1.682 1 98.75 193 ARG B C 1
ATOM 4079 O O . ARG B 1 193 ? -25.812 1.922 0.977 1 98.75 193 ARG B O 1
ATOM 4086 N N . THR B 1 194 ? -25 2.529 2.982 1 98.5 194 THR B N 1
ATOM 4087 C CA . THR B 1 194 ? -26 1.76 3.719 1 98.5 194 THR B CA 1
ATOM 4088 C C . THR B 1 194 ? -27.375 2.391 3.578 1 98.5 194 THR B C 1
ATOM 4090 O O . THR B 1 194 ? -28.391 1.686 3.527 1 98.5 194 THR B O 1
ATOM 4093 N N . LEU B 1 195 ? -27.391 3.701 3.598 1 98.5 195 LEU B N 1
ATOM 4094 C CA . LEU B 1 195 ? -28.656 4.383 3.369 1 98.5 195 LEU B CA 1
ATOM 4095 C C . LEU B 1 195 ? -29.281 3.953 2.041 1 98.5 195 LEU B C 1
ATOM 4097 O O . LEU B 1 195 ? -30.469 3.646 1.976 1 98.5 195 LEU B O 1
ATOM 4101 N N . ALA B 1 196 ? -28.469 3.949 1.017 1 98.88 196 ALA B N 1
ATOM 4102 C CA . ALA B 1 196 ? -28.922 3.531 -0.308 1 98.88 196 ALA B CA 1
ATOM 4103 C C . ALA B 1 196 ? -29.391 2.08 -0.295 1 98.88 196 ALA B C 1
ATOM 4105 O O . ALA B 1 196 ? -30.422 1.746 -0.898 1 98.88 196 ALA B O 1
ATOM 4106 N N . TYR B 1 197 ? -28.625 1.26 0.408 1 98.94 197 TYR B N 1
ATOM 4107 C CA . TYR B 1 197 ? -28.984 -0.143 0.589 1 98.94 197 TYR B CA 1
ATOM 4108 C C . TYR B 1 197 ? -30.391 -0.281 1.171 1 98.94 197 TYR B C 1
ATOM 4110 O O . TYR B 1 197 ? -31.219 -1.002 0.624 1 98.94 197 TYR B O 1
ATOM 4118 N N . LYS B 1 198 ? -30.656 0.388 2.184 1 98.88 198 LYS B N 1
ATOM 4119 C CA . LYS B 1 198 ? -31.969 0.331 2.846 1 98.88 198 LYS B CA 1
ATOM 4120 C C . LYS B 1 198 ? -33.062 0.848 1.929 1 98.88 198 LYS B C 1
ATOM 4122 O O . LYS B 1 198 ? -34.156 0.267 1.869 1 98.88 198 LYS B O 1
ATOM 4127 N N . ASP B 1 199 ? -32.781 1.942 1.257 1 98.81 199 ASP B N 1
ATOM 4128 C CA . ASP B 1 199 ? -33.781 2.537 0.361 1 98.81 199 ASP B CA 1
ATOM 4129 C C . ASP B 1 199 ? -34.156 1.567 -0.753 1 98.81 199 ASP B C 1
ATOM 4131 O O . ASP B 1 199 ? -35.344 1.437 -1.089 1 98.81 199 ASP B O 1
ATOM 4135 N N . VAL B 1 200 ? -33.156 0.902 -1.341 1 98.88 200 VAL B N 1
ATOM 4136 C CA . VAL B 1 200 ? -33.406 -0.053 -2.414 1 98.88 200 VAL B CA 1
ATOM 4137 C C . VAL B 1 200 ? -34.25 -1.226 -1.875 1 98.88 200 VAL B C 1
ATOM 4139 O O . VAL B 1 200 ? -35.219 -1.647 -2.498 1 98.88 200 VAL B O 1
ATOM 4142 N N . LEU B 1 201 ? -33.875 -1.768 -0.714 1 98.81 201 LEU B N 1
ATOM 4143 C CA . LEU B 1 201 ? -34.594 -2.891 -0.138 1 98.81 201 LEU B CA 1
ATOM 4144 C C . LEU B 1 201 ? -36.062 -2.512 0.134 1 98.81 201 LEU B C 1
ATOM 4146 O O . LEU B 1 201 ? -36.969 -3.318 -0.081 1 98.81 201 LEU B O 1
ATOM 4150 N N . ASN B 1 202 ? -36.219 -1.317 0.645 1 98.5 202 ASN B N 1
ATOM 4151 C CA . ASN B 1 202 ? -37.562 -0.834 0.935 1 98.5 202 ASN B CA 1
ATOM 4152 C C . ASN B 1 202 ? -38.438 -0.835 -0.314 1 98.5 202 ASN B C 1
ATOM 4154 O O . ASN B 1 202 ? -39.594 -1.183 -0.249 1 98.5 202 ASN B O 1
ATOM 4158 N N . LYS B 1 203 ? -37.906 -0.43 -1.414 1 98.19 203 LYS B N 1
ATOM 4159 C CA . LYS B 1 203 ? -38.625 -0.405 -2.682 1 98.19 203 LYS B CA 1
ATOM 4160 C C . LYS B 1 203 ? -39.094 -1.802 -3.07 1 98.19 203 LYS B C 1
ATOM 4162 O O . LYS B 1 203 ? -40.125 -1.948 -3.746 1 98.19 203 LYS B O 1
ATOM 4167 N N . PHE B 1 204 ? -38.406 -2.77 -2.664 1 97.81 204 PHE B N 1
ATOM 4168 C CA . PHE B 1 204 ? -38.75 -4.141 -3.035 1 97.81 204 PHE B CA 1
ATOM 4169 C C . PHE B 1 204 ? -39.375 -4.883 -1.864 1 97.81 204 PHE B C 1
ATOM 4171 O O . PHE B 1 204 ? -39.562 -6.098 -1.925 1 97.81 204 PHE B O 1
ATOM 4178 N N . MET B 1 205 ? -39.562 -4.176 -0.76 1 97.94 205 MET B N 1
ATOM 4179 C CA . MET B 1 205 ? -40.25 -4.691 0.435 1 97.94 205 MET B CA 1
ATOM 4180 C C . MET B 1 205 ? -39.438 -5.832 1.052 1 97.94 205 MET B C 1
ATOM 4182 O O . MET B 1 205 ? -40 -6.867 1.415 1 97.94 205 MET B O 1
ATOM 4186 N N . LEU B 1 206 ? -38.156 -5.719 1.012 1 98.5 206 LEU B N 1
ATOM 4187 C CA . LEU B 1 206 ? -37.219 -6.66 1.656 1 98.5 206 LEU B CA 1
ATOM 4188 C C . LEU B 1 206 ? -36.75 -6.109 2.99 1 98.5 206 LEU B C 1
ATOM 4190 O O . LEU B 1 206 ? -36.625 -4.895 3.162 1 98.5 206 LEU B O 1
ATOM 4194 N N . GLU B 1 207 ? -36.438 -6.934 3.941 1 98.06 207 GLU B N 1
ATOM 4195 C CA . GLU B 1 207 ? -35.969 -6.535 5.273 1 98.06 207 GLU B CA 1
ATOM 4196 C C . GLU B 1 207 ? -34.469 -6.348 5.305 1 98.06 207 GLU B C 1
ATOM 4198 O O . GLU B 1 207 ? -33.719 -7.227 4.879 1 98.06 207 GLU B O 1
ATOM 4203 N N . PRO B 1 208 ? -34.062 -5.27 5.793 1 98.5 208 PRO B N 1
ATOM 4204 C CA . PRO B 1 208 ? -32.625 -5.043 5.863 1 98.5 208 PRO B CA 1
ATOM 4205 C C . PRO B 1 208 ? -31.938 -5.867 6.953 1 98.5 208 PRO B C 1
ATOM 4207 O O . PRO B 1 208 ? -32.5 -6.066 8.023 1 98.5 208 PRO B O 1
ATOM 4210 N N . LEU B 1 209 ? -30.75 -6.363 6.664 1 98.69 209 LEU B N 1
ATOM 4211 C CA . LEU B 1 209 ? -29.797 -6.988 7.586 1 98.69 209 LEU B CA 1
ATOM 4212 C C . LEU B 1 209 ? -28.453 -6.262 7.562 1 98.69 209 LEU B C 1
ATOM 4214 O O . LEU B 1 209 ? -27.797 -6.191 6.52 1 98.69 209 LEU B O 1
ATOM 4218 N N . VAL B 1 210 ? -28.094 -5.723 8.711 1 98.75 210 VAL B N 1
ATOM 4219 C CA . VAL B 1 210 ? -26.875 -4.922 8.727 1 98.75 210 VAL B CA 1
ATOM 4220 C C . VAL B 1 210 ? -25.922 -5.457 9.797 1 98.75 210 VAL B C 1
ATOM 4222 O O . VAL B 1 210 ? -26.328 -5.703 10.93 1 98.75 210 VAL B O 1
ATOM 4225 N N . LEU B 1 211 ? -24.703 -5.711 9.406 1 98.81 211 LEU B N 1
ATOM 4226 C CA . LEU B 1 211 ? -23.641 -6.109 10.312 1 98.81 211 LEU B CA 1
ATOM 4227 C C . LEU B 1 211 ? -22.547 -5.039 10.367 1 98.81 211 LEU B C 1
ATOM 4229 O O . LEU B 1 211 ? -22.016 -4.629 9.336 1 98.81 211 LEU B O 1
ATOM 4233 N N . GLU B 1 212 ? -22.219 -4.578 11.508 1 98.31 212 GLU B N 1
ATOM 4234 C CA . GLU B 1 212 ? -21.156 -3.592 11.664 1 98.31 212 GLU B CA 1
ATOM 4235 C C . GLU B 1 212 ? -19.812 -4.266 11.969 1 98.31 212 GLU B C 1
ATOM 4237 O O . GLU B 1 212 ? -19.719 -5.062 12.906 1 98.31 212 GLU B O 1
ATOM 4242 N N . VAL B 1 213 ? -18.906 -4.008 11.172 1 98.25 213 VAL B N 1
ATOM 4243 C CA . VAL B 1 213 ? -17.516 -4.43 11.32 1 98.25 213 VAL B CA 1
ATOM 4244 C C . VAL B 1 213 ? -16.594 -3.211 11.281 1 98.25 213 VAL B C 1
ATOM 4246 O O . VAL B 1 213 ? -16.094 -2.834 10.219 1 98.25 213 VAL B O 1
ATOM 4249 N N . PRO B 1 214 ? -16.312 -2.641 12.406 1 95.94 214 PRO B N 1
ATOM 4250 C CA . PRO B 1 214 ? -15.523 -1.399 12.438 1 95.94 214 PRO B CA 1
ATOM 4251 C C . PRO B 1 214 ? -14.172 -1.53 11.742 1 95.94 214 PRO B C 1
ATOM 4253 O O . PRO B 1 214 ? -13.492 -2.547 11.906 1 95.94 214 PRO B O 1
ATOM 4256 N N . PHE B 1 215 ? -13.82 -0.488 11.016 1 93.31 215 PHE B N 1
ATOM 4257 C CA . PHE B 1 215 ? -12.586 -0.458 10.25 1 93.31 215 PHE B CA 1
ATOM 4258 C C . PHE B 1 215 ? -11.375 -0.638 11.164 1 93.31 215 PHE B C 1
ATOM 4260 O O . PHE B 1 215 ? -10.391 -1.268 10.773 1 93.31 215 PHE B O 1
ATOM 4267 N N . VAL B 1 216 ? -11.445 -0.183 12.406 1 93.44 216 VAL B N 1
ATOM 4268 C CA . VAL B 1 216 ? -10.305 -0.092 13.305 1 93.44 216 VAL B CA 1
ATOM 4269 C C . VAL B 1 216 ? -9.969 -1.476 13.859 1 93.44 216 VAL B C 1
ATOM 4271 O O . VAL B 1 216 ? -8.898 -1.68 14.438 1 93.44 216 VAL B O 1
ATOM 4274 N N . LYS B 1 217 ? -10.875 -2.42 13.688 1 95.31 217 LYS B N 1
ATOM 4275 C CA . LYS B 1 217 ? -10.648 -3.766 14.211 1 95.31 217 LYS B CA 1
ATOM 4276 C C . LYS B 1 217 ? -9.555 -4.48 13.414 1 95.31 217 LYS B C 1
ATOM 4278 O O . LYS B 1 217 ? -9.406 -4.258 12.211 1 95.31 217 LYS B O 1
ATOM 4283 N N . GLU B 1 218 ? -8.898 -5.324 14.102 1 94.12 218 GLU B N 1
ATOM 4284 C CA . GLU B 1 218 ? -7.895 -6.168 13.445 1 94.12 218 GLU B CA 1
ATOM 4285 C C . GLU B 1 218 ? -8.555 -7.18 12.516 1 94.12 218 GLU B C 1
ATOM 4287 O O . GLU B 1 218 ? -9.711 -7.555 12.711 1 94.12 218 GLU B O 1
ATOM 4292 N N . ILE B 1 219 ? -7.816 -7.637 11.617 1 95.62 219 ILE B N 1
ATOM 4293 C CA . ILE B 1 219 ? -8.32 -8.5 10.562 1 95.62 219 ILE B CA 1
ATOM 4294 C C . ILE B 1 219 ? -8.93 -9.758 11.172 1 95.62 219 ILE B C 1
ATOM 4296 O O . ILE B 1 219 ? -9.977 -10.234 10.719 1 95.62 219 ILE B O 1
ATOM 4300 N N . ASN B 1 220 ? -8.242 -10.352 12.172 1 96.25 220 ASN B N 1
ATOM 4301 C CA . ASN B 1 220 ? -8.75 -11.562 12.797 1 96.25 220 ASN B CA 1
ATOM 4302 C C . ASN B 1 220 ? -10.086 -11.32 13.492 1 96.25 220 ASN B C 1
ATOM 4304 O O . ASN B 1 220 ? -10.969 -12.188 13.492 1 96.25 220 ASN B O 1
ATOM 4308 N N . GLU B 1 221 ? -10.203 -10.172 14.055 1 97.94 221 GLU B N 1
ATOM 4309 C CA . GLU B 1 221 ? -11.461 -9.805 14.695 1 97.94 221 GLU B CA 1
ATOM 4310 C C . GLU B 1 221 ? -12.57 -9.609 13.664 1 97.94 221 GLU B C 1
ATOM 4312 O O . GLU B 1 221 ? -13.695 -10.07 13.867 1 97.94 221 GLU B O 1
ATOM 4317 N N . LYS B 1 222 ? -12.281 -8.938 12.602 1 98.25 222 LYS B N 1
ATOM 4318 C CA . LYS B 1 222 ? -13.242 -8.766 11.516 1 98.25 222 LYS B CA 1
ATOM 4319 C C . LYS B 1 222 ? -13.711 -10.109 10.977 1 98.25 222 LYS B C 1
ATOM 4321 O O . LYS B 1 222 ? -14.914 -10.312 10.766 1 98.25 222 LYS B O 1
ATOM 4326 N N . ASN B 1 223 ? -12.719 -10.945 10.82 1 97.94 223 ASN B N 1
ATOM 4327 C CA . ASN B 1 223 ? -13.016 -12.273 10.297 1 97.94 223 ASN B CA 1
ATOM 4328 C C . ASN B 1 223 ? -13.977 -13.031 11.219 1 97.94 223 ASN B C 1
ATOM 4330 O O . ASN B 1 223 ? -14.93 -13.656 10.742 1 97.94 223 ASN B O 1
ATOM 4334 N N . GLU B 1 224 ? -13.719 -12.953 12.461 1 98.31 224 GLU B N 1
ATOM 4335 C CA . GLU B 1 224 ? -14.539 -13.672 13.438 1 98.31 224 GLU B CA 1
ATOM 4336 C C . GLU B 1 224 ? -15.961 -13.109 13.469 1 98.31 224 GLU B C 1
ATOM 4338 O O . GLU B 1 224 ? -16.922 -13.867 13.594 1 98.31 224 GLU B O 1
ATOM 4343 N N . ILE B 1 225 ? -16.094 -11.836 13.375 1 98.75 225 ILE B N 1
ATOM 4344 C CA . ILE B 1 225 ? -17.406 -11.203 13.383 1 98.75 225 ILE B CA 1
ATOM 4345 C C . ILE B 1 225 ? -18.219 -11.672 12.18 1 98.75 225 ILE B C 1
ATOM 4347 O O . ILE B 1 225 ? -19.375 -12.07 12.32 1 98.75 225 ILE B O 1
ATOM 4351 N N . ILE B 1 226 ? -17.609 -11.688 11.031 1 98.81 226 ILE B N 1
ATOM 4352 C CA . ILE B 1 226 ? -18.281 -12.055 9.789 1 98.81 226 ILE B CA 1
ATOM 4353 C C . ILE B 1 226 ? -18.609 -13.547 9.805 1 98.81 226 ILE B C 1
ATOM 4355 O O . ILE B 1 226 ? -19.734 -13.945 9.461 1 98.81 226 ILE B O 1
ATOM 4359 N N . LYS B 1 227 ? -17.656 -14.305 10.219 1 98.5 227 LYS B N 1
ATOM 4360 C CA . LYS B 1 227 ? -17.828 -15.75 10.305 1 98.5 227 LYS B CA 1
ATOM 4361 C C . LYS B 1 227 ? -19.031 -16.109 11.172 1 98.5 227 LYS B C 1
ATOM 4363 O O . LYS B 1 227 ? -19.922 -16.844 10.734 1 98.5 227 LYS B O 1
ATOM 4368 N N . THR B 1 228 ? -19.047 -15.594 12.375 1 98.5 228 THR B N 1
ATOM 4369 C CA . THR B 1 228 ? -20.109 -15.898 13.336 1 98.5 228 THR B CA 1
ATOM 4370 C C . THR B 1 228 ? -21.469 -15.484 12.789 1 98.5 228 THR B C 1
ATOM 4372 O O . THR B 1 228 ? -22.438 -16.234 12.898 1 98.5 228 THR B O 1
ATOM 4375 N N . TYR B 1 229 ? -21.531 -14.344 12.18 1 98.69 229 TYR B N 1
ATOM 4376 C CA . TYR B 1 229 ? -22.797 -13.844 11.672 1 98.69 229 TYR B CA 1
ATOM 4377 C C . TYR B 1 229 ? -23.328 -14.727 10.547 1 98.69 229 TYR B C 1
ATOM 4379 O O . TYR B 1 229 ? -24.5 -15.086 10.523 1 98.69 229 TYR B O 1
ATOM 4387 N N . LEU B 1 230 ? -22.5 -15.07 9.586 1 98.44 230 LEU B N 1
ATOM 4388 C CA . LEU B 1 230 ? -22.906 -15.867 8.43 1 98.44 230 LEU B CA 1
ATOM 4389 C C . LEU B 1 230 ? -23.328 -17.266 8.859 1 98.44 230 LEU B C 1
ATOM 4391 O O . LEU B 1 230 ? -24.266 -17.844 8.297 1 98.44 230 LEU B O 1
ATOM 4395 N N . GLU B 1 231 ? -22.641 -17.766 9.852 1 97.25 231 GLU B N 1
ATOM 4396 C CA . GLU B 1 231 ? -22.969 -19.094 10.352 1 97.25 231 GLU B CA 1
ATOM 4397 C C . GLU B 1 231 ? -24.344 -19.109 11.031 1 97.25 231 GLU B C 1
ATOM 4399 O O . GLU B 1 231 ? -25.062 -20.094 10.953 1 97.25 231 GLU B O 1
ATOM 4404 N N . THR B 1 232 ? -24.641 -18.047 11.688 1 97.56 232 THR B N 1
ATOM 4405 C CA . THR B 1 232 ? -25.891 -18 12.453 1 97.56 232 THR B CA 1
ATOM 4406 C C . THR B 1 232 ? -27.031 -17.5 11.578 1 97.56 232 THR B C 1
ATOM 4408 O O . THR B 1 232 ? -28.188 -17.531 12 1 97.56 232 THR B O 1
ATOM 4411 N N . HIS B 1 233 ? -26.812 -17.078 10.367 1 97.75 233 HIS B N 1
ATOM 4412 C CA . HIS B 1 233 ? -27.828 -16.625 9.414 1 97.75 233 HIS B CA 1
ATOM 4413 C C . HIS B 1 233 ? -27.688 -17.344 8.078 1 97.75 233 HIS B C 1
ATOM 4415 O O . HIS B 1 233 ? -27.375 -16.734 7.062 1 97.75 233 HIS B O 1
ATOM 4421 N N . PRO B 1 234 ? -28.031 -18.609 8.047 1 96.25 234 PRO B N 1
ATOM 4422 C CA . PRO B 1 234 ? -27.797 -19.438 6.863 1 96.25 234 PRO B CA 1
ATOM 4423 C C . PRO B 1 234 ? -28.688 -19.047 5.684 1 96.25 234 PRO B C 1
ATOM 4425 O O . PRO B 1 234 ? -28.453 -19.516 4.559 1 96.25 234 PRO B O 1
ATOM 4428 N N . ASN B 1 235 ? -29.656 -18.203 5.891 1 97.12 235 ASN B N 1
ATOM 4429 C CA . ASN B 1 235 ? -30.625 -17.859 4.848 1 97.12 235 ASN B CA 1
ATOM 4430 C C . ASN B 1 235 ? -30.141 -16.688 4.004 1 97.12 235 ASN B C 1
ATOM 4432 O O . ASN B 1 235 ? -30.766 -16.328 3.006 1 97.12 235 ASN B O 1
ATOM 4436 N N . ILE B 1 236 ? -29 -16.125 4.336 1 98.56 236 ILE B N 1
ATOM 4437 C CA . ILE B 1 236 ? -28.438 -15.031 3.557 1 98.56 236 ILE B CA 1
ATOM 4438 C C . ILE B 1 236 ? -28.078 -15.523 2.154 1 98.56 236 ILE B C 1
ATOM 4440 O O . ILE B 1 236 ? -27.406 -16.547 1.998 1 98.56 236 ILE B O 1
ATOM 4444 N N . ASP B 1 237 ? -28.562 -14.797 1.229 1 98.81 237 ASP B N 1
ATOM 4445 C CA . ASP B 1 237 ? -28.297 -15.211 -0.146 1 98.81 237 ASP B CA 1
ATOM 4446 C C . ASP B 1 237 ? -27.641 -14.086 -0.94 1 98.81 237 ASP B C 1
ATOM 4448 O O . ASP B 1 237 ? -27.328 -14.258 -2.123 1 98.81 237 ASP B O 1
ATOM 4452 N N . GLY B 1 238 ? -27.375 -12.898 -0.357 1 98.88 238 GLY B N 1
ATOM 4453 C CA . GLY B 1 238 ? -26.656 -11.766 -0.911 1 98.88 238 GLY B CA 1
ATOM 4454 C C . GLY B 1 238 ? -25.875 -10.992 0.131 1 98.88 238 GLY B C 1
ATOM 4455 O O . GLY B 1 238 ? -26.328 -10.82 1.264 1 98.88 238 GLY B O 1
ATOM 4456 N N . VAL B 1 239 ? -24.703 -10.547 -0.178 1 98.94 239 VAL B N 1
ATOM 4457 C CA . VAL B 1 239 ? -23.891 -9.727 0.704 1 98.94 239 VAL B CA 1
ATOM 4458 C C . VAL B 1 239 ? -23.406 -8.484 -0.045 1 98.94 239 VAL B C 1
ATOM 4460 O O . VAL B 1 239 ? -22.766 -8.586 -1.092 1 98.94 239 VAL B O 1
ATOM 4463 N N . PHE B 1 240 ? -23.828 -7.328 0.404 1 98.94 240 PHE B N 1
ATOM 4464 C CA . PHE B 1 240 ? -23.203 -6.055 0.038 1 98.94 240 PHE B CA 1
ATOM 4465 C C . PHE B 1 240 ? -22.172 -5.633 1.076 1 98.94 240 PHE B C 1
ATOM 4467 O O . PHE B 1 240 ? -22.531 -5.168 2.16 1 98.94 240 PHE B O 1
ATOM 4474 N N . ALA B 1 241 ? -20.906 -5.812 0.744 1 98.94 241 ALA B N 1
ATOM 4475 C CA . ALA B 1 241 ? -19.812 -5.449 1.653 1 98.94 241 ALA B CA 1
ATOM 4476 C C . ALA B 1 241 ? -19.359 -4.012 1.417 1 98.94 241 ALA B C 1
ATOM 4478 O O . ALA B 1 241 ? -19.172 -3.592 0.272 1 98.94 241 ALA B O 1
ATOM 4479 N N . GLY B 1 242 ? -19.109 -3.305 2.496 1 98.38 242 GLY B N 1
ATOM 4480 C CA . GLY B 1 242 ? -18.781 -1.89 2.447 1 98.38 242 GLY B CA 1
ATOM 4481 C C . GLY B 1 242 ? -17.438 -1.612 1.799 1 98.38 242 GLY B C 1
ATOM 4482 O O . GLY B 1 242 ? -17.141 -0.475 1.422 1 98.38 242 GLY B O 1
ATOM 4483 N N . ASP B 1 243 ? -16.578 -2.588 1.65 1 98.12 243 ASP B N 1
ATOM 4484 C CA . ASP B 1 243 ? -15.32 -2.516 0.905 1 98.12 243 ASP B CA 1
ATOM 4485 C C . ASP B 1 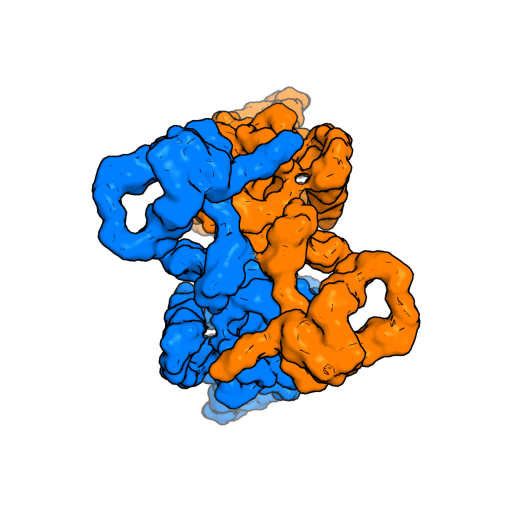243 ? -14.859 -3.906 0.476 1 98.12 243 ASP B C 1
ATOM 4487 O O . ASP B 1 243 ? -15.477 -4.91 0.836 1 98.12 243 ASP B O 1
ATOM 4491 N N . ASP B 1 244 ? -13.844 -3.941 -0.308 1 98.5 244 ASP B N 1
ATOM 4492 C CA . ASP B 1 244 ? -13.43 -5.191 -0.935 1 98.5 244 ASP B CA 1
ATOM 4493 C C . ASP B 1 244 ? -12.766 -6.121 0.078 1 98.5 244 ASP B C 1
ATOM 4495 O O . ASP B 1 244 ? -12.727 -7.336 -0.121 1 98.5 244 ASP B O 1
ATOM 4499 N N . LEU B 1 245 ? -12.219 -5.555 1.146 1 98.06 245 LEU B N 1
ATOM 4500 C CA . LEU B 1 245 ? -11.688 -6.406 2.207 1 98.06 245 LEU B CA 1
ATOM 4501 C C . LEU B 1 245 ? -12.805 -7.199 2.875 1 98.06 245 LEU B C 1
ATOM 4503 O O . LEU B 1 245 ? -12.695 -8.414 3.041 1 98.06 245 LEU B O 1
ATOM 4507 N N . LEU B 1 246 ? -13.859 -6.523 3.232 1 98.62 246 LEU B N 1
ATOM 4508 C CA . LEU B 1 246 ? -15 -7.172 3.871 1 98.62 246 LEU B CA 1
ATOM 4509 C C . LEU B 1 246 ? -15.641 -8.188 2.934 1 98.62 246 LEU B C 1
ATOM 4511 O O . LEU B 1 246 ? -16.062 -9.266 3.371 1 98.62 246 LEU B O 1
ATOM 4515 N N . ALA B 1 247 ? -15.727 -7.805 1.651 1 98.75 247 ALA B N 1
ATOM 4516 C CA . ALA B 1 247 ? -16.25 -8.742 0.659 1 98.75 247 ALA B CA 1
ATOM 4517 C C . ALA B 1 247 ? -15.398 -10.008 0.601 1 98.75 247 ALA B C 1
ATOM 4519 O O . ALA B 1 247 ? -15.938 -11.117 0.573 1 98.75 247 ALA B O 1
ATOM 4520 N N . SER B 1 248 ? -14.086 -9.82 0.599 1 97.94 248 SER B N 1
ATOM 4521 C CA . SER B 1 248 ? -13.172 -10.961 0.528 1 97.94 248 SER B CA 1
ATOM 4522 C C . SER B 1 248 ? -13.289 -11.844 1.763 1 97.94 248 SER B C 1
ATOM 4524 O O . SER B 1 248 ? -13.281 -13.07 1.655 1 97.94 248 SER B O 1
ATOM 4526 N N . LEU B 1 249 ? -13.406 -11.242 2.928 1 98.25 249 LEU B N 1
ATOM 4527 C CA . LEU B 1 249 ? -13.586 -12 4.16 1 98.25 249 LEU B CA 1
ATOM 4528 C C . LEU B 1 249 ? -14.898 -12.781 4.133 1 98.25 249 LEU B C 1
ATOM 4530 O O . LEU B 1 249 ? -14.945 -13.93 4.57 1 98.25 249 LEU B O 1
ATOM 4534 N N . ALA B 1 250 ? -15.938 -12.133 3.625 1 98.75 250 ALA B N 1
ATOM 4535 C CA . ALA B 1 250 ? -17.234 -12.812 3.508 1 98.75 250 ALA B CA 1
ATOM 4536 C C . ALA B 1 250 ? -17.125 -14.016 2.574 1 98.75 250 ALA B C 1
ATOM 4538 O O . ALA B 1 250 ? -17.578 -15.117 2.916 1 98.75 250 ALA B O 1
ATOM 4539 N N . ILE B 1 251 ? -16.516 -13.828 1.406 1 98 251 ILE B N 1
ATOM 4540 C CA . ILE B 1 251 ? -16.375 -14.891 0.417 1 98 251 ILE B CA 1
ATOM 4541 C C . ILE B 1 251 ? -15.594 -16.062 1.017 1 98 251 ILE B C 1
ATOM 4543 O O . ILE B 1 251 ? -15.977 -17.219 0.872 1 98 251 ILE B O 1
ATOM 4547 N N . ASN B 1 252 ? -14.5 -15.727 1.697 1 96.38 252 ASN B N 1
ATOM 4548 C CA . ASN B 1 252 ? -13.664 -16.75 2.309 1 96.38 252 ASN B CA 1
ATOM 4549 C C . ASN B 1 252 ? -14.438 -17.562 3.346 1 96.38 252 ASN B C 1
ATOM 4551 O O . ASN B 1 252 ? -14.32 -18.781 3.4 1 96.38 252 ASN B O 1
ATOM 4555 N N . ASN B 1 253 ? -15.211 -16.875 4.176 1 97.62 253 ASN B N 1
ATOM 4556 C CA . ASN B 1 253 ? -15.977 -17.547 5.223 1 97.62 253 ASN B CA 1
ATOM 4557 C C . ASN B 1 253 ? -17.109 -18.391 4.641 1 97.62 253 ASN B C 1
ATOM 4559 O O . ASN B 1 253 ? -17.391 -19.484 5.129 1 97.62 253 ASN B O 1
ATOM 4563 N N . LEU B 1 254 ? -17.766 -17.875 3.607 1 97.69 254 LEU B N 1
ATOM 4564 C CA . LEU B 1 254 ? -18.797 -18.641 2.92 1 97.69 254 LEU B CA 1
ATOM 4565 C C . LEU B 1 254 ? -18.219 -19.922 2.326 1 97.69 254 LEU B C 1
ATOM 4567 O O . LEU B 1 254 ? -18.797 -21 2.484 1 97.69 254 LEU B O 1
ATOM 4571 N N . GLY B 1 255 ? -17.062 -19.797 1.696 1 94.06 255 GLY B N 1
ATOM 4572 C CA . GLY B 1 255 ? -16.375 -20.953 1.146 1 94.06 255 GLY B CA 1
ATOM 4573 C C . GLY B 1 255 ? -16.016 -21.984 2.195 1 94.06 255 GLY B C 1
ATOM 4574 O O . GLY B 1 255 ? -16.234 -23.188 1.99 1 94.06 255 GLY B O 1
ATOM 4575 N N . SER B 1 256 ? -15.539 -21.547 3.283 1 91.62 256 SER B N 1
ATOM 4576 C CA . SER B 1 256 ? -15.133 -22.438 4.367 1 91.62 256 SER B CA 1
ATOM 4577 C C . SER B 1 256 ? -16.328 -23.172 4.965 1 91.62 256 SER B C 1
ATOM 4579 O O . SER B 1 256 ? -16.188 -24.266 5.508 1 91.62 256 SER B O 1
ATOM 4581 N N . SER B 1 257 ? -17.484 -22.547 4.832 1 93.25 257 SER B N 1
ATOM 4582 C CA . SER B 1 257 ? -18.703 -23.156 5.367 1 93.25 257 SER B CA 1
ATOM 4583 C C . SER B 1 257 ? -19.406 -24.016 4.32 1 93.25 257 SER B C 1
ATOM 4585 O O . SER B 1 257 ? -20.5 -24.516 4.559 1 93.25 257 SER B O 1
ATOM 4587 N N . GLY B 1 258 ? -18.812 -24.047 3.135 1 92.56 258 GLY B N 1
ATOM 4588 C CA . GLY B 1 258 ? -19.328 -24.906 2.088 1 92.56 258 GLY B CA 1
ATOM 4589 C C . GLY B 1 258 ? -20.359 -24.234 1.209 1 92.56 258 GLY B C 1
ATOM 4590 O O . GLY B 1 258 ? -21.031 -24.891 0.398 1 92.56 258 GLY B O 1
ATOM 4591 N N . LYS B 1 259 ? -20.531 -22.906 1.392 1 94.31 259 LYS B N 1
ATOM 4592 C CA . LYS B 1 259 ? -21.453 -22.156 0.538 1 94.31 259 LYS B CA 1
ATOM 4593 C C . LYS B 1 259 ? -20.75 -21.641 -0.712 1 94.31 259 LYS B C 1
ATOM 4595 O O . LYS B 1 259 ? -19.609 -21.172 -0.642 1 94.31 259 LYS B O 1
ATOM 4600 N N . ARG B 1 260 ? -21.453 -21.922 -1.816 1 91.44 260 ARG B N 1
ATOM 4601 C CA . ARG B 1 260 ? -20.844 -21.562 -3.084 1 91.44 260 ARG B CA 1
ATOM 4602 C C . ARG B 1 260 ? -21.203 -20.125 -3.475 1 91.44 260 ARG B C 1
ATOM 4604 O O . ARG B 1 260 ? -22.391 -19.766 -3.498 1 91.44 260 ARG B O 1
ATOM 4611 N N . VAL B 1 261 ? -20.281 -19.219 -3.754 1 97.44 261 VAL B N 1
ATOM 4612 C CA . VAL B 1 261 ? -20.438 -17.891 -4.348 1 97.44 261 VAL B CA 1
ATOM 4613 C C . VAL B 1 261 ? -20.188 -17.969 -5.852 1 97.44 261 VAL B C 1
ATOM 4615 O O . VAL B 1 261 ? -19.125 -18.438 -6.293 1 97.44 261 VAL B O 1
ATOM 4618 N N . PRO B 1 262 ? -21.156 -17.609 -6.703 1 96.88 262 PRO B N 1
ATOM 4619 C CA . PRO B 1 262 ? -22.375 -16.859 -6.426 1 96.88 262 PRO B CA 1
ATOM 4620 C C . PRO B 1 262 ? -23.609 -17.75 -6.344 1 96.88 262 PRO B C 1
ATOM 4622 O O . PRO B 1 262 ? -24.734 -17.25 -6.203 1 96.88 262 PRO B O 1
ATOM 4625 N N . LYS B 1 263 ? -23.453 -18.984 -6.477 1 96.88 263 LYS B N 1
ATOM 4626 C CA . LYS B 1 263 ? -24.594 -19.875 -6.703 1 96.88 263 LYS B CA 1
ATOM 4627 C C . LYS B 1 263 ? -25.578 -19.828 -5.531 1 96.88 263 LYS B C 1
ATOM 4629 O O . LYS B 1 263 ? -26.781 -19.734 -5.73 1 96.88 263 LYS B O 1
ATOM 4634 N N . GLU B 1 264 ? -25.062 -19.922 -4.367 1 97.5 264 GLU B N 1
ATOM 4635 C CA . GLU B 1 264 ? -25.922 -19.922 -3.186 1 97.5 264 GLU B CA 1
ATOM 4636 C C . GLU B 1 264 ? -25.984 -18.531 -2.545 1 97.5 264 GLU B C 1
ATOM 4638 O O . GLU B 1 264 ? -27 -18.141 -1.979 1 97.5 264 GLU B O 1
ATOM 4643 N N . VAL B 1 265 ? -24.844 -17.875 -2.555 1 98.69 265 VAL B N 1
ATOM 4644 C CA . VAL B 1 265 ? -24.766 -16.531 -2.014 1 98.69 265 VAL B CA 1
ATOM 4645 C C . VAL B 1 265 ? -24 -15.625 -2.98 1 98.69 265 VAL B C 1
ATOM 4647 O O . VAL B 1 265 ? -22.891 -15.953 -3.408 1 98.69 265 VAL B O 1
ATOM 4650 N N . LYS B 1 266 ? -24.562 -14.508 -3.359 1 98.88 266 LYS B N 1
ATOM 4651 C CA . LYS B 1 266 ? -23.891 -13.523 -4.191 1 98.88 266 LYS B CA 1
ATOM 4652 C C . LYS B 1 266 ? -23.219 -12.445 -3.334 1 98.88 266 LYS B C 1
ATOM 4654 O O . LYS B 1 266 ? -23.766 -12.047 -2.299 1 98.88 266 LYS B O 1
ATOM 4659 N N . VAL B 1 267 ? -22.047 -12.023 -3.682 1 98.94 267 VAL B N 1
ATOM 4660 C CA . VAL B 1 267 ? -21.281 -11.055 -2.898 1 98.94 267 VAL B CA 1
ATOM 4661 C C . VAL B 1 267 ? -20.781 -9.93 -3.805 1 98.94 267 VAL B C 1
ATOM 4663 O O . VAL B 1 267 ? -20.25 -10.188 -4.887 1 98.94 267 VAL B O 1
ATOM 4666 N N . ILE B 1 268 ? -20.984 -8.719 -3.418 1 98.94 268 ILE B N 1
ATOM 4667 C CA . ILE B 1 268 ? -20.469 -7.551 -4.117 1 98.94 268 ILE B CA 1
ATOM 4668 C C . ILE B 1 268 ? -19.703 -6.66 -3.133 1 98.94 268 ILE B C 1
ATOM 4670 O O . ILE B 1 268 ? -20.141 -6.473 -1.994 1 98.94 268 ILE B O 1
ATOM 4674 N N . GLY B 1 269 ? -18.562 -6.199 -3.568 1 98.88 269 GLY B N 1
ATOM 4675 C CA . GLY B 1 269 ? -17.734 -5.332 -2.738 1 98.88 269 GLY B CA 1
ATOM 4676 C C . GLY B 1 269 ? -17.812 -3.871 -3.143 1 98.88 269 GLY B C 1
ATOM 4677 O O . GLY B 1 269 ? -18.781 -3.457 -3.801 1 98.88 269 GLY B O 1
ATOM 4678 N N . PHE B 1 270 ? -16.875 -3.086 -2.686 1 98.88 270 PHE B N 1
ATOM 4679 C CA . PHE B 1 270 ? -16.75 -1.651 -2.912 1 98.88 270 PHE B CA 1
ATOM 4680 C C . PHE B 1 270 ? -15.289 -1.223 -2.852 1 98.88 270 PHE B C 1
ATOM 4682 O O . PHE B 1 270 ? -14.547 -1.654 -1.966 1 98.88 270 PHE B O 1
ATOM 4689 N N . ASP B 1 271 ? -14.781 -0.328 -3.713 1 98.62 271 ASP B N 1
ATOM 4690 C CA . ASP B 1 271 ? -13.461 0.262 -3.885 1 98.62 271 ASP B CA 1
ATOM 4691 C C . ASP B 1 271 ? -12.938 0.025 -5.301 1 98.62 271 ASP B C 1
ATOM 4693 O O . ASP B 1 271 ? -12.758 0.973 -6.07 1 98.62 271 ASP B O 1
ATOM 4697 N N . GLY B 1 272 ? -12.727 -1.303 -5.594 1 98.5 272 GLY B N 1
ATOM 4698 C CA . GLY B 1 272 ? -12.336 -1.665 -6.945 1 98.5 272 GLY B CA 1
ATOM 4699 C C . GLY B 1 272 ? -10.922 -1.229 -7.289 1 98.5 272 GLY B C 1
ATOM 4700 O O . GLY B 1 272 ? -10.648 -0.816 -8.422 1 98.5 272 GLY B O 1
ATOM 4701 N N . ALA B 1 273 ? -10.039 -1.247 -6.273 1 98.19 273 ALA B N 1
ATOM 4702 C CA . ALA B 1 273 ? -8.641 -0.947 -6.566 1 98.19 273 ALA B CA 1
ATOM 4703 C C . ALA B 1 273 ? -8.062 -1.941 -7.566 1 98.19 273 ALA B C 1
ATOM 4705 O O . ALA B 1 273 ? -8.477 -3.1 -7.613 1 98.19 273 ALA B O 1
ATOM 4706 N N . GLN B 1 274 ? -7.062 -1.534 -8.297 1 95.81 274 GLN B N 1
ATOM 4707 C CA . GLN B 1 274 ? -6.48 -2.344 -9.359 1 95.81 274 GLN B CA 1
ATOM 4708 C C . GLN B 1 274 ? -5.91 -3.646 -8.812 1 95.81 274 GLN B C 1
ATOM 4710 O O . GLN B 1 274 ? -6.141 -4.719 -9.375 1 95.81 274 GLN B O 1
ATOM 4715 N N . GLN B 1 275 ? -5.199 -3.562 -7.73 1 95.5 275 GLN B N 1
ATOM 4716 C CA . GLN B 1 275 ? -4.566 -4.746 -7.16 1 95.5 275 GLN B CA 1
ATOM 4717 C C . GLN B 1 275 ? -5.609 -5.754 -6.688 1 95.5 275 GLN B C 1
ATOM 4719 O O . GLN B 1 275 ? -5.398 -6.965 -6.781 1 95.5 275 GLN B O 1
ATOM 4724 N N . THR B 1 276 ? -6.695 -5.234 -6.152 1 97.06 276 THR B N 1
ATOM 4725 C CA . THR B 1 276 ? -7.773 -6.121 -5.734 1 97.06 276 THR B CA 1
ATOM 4726 C C . THR B 1 276 ? -8.273 -6.957 -6.906 1 97.06 276 THR B C 1
ATOM 4728 O O . THR B 1 276 ? -8.414 -8.18 -6.793 1 97.06 276 THR B O 1
ATOM 4731 N N . LEU B 1 277 ? -8.453 -6.352 -8.047 1 94.88 277 LEU B N 1
ATOM 4732 C CA . LEU B 1 277 ? -9.047 -7 -9.203 1 94.88 277 LEU B CA 1
ATOM 4733 C C . LEU B 1 277 ? -8.055 -7.945 -9.875 1 94.88 277 LEU B C 1
ATOM 4735 O O . LEU B 1 277 ? -8.453 -8.875 -10.578 1 94.88 277 LEU B O 1
ATOM 4739 N N . ILE B 1 278 ? -6.777 -7.73 -9.617 1 94.19 278 ILE B N 1
ATOM 4740 C CA . ILE B 1 278 ? -5.754 -8.641 -10.117 1 94.19 278 ILE B CA 1
ATOM 4741 C C . ILE B 1 278 ? -5.73 -9.906 -9.258 1 94.19 278 ILE B C 1
ATOM 4743 O O . ILE B 1 278 ? -5.688 -11.023 -9.789 1 94.19 278 ILE B O 1
ATOM 4747 N N . TYR B 1 279 ? -5.824 -9.766 -7.941 1 94.94 279 TYR B N 1
ATOM 4748 C CA . TYR B 1 279 ? -5.688 -10.883 -7.02 1 94.94 279 TYR B CA 1
ATOM 4749 C C . TYR B 1 279 ? -7.016 -11.609 -6.844 1 94.94 279 TYR B C 1
ATOM 4751 O O . TYR B 1 279 ? -7.047 -12.781 -6.469 1 94.94 279 TYR B O 1
ATOM 4759 N N . ASN B 1 280 ? -8.055 -10.891 -7.07 1 94.31 280 ASN B N 1
ATOM 4760 C CA . ASN B 1 280 ? -9.406 -11.438 -7.035 1 94.31 280 ASN B CA 1
ATOM 4761 C C . ASN B 1 280 ? -10.211 -11.023 -8.266 1 94.31 280 ASN B C 1
ATOM 4763 O O . ASN B 1 280 ? -11.188 -10.273 -8.156 1 94.31 280 ASN B O 1
ATOM 4767 N N . PRO B 1 281 ? -9.922 -11.633 -9.367 1 93.44 281 PRO B N 1
ATOM 4768 C CA . PRO B 1 281 ? -10.5 -11.156 -10.625 1 93.44 281 PRO B CA 1
ATOM 4769 C C . PRO B 1 281 ? -11.984 -11.477 -10.75 1 93.44 281 PRO B C 1
ATOM 4771 O O . PRO B 1 281 ? -12.664 -10.93 -11.625 1 93.44 281 PRO B O 1
ATOM 4774 N N . GLU B 1 282 ? -12.562 -12.312 -9.953 1 94.62 282 GLU B N 1
ATOM 4775 C CA . GLU B 1 282 ? -13.961 -12.727 -10.062 1 94.62 282 GLU B CA 1
ATOM 4776 C C . GLU B 1 282 ? -14.867 -11.844 -9.203 1 94.62 282 GLU B C 1
ATOM 4778 O O . GLU B 1 282 ? -16.094 -11.945 -9.281 1 94.62 282 GLU B O 1
ATOM 4783 N N . LEU B 1 283 ? -14.32 -10.914 -8.445 1 97.75 283 LEU B N 1
ATOM 4784 C CA . LEU B 1 283 ? -15.078 -10.109 -7.488 1 97.75 283 LEU B CA 1
ATOM 4785 C C . LEU B 1 283 ? -15.891 -9.039 -8.211 1 97.75 283 LEU B C 1
ATOM 4787 O O . LEU B 1 283 ? -15.336 -8.219 -8.945 1 97.75 283 LEU B O 1
ATOM 4791 N N . SER B 1 284 ? -17.203 -9.062 -8.055 1 98.81 284 SER B N 1
ATOM 4792 C CA . SER B 1 284 ? -18.047 -7.91 -8.391 1 98.81 284 SER B CA 1
ATOM 4793 C C . SER B 1 284 ? -17.875 -6.793 -7.367 1 98.81 284 SER B C 1
ATOM 4795 O O . SER B 1 284 ? -17.844 -7.051 -6.16 1 98.81 284 SER B O 1
ATOM 4797 N N . THR B 1 285 ? -17.719 -5.617 -7.82 1 98.94 285 THR B N 1
ATOM 4798 C CA . THR B 1 285 ? -17.469 -4.523 -6.887 1 98.94 285 THR B CA 1
ATOM 4799 C C . THR B 1 285 ? -17.891 -3.189 -7.496 1 98.94 285 THR B C 1
ATOM 4801 O O . THR B 1 285 ? -18.062 -3.084 -8.711 1 98.94 285 THR B O 1
ATOM 4804 N N . ILE B 1 286 ? -18.219 -2.252 -6.656 1 98.94 286 ILE B N 1
ATOM 4805 C CA . ILE B 1 286 ? -18.328 -0.859 -7.07 1 98.94 286 ILE B CA 1
ATOM 4806 C C . ILE B 1 286 ? -16.953 -0.214 -7.094 1 98.94 286 ILE B C 1
ATOM 4808 O O . ILE B 1 286 ? -16.25 -0.204 -6.078 1 98.94 286 ILE B O 1
ATOM 4812 N N . GLN B 1 287 ? -16.547 0.235 -8.172 1 98.94 287 GLN B N 1
ATOM 4813 C CA . GLN B 1 287 ? -15.227 0.839 -8.305 1 98.94 287 GLN B CA 1
ATOM 4814 C C . GLN B 1 287 ? -15.281 2.344 -8.055 1 98.94 287 GLN B C 1
ATOM 4816 O O . GLN B 1 287 ? -16.047 3.059 -8.703 1 98.94 287 GLN B O 1
ATOM 4821 N N . GLN B 1 288 ? -14.57 2.818 -7.078 1 98.88 288 GLN B N 1
ATOM 4822 C CA . GLN B 1 288 ? -14.391 4.246 -6.844 1 98.88 288 GLN B CA 1
ATOM 4823 C C . GLN B 1 288 ? -13.43 4.852 -7.863 1 98.88 288 GLN B C 1
ATOM 4825 O O . GLN B 1 288 ? -12.539 4.16 -8.367 1 98.88 288 GLN B O 1
ATOM 4830 N N . PRO B 1 289 ? -13.609 6.078 -8.227 1 98.81 289 PRO B N 1
ATOM 4831 C CA . PRO B 1 289 ? -12.656 6.754 -9.109 1 98.81 289 PRO B CA 1
ATOM 4832 C C . PRO B 1 289 ? -11.414 7.242 -8.375 1 98.81 289 PRO B C 1
ATOM 4834 O O . PRO B 1 289 ? -11.227 8.445 -8.211 1 98.81 289 PRO B O 1
ATOM 4837 N N . ILE B 1 290 ? -10.539 6.363 -8.008 1 98.75 290 ILE B N 1
ATOM 4838 C CA . ILE B 1 290 ? -9.406 6.637 -7.133 1 98.75 290 ILE B CA 1
ATOM 4839 C C . ILE B 1 290 ? -8.516 7.707 -7.762 1 98.75 290 ILE B C 1
ATOM 4841 O O . ILE B 1 290 ? -8.016 8.602 -7.07 1 98.75 290 ILE B O 1
ATOM 4845 N N . ASP B 1 291 ? -8.336 7.629 -9.055 1 98.19 291 ASP B N 1
ATOM 4846 C CA . ASP B 1 291 ? -7.551 8.617 -9.781 1 98.19 291 ASP B CA 1
ATOM 4847 C C . ASP B 1 291 ? -8.164 10.016 -9.648 1 98.19 291 ASP B C 1
ATOM 4849 O O . ASP B 1 291 ? -7.453 10.984 -9.359 1 98.19 291 ASP B O 1
ATOM 4853 N N . GLN B 1 292 ? -9.445 10.094 -9.812 1 98.81 292 GLN B N 1
ATOM 4854 C CA . GLN B 1 292 ? -10.125 11.383 -9.703 1 98.81 292 GLN B CA 1
ATOM 4855 C C . GLN B 1 292 ? -10.102 11.883 -8.258 1 98.81 292 GLN B C 1
ATOM 4857 O O . GLN B 1 292 ? -9.953 13.078 -8.016 1 98.81 292 GLN B O 1
ATOM 4862 N N . ILE B 1 293 ? -10.312 11 -7.32 1 98.88 293 ILE B N 1
ATOM 4863 C CA . ILE B 1 293 ? -10.266 11.383 -5.914 1 98.88 293 ILE B CA 1
ATOM 4864 C C . ILE B 1 293 ? -8.914 12.016 -5.598 1 98.88 293 ILE B C 1
ATOM 4866 O O . ILE B 1 293 ? -8.844 13.078 -4.973 1 98.88 293 ILE B O 1
ATOM 4870 N N . SER B 1 294 ? -7.848 11.375 -6.027 1 98.81 294 SER B N 1
ATOM 4871 C CA . SER B 1 294 ? -6.5 11.875 -5.77 1 98.81 294 SER B CA 1
ATOM 4872 C C . SER B 1 294 ? -6.281 13.242 -6.41 1 98.81 294 SER B C 1
ATOM 4874 O O . SER B 1 294 ? -5.785 14.164 -5.762 1 98.81 294 SER B O 1
ATOM 4876 N N . LYS B 1 295 ? -6.656 13.383 -7.672 1 98.81 295 LYS B N 1
ATOM 4877 C CA . LYS B 1 295 ? -6.457 14.625 -8.414 1 98.81 295 LYS B CA 1
ATOM 4878 C C . LYS B 1 295 ? -7.242 15.773 -7.781 1 98.81 295 LYS B C 1
ATOM 4880 O O . LYS B 1 295 ? -6.715 16.875 -7.605 1 98.81 295 LYS B O 1
ATOM 4885 N N . VAL B 1 296 ? -8.492 15.492 -7.43 1 98.88 296 VAL B N 1
ATOM 4886 C CA . VAL B 1 296 ? -9.352 16.516 -6.84 1 98.88 296 VAL B CA 1
ATOM 4887 C C . VAL B 1 296 ? -8.828 16.906 -5.461 1 98.88 296 VAL B C 1
ATOM 4889 O O . VAL B 1 296 ? -8.773 18.094 -5.121 1 98.88 296 VAL B O 1
ATOM 4892 N N . ALA B 1 297 ? -8.43 15.93 -4.641 1 98.88 297 ALA B N 1
ATOM 4893 C CA . ALA B 1 297 ? -7.902 16.203 -3.303 1 98.88 297 ALA B CA 1
ATOM 4894 C C . ALA B 1 297 ? -6.66 17.078 -3.367 1 98.88 297 ALA B C 1
ATOM 4896 O O . ALA B 1 297 ? -6.555 18.078 -2.635 1 98.88 297 ALA B O 1
ATOM 4897 N N . VAL B 1 298 ? -5.746 16.75 -4.277 1 98.88 298 VAL B N 1
ATOM 4898 C CA . VAL B 1 298 ? -4.504 17.5 -4.414 1 98.88 298 VAL B CA 1
ATOM 4899 C C . VAL B 1 298 ? -4.805 18.906 -4.922 1 98.88 298 VAL B C 1
ATOM 4901 O O . VAL B 1 298 ? -4.273 19.891 -4.395 1 98.88 298 VAL B O 1
ATOM 4904 N N . LYS B 1 299 ? -5.652 18.969 -5.953 1 98.75 299 LYS B N 1
ATOM 4905 C CA . LYS B 1 299 ? -6.02 20.266 -6.504 1 98.75 299 LYS B CA 1
ATOM 4906 C C . LYS B 1 299 ? -6.605 21.188 -5.426 1 98.75 299 LYS B C 1
ATOM 4908 O O . LYS B 1 299 ? -6.195 22.344 -5.289 1 98.75 299 LYS B O 1
ATOM 4913 N N . LYS B 1 300 ? -7.523 20.672 -4.703 1 98.69 300 LYS B N 1
ATOM 4914 C CA . LYS B 1 300 ? -8.172 21.469 -3.67 1 98.69 300 LYS B CA 1
ATOM 4915 C C . LYS B 1 300 ? -7.188 21.844 -2.57 1 98.69 300 LYS B C 1
ATOM 4917 O O . LYS B 1 300 ? -7.234 22.969 -2.047 1 98.69 300 LYS B O 1
ATOM 4922 N N . LEU B 1 301 ? -6.32 20.938 -2.145 1 98.69 301 LEU B N 1
ATOM 4923 C CA . LEU B 1 301 ? -5.312 21.25 -1.136 1 98.69 301 LEU B CA 1
ATOM 4924 C C . LEU B 1 301 ? -4.414 22.391 -1.598 1 98.69 301 LEU B C 1
ATOM 4926 O O . LEU B 1 301 ? -4.145 23.312 -0.835 1 98.69 301 LEU B O 1
ATOM 4930 N N . LEU B 1 302 ? -3.938 22.281 -2.826 1 98.12 302 LEU B N 1
ATOM 4931 C CA . LEU B 1 302 ? -3.02 23.297 -3.348 1 98.12 302 LEU B CA 1
ATOM 4932 C C . LEU B 1 302 ? -3.713 24.641 -3.475 1 98.12 302 LEU B C 1
ATOM 4934 O O . LEU B 1 302 ? -3.096 25.688 -3.244 1 98.12 302 LEU B O 1
ATOM 4938 N N . ASN B 1 303 ? -4.996 24.625 -3.904 1 98.12 303 ASN B N 1
ATOM 4939 C CA . ASN B 1 303 ? -5.773 25.859 -3.895 1 98.12 303 ASN B CA 1
ATOM 4940 C C . ASN B 1 303 ? -5.836 26.469 -2.498 1 98.12 303 ASN B C 1
ATOM 4942 O O . ASN B 1 303 ? -5.656 27.672 -2.336 1 98.12 303 ASN B O 1
ATOM 4946 N N . MET B 1 304 ? -6.059 25.672 -1.521 1 96.94 304 MET B N 1
ATOM 4947 C CA . MET B 1 304 ? -6.156 26.141 -0.141 1 96.94 304 MET B CA 1
ATOM 4948 C C . MET B 1 304 ? -4.816 26.688 0.34 1 96.94 304 MET B C 1
ATOM 4950 O O . MET B 1 304 ? -4.773 27.672 1.083 1 96.94 304 MET B O 1
ATOM 4954 N N . ILE B 1 305 ? -3.77 26 -0.043 1 95.38 305 ILE B N 1
ATOM 4955 C CA . ILE B 1 305 ? -2.43 26.453 0.304 1 95.38 305 ILE B CA 1
ATOM 4956 C C . ILE B 1 305 ? -2.197 27.844 -0.266 1 95.38 305 ILE B C 1
ATOM 4958 O O . ILE B 1 305 ? -1.542 28.688 0.364 1 95.38 305 ILE B O 1
ATOM 4962 N N . LYS B 1 306 ? -2.787 28.125 -1.387 1 94.25 306 LYS B N 1
ATOM 4963 C CA . LYS B 1 306 ? -2.654 29.438 -2.033 1 94.25 306 LYS B CA 1
ATOM 4964 C C . LYS B 1 306 ? -3.631 30.438 -1.44 1 94.25 306 LYS B C 1
ATOM 4966 O O . LYS B 1 306 ? -3.703 31.578 -1.895 1 94.25 306 LYS B O 1
ATOM 4971 N N . GLY B 1 307 ? -4.41 30.031 -0.575 1 93.56 307 GLY B N 1
ATOM 4972 C CA . GLY B 1 307 ? -5.309 30.938 0.113 1 93.56 307 GLY B CA 1
ATOM 4973 C C . GLY B 1 307 ? -6.715 30.938 -0.457 1 93.56 307 GLY B C 1
ATOM 4974 O O . GLY B 1 307 ? -7.559 31.734 -0.046 1 93.56 307 GLY B O 1
ATOM 4975 N N . GLU B 1 308 ? -6.965 30.031 -1.355 1 95.5 308 GLU B N 1
ATOM 4976 C CA . GLU B 1 308 ? -8.297 29.938 -1.948 1 95.5 308 GLU B CA 1
ATOM 4977 C C . GLU B 1 308 ? -9.234 29.109 -1.07 1 95.5 308 GLU B C 1
ATOM 4979 O O . GLU B 1 308 ? -8.789 28.219 -0.341 1 95.5 308 GLU B O 1
ATOM 4984 N N . LYS B 1 309 ? -10.516 29.469 -1.201 1 94.56 309 LYS B N 1
ATOM 4985 C CA . LYS B 1 309 ? -11.531 28.703 -0.494 1 94.56 309 LYS B CA 1
ATOM 4986 C C . LYS B 1 309 ? -12.016 27.531 -1.344 1 94.56 309 LYS B C 1
ATOM 4988 O O . LYS B 1 309 ? -12.172 27.656 -2.559 1 94.56 309 LYS B O 1
ATOM 4993 N N . GLU B 1 310 ? -12.172 26.438 -0.688 1 96.88 310 GLU B N 1
ATOM 4994 C CA . GLU B 1 310 ? -12.664 25.234 -1.357 1 96.88 310 GLU B CA 1
ATOM 4995 C C . GLU B 1 310 ? -13.859 24.641 -0.61 1 96.88 310 GLU B C 1
ATOM 4997 O O . GLU B 1 310 ? -14.047 24.906 0.579 1 96.88 310 GLU B O 1
ATOM 5002 N N . THR B 1 311 ? -14.664 23.922 -1.327 1 96.62 311 THR B N 1
ATOM 5003 C CA . THR B 1 311 ? -15.82 23.234 -0.75 1 96.62 311 THR B CA 1
ATOM 5004 C C . THR B 1 311 ? -15.688 21.719 -0.901 1 96.62 311 THR B C 1
ATOM 5006 O O . THR B 1 311 ? -14.836 21.234 -1.652 1 96.62 311 THR B O 1
ATOM 5009 N N . ASP B 1 312 ? -16.531 21.031 -0.186 1 97.5 312 ASP B N 1
ATOM 5010 C CA . ASP B 1 312 ? -16.547 19.578 -0.242 1 97.5 312 ASP B CA 1
ATOM 5011 C C . ASP B 1 312 ? -16.875 19.078 -1.651 1 97.5 312 ASP B C 1
ATOM 5013 O O . ASP B 1 312 ? -17.547 19.766 -2.414 1 97.5 312 ASP B O 1
ATOM 5017 N N . GLU B 1 313 ? -16.281 18.031 -2.09 1 98.12 313 GLU B N 1
ATOM 5018 C CA . GLU B 1 313 ? -16.641 17.25 -3.268 1 98.12 313 GLU B CA 1
ATOM 5019 C C . GLU B 1 313 ? -17.047 15.828 -2.883 1 98.12 313 GLU B C 1
ATOM 5021 O O . GLU B 1 313 ? -16.203 14.992 -2.574 1 98.12 313 GLU B O 1
ATOM 5026 N N . LEU B 1 314 ? -18.359 15.531 -3.004 1 97.62 314 LEU B N 1
ATOM 5027 C CA . LEU B 1 314 ? -18.859 14.305 -2.406 1 97.62 314 LEU B CA 1
ATOM 5028 C C . LEU B 1 314 ? -19.531 13.422 -3.455 1 97.62 314 LEU B C 1
ATOM 5030 O O . LEU B 1 314 ? -20.172 12.422 -3.117 1 97.62 314 LEU B O 1
ATOM 5034 N N . SER B 1 315 ? -19.328 13.758 -4.734 1 98.25 315 SER B N 1
ATOM 5035 C CA . SER B 1 315 ? -20.156 13.07 -5.719 1 98.25 315 SER B CA 1
ATOM 5036 C C . SER B 1 315 ? -19.328 12.625 -6.918 1 98.25 315 SER B C 1
ATOM 5038 O O . SER B 1 315 ? -19.797 12.672 -8.055 1 98.25 315 SER B O 1
ATOM 5040 N N . LEU B 1 316 ? -18.047 12.336 -6.66 1 98.81 316 LEU B N 1
ATOM 5041 C CA . LEU B 1 316 ? -17.266 11.797 -7.773 1 98.81 316 LEU B CA 1
ATOM 5042 C C . LEU B 1 316 ? -17.859 10.477 -8.258 1 98.81 316 LEU B C 1
ATOM 5044 O O . LEU B 1 316 ? -18.281 9.656 -7.453 1 98.81 316 LEU B O 1
ATOM 5048 N N . PRO B 1 317 ? -17.875 10.211 -9.508 1 98.75 317 PRO B N 1
ATOM 5049 C CA . PRO B 1 317 ? -18.672 9.125 -10.078 1 98.75 317 PRO B CA 1
ATOM 5050 C C . PRO B 1 317 ? -18.078 7.746 -9.789 1 98.75 317 PRO B C 1
ATOM 5052 O O . PRO B 1 317 ? -16.859 7.574 -9.805 1 98.75 317 PRO B O 1
ATOM 5055 N N . VAL B 1 318 ? -18.953 6.758 -9.57 1 98.81 318 VAL B N 1
ATOM 5056 C CA . VAL B 1 318 ? -18.562 5.371 -9.352 1 98.81 318 VAL B CA 1
ATOM 5057 C C . VAL B 1 318 ? -19 4.516 -10.539 1 98.81 318 VAL B C 1
ATOM 5059 O O . VAL B 1 318 ? -19.797 4.961 -11.367 1 98.81 318 VAL B O 1
ATOM 5062 N N . LYS B 1 319 ? -18.359 3.367 -10.617 1 98.62 319 LYS B N 1
ATOM 5063 C CA . LYS B 1 319 ? -18.688 2.414 -11.672 1 98.62 319 LYS B CA 1
ATOM 5064 C C . LYS B 1 319 ? -18.906 1.015 -11.102 1 98.62 319 LYS B C 1
ATOM 5066 O O . LYS B 1 319 ? -18.188 0.597 -10.188 1 98.62 319 LYS B O 1
ATOM 5071 N N . LEU B 1 320 ? -19.922 0.333 -11.68 1 98.81 320 LEU B N 1
ATOM 5072 C CA . LEU B 1 320 ? -20.125 -1.07 -11.336 1 98.81 320 LEU B CA 1
ATOM 5073 C C . LEU B 1 320 ? -19.234 -1.973 -12.18 1 98.81 320 LEU B C 1
ATOM 5075 O O . LEU B 1 320 ? -19.281 -1.926 -13.406 1 98.81 320 LEU B O 1
ATOM 5079 N N . ILE B 1 321 ? -18.359 -2.725 -11.547 1 98.75 321 ILE B N 1
ATOM 5080 C CA . ILE B 1 321 ? -17.641 -3.814 -12.188 1 98.75 321 ILE B CA 1
ATOM 5081 C C . ILE B 1 321 ? -18.312 -5.145 -11.875 1 98.75 321 ILE B C 1
ATOM 5083 O O . ILE B 1 321 ? -18.156 -5.688 -10.773 1 98.75 321 ILE B O 1
ATOM 5087 N N . LYS B 1 322 ? -19.016 -5.602 -12.789 1 98.38 322 LYS B N 1
ATOM 5088 C CA . LYS B 1 322 ? -19.734 -6.855 -12.586 1 98.38 322 LYS B CA 1
ATOM 5089 C C . LYS B 1 322 ? -18.875 -8.047 -13.008 1 98.38 322 LYS B C 1
ATOM 5091 O O . LYS B 1 322 ? -18.406 -8.109 -14.148 1 98.38 322 LYS B O 1
ATOM 5096 N N . LYS B 1 323 ? -18.625 -8.945 -12.062 1 97.19 323 LYS B N 1
ATOM 5097 C CA . LYS B 1 323 ? -17.906 -10.195 -12.297 1 97.19 323 LYS B CA 1
ATOM 5098 C C . LYS B 1 323 ? -18.688 -11.391 -11.75 1 97.19 323 LYS B C 1
ATOM 5100 O O . LYS B 1 323 ? -19.922 -11.398 -11.781 1 97.19 323 LYS B O 1
ATOM 5105 N N . ASN B 1 324 ? -18.031 -12.391 -11.336 1 95.62 324 ASN B N 1
ATOM 5106 C CA . ASN B 1 324 ? -18.688 -13.672 -11.141 1 95.62 324 ASN B CA 1
ATOM 5107 C C . ASN B 1 324 ? -19.312 -13.781 -9.758 1 95.62 324 ASN B C 1
ATOM 5109 O O . ASN B 1 324 ? -20.188 -14.625 -9.523 1 95.62 324 ASN B O 1
ATOM 5113 N N . THR B 1 325 ? -18.938 -12.953 -8.812 1 98 325 THR B N 1
ATOM 5114 C CA . THR B 1 325 ? -19.391 -13.172 -7.441 1 98 325 THR B CA 1
ATOM 5115 C C . THR B 1 325 ? -20.812 -12.656 -7.258 1 98 325 THR B C 1
ATOM 5117 O O . THR B 1 325 ? -21.453 -12.922 -6.238 1 98 325 THR B O 1
ATOM 5120 N N . ALA B 1 326 ? -21.328 -11.883 -8.172 1 96.31 326 ALA B N 1
ATOM 5121 C CA . ALA B 1 326 ? -22.703 -11.391 -8.062 1 96.31 326 ALA B CA 1
ATOM 5122 C C . ALA B 1 326 ? -23.359 -11.273 -9.438 1 96.31 326 ALA B C 1
ATOM 5124 O O . ALA B 1 326 ? -22.656 -11.195 -10.461 1 96.31 326 ALA B O 1
#

Organism: Enterococcus faecium (strain ATCC BAA-472 / TX0016 / DO) (NCBI:txid333849)

Sequence (652 aa):
MKKIGIREVAKEANVSPTTVSRVLNDRGYLSEETKRKVFDAMKKLEYYPNELARALFKNETYTVGLIFPTITNPFHAELIQDIEFELSSRGYKVLLCNSLNNPTKEKEYLTMLRKNQVDGIIVGTHNKDIADYDIPGLPIVAIDRSLGENTVTVSCDNYRGGELATQLLVNHGCQNILCIRGDSKIKLPANSRTLAYKDVLNKFMLEPLVLEVPFVKEINEKNEIIKTYLETHPNIDGVFAGDDLLASLAINNLGSSGKRVPKEVKVIGFDGAQQTLIYNPELSTIQQPIDQISKVAVKKLLNMIKGEKETDELSLPVKLIKKNTAMKKIGIREVAKEANVSPTTVSRVLNDRGYLSEETKRKVFDAMKKLEYYPNELARALFKNETYTVGLIFPTITNPFHAELIQDIEFELSSRGYKVLLCNSLNNPTKEKEYLTMLRKNQVDGIIVGTHNKDIADYDIPGLPIVAIDRSLGENTVTVSCDNYRGGELATQLLVNHGCQNILCIRGDSKIKLPANSRTLAYKDVLNKFMLEPLVLEVPFVKEINEKNEIIKTYLETHPNIDGVFAGDDLLASLAINNLGSSGKRVPKEVKVIGFDGAQQTLIYNPELSTIQQPIDQISKVAVKKLLNMIKGEKETDELSLPVKLIKKNTA

Radius of gyration: 27.16 Å; Cα contacts (8 Å, |Δi|>4): 1322; chains: 2; bounding box: 75×76×63 Å

InterPro domains:
  IPR000843 LacI-type HTH domain [PF00356] (6-50)
  IPR000843 LacI-type HTH domain [PS50932] (4-58)
  IPR000843 LacI-type HTH domain [SM00354] (3-73)
  IPR000843 LacI-type HTH domain [cd01392] (7-56)
  IPR001761 Periplasmic binding protein/LacI sugar binding domain [PF00532] (62-323)
  IPR010982 Lambda repressor-like, DNA-binding domain superfamily [G3DSA:1.10.260.40] (1-60)
  IPR010982 Lambda repressor-like, DNA-binding domain superfamily [SSF47413] (2-61)
  IPR028082 Periplasmic binding protein-like I [SSF53822] (61-320)